Protein AF-0000000084429001 (afdb_homodimer)

Sequence (392 aa):
MTTKAHEVAHRELDKYVLERIIRMNNIREIRLYGEAEIESGSVKKNPDNSYGPVSLPAGRTDKWPTVAIETGYTGSKAKLACDARWWLIESGGDVKTVLTVFVHQRKREIIIERWRTIDRPMREQEGKNAAEVVQKVVMSQVKDQLVHITGGPLLVPFEDLFLRPVNANAGESDISLEDDDLKEVAGGVWDVHTKVMTTKAHEVAHRELDKYVLERIIRMNNIREIRLYGEAEIESGSVKKNPDNSYGPVSLPAGRTDKWPTVAIETGYTGSKAKLACDARWWLIESGGDVKTVLTVFVHQRKREIIIERWRTIDRPMREQEGKNAAEVVQKVVMSQVKDQLVHITGGPLLVPFEDLFLRPVNANAGESDISLEDDDLKEVAGGVWDVHTKV

Organism: Penicillium patulum (NCBI:txid5078)

Foldseek 3Di:
DCAQLQLLLVVLVVVLLCVQCVVLVCNQQKDKPAQDWADDVPDIGTFRTFMATPDDPPPDDPRAGLEGEHEAEPDDPVVQVVVQFCNCQSVLCSHAWYWYWYQYQAFLKIKIFIKGWDPPPPPPDPPRTGIDTPFIWMWHDDPPDDIDIPGDFDWDFPCSRRVDDFDVVSVGGIRTHGPVSVSVSSVSSCVRSVND/DCAQLQLLLVVLVVVLLCVQCVVLVCNQQKDKPAQDWADDVPDIGTFRTFMATPDDPPPDDPRAGLEGEHEAEPDDPVVQVVVQFCNCQSVLCSHAWYWYWYQYQQFLKIKIFIKGWDPDCPPPDPRRTGIDTPFIWMWHDDPPDDIDIPRDFDWDFPCSRRVDDFDVVSVGGIRTHGPVSVSVSSVSSCVRSVND

Secondary structure (DSSP, 8-state):
---HHHHHHHHHHHHHHHHHHHHTT-GGGEEE-TT--EEETTEEE--SEEEEESSPPTT--SSS-SEEEEEESSS-HHHHHHHHHHHHHHTTT-S-EEEEEEE-SSSSEEEEEEEEEEE---SSSTT-EEEEEEEEEEEE--TTSPPEEESPSEEE-HHHHHSS---GGGT---EEE-HHHHHHHHHHHHHH-TT-/---HHHHHHHHHHHHHHHHHHHHTT-GGGEEE-TT--EEETTEEE--SEEEEESSPPTT--SSS-SEEEEEESSS-HHHHHHHHHHHHHHTTTSS-EEEEEEE-SSSSEEEEEEEEEEE---SSSTT-EEEEEEEEEEEE--TTSPPEEESPSEEE-HHHHHSS---GGGT---EEE-HHHHHHHHHHHHHH-TT-

pLDDT: mean 94.17, std 9.69, range [47.78, 98.88]

Structure (mmCIF, N/CA/C/O backbone):
data_AF-0000000084429001-model_v1
#
loop_
_entity.id
_entity.type
_entity.pdbx_description
1 polymer 'Uncharacterized protein'
#
loop_
_atom_site.group_PDB
_atom_site.id
_atom_site.type_symbol
_atom_site.label_atom_id
_atom_site.label_alt_id
_atom_site.label_comp_id
_atom_site.label_asym_id
_atom_site.label_entity_id
_atom_site.label_seq_id
_atom_site.pdbx_PDB_ins_code
_atom_site.Cartn_x
_atom_site.Cartn_y
_atom_site.Cartn_z
_atom_site.occupancy
_atom_site.B_iso_or_equiv
_atom_site.auth_seq_id
_atom_site.auth_comp_id
_atom_site.auth_asym_id
_atom_site.auth_atom_id
_atom_site.pdbx_PDB_model_num
ATOM 1 N N . MET A 1 1 ? -4.684 -8.461 15.828 1 68.44 1 MET A N 1
ATOM 2 C CA . MET A 1 1 ? -5.176 -9.008 14.57 1 68.44 1 MET A CA 1
ATOM 3 C C . MET A 1 1 ? -5.457 -7.887 13.57 1 68.44 1 MET A C 1
ATOM 5 O O . MET A 1 1 ? -6.102 -6.895 13.906 1 68.44 1 MET A O 1
ATOM 9 N N . THR A 1 2 ? -4.82 -7.957 12.398 1 90 2 THR A N 1
ATOM 10 C CA . THR A 1 2 ? -5.059 -6.988 11.328 1 90 2 THR A CA 1
ATOM 11 C C . THR A 1 2 ? -6.156 -7.48 10.391 1 90 2 THR A C 1
ATOM 13 O O . THR A 1 2 ? -5.922 -8.344 9.547 1 90 2 THR A O 1
ATOM 16 N N . THR A 1 3 ? -7.434 -6.977 10.555 1 94.69 3 THR A N 1
ATOM 17 C CA . THR A 1 3 ? -8.602 -7.441 9.82 1 94.69 3 THR A CA 1
ATOM 18 C C . THR A 1 3 ? -8.609 -6.871 8.406 1 94.69 3 THR A C 1
ATOM 20 O O . THR A 1 3 ? -7.902 -5.902 8.117 1 94.69 3 THR A O 1
ATOM 23 N N . LYS A 1 4 ? -9.422 -7.555 7.531 1 96.31 4 LYS A N 1
ATOM 24 C CA . LYS A 1 4 ? -9.602 -7.023 6.184 1 96.31 4 LYS A CA 1
ATOM 25 C C . LYS A 1 4 ? -10.18 -5.613 6.227 1 96.31 4 LYS A C 1
ATOM 27 O O . LYS A 1 4 ? -9.75 -4.738 5.469 1 96.31 4 LYS A O 1
ATOM 32 N N . ALA A 1 5 ? -11.195 -5.387 7.117 1 96.25 5 ALA A N 1
ATOM 33 C CA . ALA A 1 5 ? -11.82 -4.07 7.207 1 96.25 5 ALA A CA 1
ATOM 34 C C . ALA A 1 5 ? -10.805 -2.994 7.555 1 96.25 5 ALA A C 1
ATOM 36 O O . ALA A 1 5 ? -10.797 -1.916 6.961 1 96.25 5 ALA A O 1
ATOM 37 N N . HIS A 1 6 ? -9.898 -3.344 8.484 1 96.81 6 HIS A N 1
ATOM 38 C CA . HIS A 1 6 ? -8.836 -2.428 8.891 1 96.81 6 HIS A CA 1
ATOM 39 C C . HIS A 1 6 ? -7.902 -2.117 7.73 1 96.81 6 HIS A C 1
ATOM 41 O O . HIS A 1 6 ? -7.613 -0.951 7.453 1 96.81 6 HIS A O 1
ATOM 47 N N . GLU A 1 7 ? -7.461 -3.135 7.039 1 97.81 7 GLU A N 1
ATOM 48 C CA . GLU A 1 7 ? -6.469 -2.969 5.98 1 97.81 7 GLU A CA 1
ATOM 49 C C . GLU A 1 7 ? -7.078 -2.285 4.762 1 97.81 7 GLU A C 1
ATOM 51 O O . GLU A 1 7 ? -6.484 -1.36 4.199 1 97.81 7 GLU A O 1
ATOM 56 N N . VAL A 1 8 ? -8.258 -2.709 4.379 1 98 8 VAL A N 1
ATOM 57 C CA . VAL A 1 8 ? -8.891 -2.168 3.182 1 98 8 VAL A CA 1
ATOM 58 C C . VAL A 1 8 ? -9.18 -0.681 3.377 1 98 8 VAL A C 1
ATOM 60 O O . VAL A 1 8 ? -9.07 0.108 2.436 1 98 8 VAL A O 1
ATOM 63 N N . ALA A 1 9 ? -9.453 -0.264 4.582 1 98 9 ALA A N 1
ATOM 64 C CA . ALA A 1 9 ? -9.805 1.126 4.855 1 98 9 ALA A CA 1
ATOM 65 C C . ALA A 1 9 ? -8.688 2.072 4.441 1 98 9 ALA A C 1
ATOM 67 O O . ALA A 1 9 ? -8.914 3.023 3.688 1 98 9 ALA A O 1
ATOM 68 N N . HIS A 1 10 ? -7.461 1.772 4.871 1 98 10 HIS A N 1
ATOM 69 C CA . HIS A 1 10 ? -6.395 2.703 4.523 1 98 10 HIS A CA 1
ATOM 70 C C . HIS A 1 10 ? -5.797 2.371 3.16 1 98 10 HIS A C 1
ATOM 72 O O . HIS A 1 10 ? -5.316 3.262 2.455 1 98 10 HIS A O 1
ATOM 78 N N . ARG A 1 11 ? -5.918 1.179 2.723 1 98.06 11 ARG A N 1
ATOM 79 C CA . ARG A 1 11 ? -5.336 0.808 1.436 1 98.06 11 ARG A CA 1
ATOM 80 C C . ARG A 1 11 ? -6.188 1.329 0.282 1 98.06 11 ARG A C 1
ATOM 82 O O . ARG A 1 11 ? -5.66 1.675 -0.777 1 98.06 11 ARG A O 1
ATOM 89 N N . GLU A 1 12 ? -7.504 1.371 0.48 1 97.06 12 GLU A N 1
ATOM 90 C CA . GLU A 1 12 ? -8.352 1.976 -0.542 1 97.06 12 GLU A CA 1
ATOM 91 C C . GLU A 1 12 ? -8.086 3.473 -0.667 1 97.06 12 GLU A C 1
ATOM 93 O O . GLU A 1 12 ? -8.086 4.016 -1.773 1 97.06 12 GLU A O 1
ATOM 98 N N . LEU A 1 13 ? -7.938 4.086 0.478 1 97.25 13 LEU A N 1
ATOM 99 C CA . LEU A 1 13 ? -7.543 5.488 0.435 1 97.25 13 LEU A CA 1
ATOM 100 C C . LEU A 1 13 ? -6.223 5.656 -0.31 1 97.25 13 LEU A C 1
ATOM 102 O O . LEU A 1 13 ? -6.102 6.523 -1.18 1 97.25 13 LEU A O 1
ATOM 106 N N . ASP A 1 14 ? -5.316 4.844 0.018 1 96.75 14 ASP A N 1
ATOM 107 C CA . ASP A 1 14 ? -3.988 4.812 -0.592 1 96.75 14 ASP A CA 1
ATOM 108 C C . ASP A 1 14 ? -4.086 4.656 -2.107 1 96.75 14 ASP A C 1
ATOM 110 O O . ASP A 1 14 ? -3.359 5.32 -2.854 1 96.75 14 ASP A O 1
ATOM 114 N N . LYS A 1 15 ? -4.906 3.811 -2.49 1 96.56 15 LYS A N 1
ATOM 115 C CA . LYS A 1 15 ? -5.145 3.506 -3.896 1 96.56 15 LYS A CA 1
ATOM 116 C C . LYS A 1 15 ? -5.488 4.766 -4.684 1 96.56 15 LYS A C 1
ATOM 118 O O . LYS A 1 15 ? -4.906 5.023 -5.742 1 96.56 15 LYS A O 1
ATOM 123 N N . TYR A 1 16 ? -6.312 5.574 -4.215 1 97.56 16 TYR A N 1
ATOM 124 C CA . TYR A 1 16 ? -6.789 6.738 -4.949 1 97.56 16 TYR A CA 1
ATOM 125 C C . TYR A 1 16 ? -5.84 7.922 -4.777 1 97.56 16 TYR A C 1
ATOM 127 O O . TYR A 1 16 ? -5.727 8.766 -5.668 1 97.56 16 TYR A O 1
ATOM 135 N N . VAL A 1 17 ? -5.117 7.961 -3.66 1 97.94 17 VAL A N 1
ATOM 136 C CA . VAL A 1 17 ? -4.023 8.922 -3.539 1 97.94 17 VAL A CA 1
ATOM 137 C C . VAL A 1 17 ? -2.971 8.641 -4.609 1 97.94 17 VAL A C 1
ATOM 139 O O . VAL A 1 17 ? -2.553 9.555 -5.328 1 97.94 17 VAL A O 1
ATOM 142 N N . LEU A 1 18 ? -2.594 7.387 -4.762 1 97.56 18 LEU A N 1
ATOM 143 C CA . LEU A 1 18 ? -1.589 6.992 -5.742 1 97.56 18 LEU A CA 1
ATOM 144 C C . LEU A 1 18 ? -2.082 7.254 -7.164 1 97.56 18 LEU A C 1
ATOM 146 O O . LEU A 1 18 ? -1.3 7.641 -8.039 1 97.56 18 LEU A O 1
ATOM 150 N N . GLU A 1 19 ? -3.383 7.031 -7.387 1 97.88 19 GLU A N 1
ATOM 151 C CA . GLU A 1 19 ? -3.928 7.324 -8.711 1 97.88 19 GLU A CA 1
ATOM 152 C C . GLU A 1 19 ? -3.703 8.781 -9.086 1 97.88 19 GLU A C 1
ATOM 154 O O . GLU A 1 19 ? -3.314 9.086 -10.219 1 97.88 19 GLU A O 1
ATOM 159 N N . ARG A 1 20 ? -3.938 9.719 -8.148 1 97.88 20 ARG A N 1
ATOM 160 C CA . ARG A 1 20 ? -3.729 11.133 -8.43 1 97.88 20 ARG A CA 1
ATOM 161 C C . ARG A 1 20 ? -2.256 11.43 -8.688 1 97.88 20 ARG A C 1
ATOM 163 O O . ARG A 1 20 ? -1.919 12.195 -9.594 1 97.88 20 ARG A O 1
ATOM 170 N N . ILE A 1 21 ? -1.424 10.82 -7.902 1 97.81 21 ILE A N 1
ATOM 171 C CA . ILE A 1 21 ? 0.013 11.039 -8.039 1 97.81 21 ILE A CA 1
ATOM 172 C C . ILE A 1 21 ? 0.481 10.547 -9.406 1 97.81 21 ILE A C 1
ATOM 174 O O . ILE A 1 21 ? 1.275 11.219 -10.07 1 97.81 21 ILE A O 1
ATOM 178 N N . ILE A 1 22 ? -0.017 9.414 -9.797 1 96.88 22 ILE A N 1
ATOM 179 C CA . ILE A 1 22 ? 0.348 8.82 -11.078 1 96.88 22 ILE A CA 1
ATOM 180 C C . ILE A 1 22 ? -0.159 9.711 -12.219 1 96.88 22 ILE A C 1
ATOM 182 O O . ILE A 1 22 ? 0.555 9.945 -13.195 1 96.88 22 ILE A O 1
ATOM 186 N N . ARG A 1 23 ? -1.316 10.242 -12.07 1 95.5 23 ARG A N 1
ATOM 187 C CA . ARG A 1 23 ? -1.896 11.094 -13.109 1 95.5 23 ARG A CA 1
ATOM 188 C C . ARG A 1 23 ? -1.116 12.398 -13.242 1 95.5 23 ARG A C 1
ATOM 190 O O . ARG A 1 23 ? -1.053 12.977 -14.336 1 95.5 23 ARG A O 1
ATOM 197 N N . MET A 1 24 ? -0.491 12.828 -12.211 1 96.88 24 MET A N 1
ATOM 198 C CA . MET A 1 24 ? 0.323 14.039 -12.242 1 96.88 24 MET A CA 1
ATOM 199 C C . MET A 1 24 ? 1.754 13.719 -12.664 1 96.88 24 MET A C 1
ATOM 201 O O . MET A 1 24 ? 2.605 14.609 -12.703 1 96.88 24 MET A O 1
ATOM 205 N N . ASN A 1 25 ? 2.064 12.469 -12.836 1 95.81 25 ASN A N 1
ATOM 206 C CA . ASN A 1 25 ? 3.363 11.992 -13.297 1 95.81 25 ASN A CA 1
ATOM 207 C C . ASN A 1 25 ? 4.434 12.156 -12.219 1 95.81 25 ASN A C 1
ATOM 209 O O . ASN A 1 25 ? 5.582 12.477 -12.523 1 95.81 25 ASN A O 1
ATOM 213 N N . ASN A 1 26 ? 4.012 11.984 -10.945 1 97.38 26 ASN A N 1
ATOM 214 C CA . ASN A 1 26 ? 4.957 12.188 -9.852 1 97.38 26 ASN A CA 1
ATOM 215 C C . ASN A 1 26 ? 5.293 10.867 -9.156 1 97.38 26 ASN A C 1
ATOM 217 O O . ASN A 1 26 ? 5.836 10.867 -8.047 1 97.38 26 ASN A O 1
ATOM 221 N N . ILE A 1 27 ? 4.992 9.773 -9.789 1 97 27 ILE A N 1
ATOM 222 C CA . ILE A 1 27 ? 5.086 8.477 -9.125 1 97 27 ILE A CA 1
ATOM 223 C C . ILE A 1 27 ? 6.535 8.195 -8.734 1 97 27 ILE A C 1
ATOM 225 O O . ILE A 1 27 ? 6.797 7.559 -7.711 1 97 27 ILE A O 1
ATOM 229 N N . ARG A 1 28 ? 7.523 8.703 -9.438 1 96.5 28 ARG A N 1
ATOM 230 C CA . ARG A 1 28 ? 8.93 8.461 -9.156 1 96.5 28 ARG A CA 1
ATOM 231 C C . ARG A 1 28 ? 9.453 9.422 -8.086 1 96.5 28 ARG A C 1
ATOM 233 O O . ARG A 1 28 ? 10.578 9.266 -7.609 1 96.5 28 ARG A O 1
ATOM 240 N N . GLU A 1 29 ? 8.641 10.359 -7.652 1 97.44 29 GLU A N 1
ATOM 241 C CA . GLU A 1 29 ? 9.07 11.383 -6.707 1 97.44 29 GLU A CA 1
ATOM 242 C C . GLU A 1 29 ? 8.555 11.086 -5.301 1 97.44 29 GLU A C 1
ATOM 244 O O . GLU A 1 29 ? 8.891 11.789 -4.348 1 97.44 29 GLU A O 1
ATOM 249 N N . ILE A 1 30 ? 7.727 10.008 -5.215 1 98 30 ILE A N 1
ATOM 250 C CA . ILE A 1 30 ? 7.137 9.695 -3.918 1 98 30 ILE A CA 1
ATOM 251 C C . ILE A 1 30 ? 7.652 8.336 -3.436 1 98 30 ILE A C 1
ATOM 253 O O . ILE A 1 30 ? 7.809 7.406 -4.23 1 98 30 ILE A O 1
ATOM 257 N N . ARG A 1 31 ? 7.992 8.234 -2.197 1 97.94 31 ARG A N 1
ATOM 258 C CA . ARG A 1 31 ? 8.375 6.992 -1.537 1 97.94 31 ARG A CA 1
ATOM 259 C C . ARG A 1 31 ? 7.254 6.488 -0.634 1 97.94 31 ARG A C 1
ATOM 261 O O . ARG A 1 31 ? 6.68 7.254 0.143 1 97.94 31 ARG A O 1
ATOM 268 N N . LEU A 1 32 ? 6.918 5.227 -0.811 1 98.06 32 LEU A N 1
ATOM 269 C CA . LEU A 1 32 ? 5.949 4.582 0.068 1 98.06 32 LEU A CA 1
ATOM 270 C C . LEU A 1 32 ? 6.648 3.844 1.203 1 98.06 32 LEU A C 1
ATOM 272 O O . LEU A 1 32 ? 7.297 2.818 0.977 1 98.06 32 LEU A O 1
ATOM 276 N N . TYR A 1 33 ? 6.449 4.348 2.432 1 98.06 33 TYR A N 1
ATOM 277 C CA . TYR A 1 33 ? 7.137 3.77 3.58 1 98.06 33 TYR A CA 1
ATOM 278 C C . TYR A 1 33 ? 6.27 2.713 4.258 1 98.06 33 TYR A C 1
ATOM 280 O O . TYR A 1 33 ? 6.746 1.961 5.109 1 98.06 33 TYR A O 1
ATOM 288 N N . GLY A 1 34 ? 4.984 2.691 3.871 1 97.5 34 GLY A N 1
ATOM 289 C CA . GLY A 1 34 ? 4.086 1.712 4.457 1 97.5 34 GLY A CA 1
ATOM 290 C C . GLY A 1 34 ? 4.047 1.771 5.973 1 97.5 34 GLY A C 1
ATOM 291 O O . GLY A 1 34 ? 3.838 2.84 6.555 1 97.5 34 GLY A O 1
ATOM 292 N N . GLU A 1 35 ? 4.293 0.68 6.559 1 97.75 35 GLU A N 1
ATOM 293 C CA . GLU A 1 35 ? 4.152 0.541 8 1 97.75 3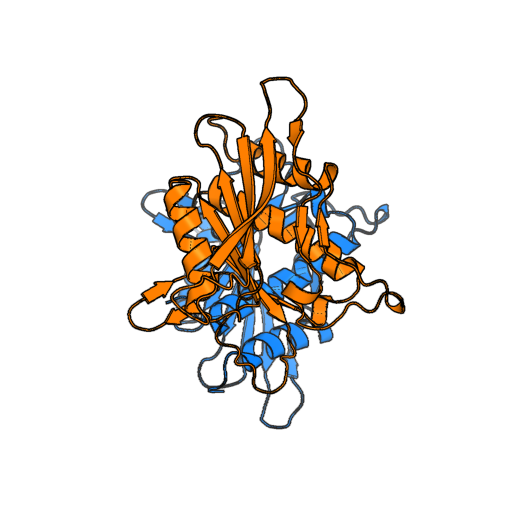5 GLU A CA 1
ATOM 294 C C . GLU A 1 35 ? 5.508 0.557 8.695 1 97.75 35 GLU A C 1
ATOM 296 O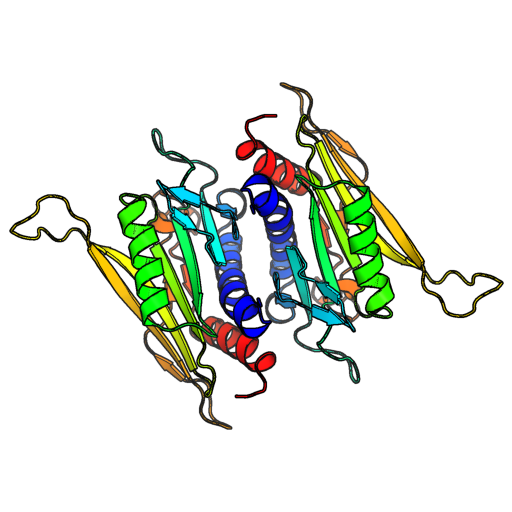 O . GLU A 1 35 ? 5.648 0.055 9.812 1 97.75 35 GLU A O 1
ATOM 301 N N . ALA A 1 36 ? 6.52 1.149 8.062 1 97.5 36 ALA A N 1
ATOM 302 C CA . ALA A 1 36 ? 7.859 1.163 8.648 1 97.5 36 ALA A CA 1
ATOM 303 C C . ALA A 1 36 ? 7.84 1.764 10.055 1 97.5 36 ALA A C 1
ATOM 305 O O . ALA A 1 36 ? 7.199 2.793 10.281 1 97.5 36 ALA A O 1
ATOM 306 N N . GLU A 1 37 ? 8.523 1.163 10.953 1 97.5 37 GLU A N 1
ATOM 307 C CA . GLU A 1 37 ? 8.547 1.576 12.352 1 97.5 37 GLU A CA 1
ATOM 308 C C . GLU A 1 37 ? 9.414 2.816 12.547 1 97.5 37 GLU A C 1
ATOM 310 O O . GLU A 1 37 ? 10.492 2.924 11.961 1 97.5 37 GLU A O 1
ATOM 315 N N . ILE A 1 38 ? 8.922 3.703 13.32 1 97.12 38 ILE A N 1
ATOM 316 C CA . ILE A 1 38 ? 9.68 4.875 13.734 1 97.12 38 ILE A CA 1
ATOM 317 C C . ILE A 1 38 ? 9.969 4.801 15.234 1 97.12 38 ILE A C 1
ATOM 319 O O . ILE A 1 38 ? 9.094 4.441 16.016 1 97.12 38 ILE A O 1
ATOM 323 N N . GLU A 1 39 ? 11.141 5.129 15.562 1 96.38 39 GLU A N 1
ATOM 324 C CA . GLU A 1 39 ? 11.531 5.156 16.969 1 96.38 39 GLU A CA 1
ATOM 325 C C . GLU A 1 39 ? 11.891 6.57 17.422 1 96.38 39 GLU A C 1
ATOM 327 O O . GLU A 1 39 ? 12.641 7.27 16.734 1 96.38 39 GLU A O 1
ATOM 332 N N . SER A 1 40 ? 11.281 7.023 18.438 1 95.56 40 SER A N 1
ATOM 333 C CA . SER A 1 40 ? 11.594 8.297 19.078 1 95.56 40 SER A CA 1
ATOM 334 C C . SER A 1 40 ? 11.562 8.172 20.609 1 95.56 40 SER A C 1
ATOM 336 O O . SER A 1 40 ? 10.492 7.98 21.188 1 95.56 40 SER A O 1
ATOM 338 N N . GLY A 1 41 ? 12.789 8.336 21.203 1 94.38 41 GLY A N 1
ATOM 339 C CA . GLY A 1 41 ? 12.883 8.047 22.625 1 94.38 41 GLY A CA 1
ATOM 340 C C . GLY A 1 41 ? 12.523 6.613 22.953 1 94.38 41 GLY A C 1
ATOM 341 O O . GLY A 1 41 ? 13.07 5.672 22.391 1 94.38 41 GLY A O 1
ATOM 342 N N . SER A 1 42 ? 11.555 6.473 23.844 1 94.31 42 SER A N 1
ATOM 343 C CA . SER A 1 42 ? 11.141 5.148 24.281 1 94.31 42 SER A CA 1
ATOM 344 C C . SER A 1 42 ? 9.945 4.645 23.484 1 94.31 42 SER A C 1
ATOM 346 O O . SER A 1 42 ? 9.492 3.514 23.672 1 94.31 42 SER A O 1
ATOM 348 N N . VAL A 1 43 ? 9.539 5.473 22.547 1 95.25 43 VAL A N 1
ATOM 349 C CA . VAL A 1 43 ? 8.328 5.121 21.828 1 95.25 43 VAL A CA 1
ATOM 350 C C . VAL A 1 43 ? 8.695 4.527 20.469 1 95.25 43 VAL A C 1
ATOM 352 O O . VAL A 1 43 ? 9.539 5.07 19.75 1 95.25 43 VAL A O 1
ATOM 355 N N . LYS A 1 44 ? 8.234 3.383 20.219 1 96.75 44 LYS A N 1
ATOM 356 C CA . LYS A 1 44 ? 8.219 2.781 18.875 1 96.75 44 LYS A CA 1
ATOM 357 C C . LYS A 1 44 ? 6.805 2.758 18.312 1 96.75 44 LYS A C 1
ATOM 359 O O . LYS A 1 44 ? 5.859 2.338 18.984 1 96.75 44 LYS A O 1
ATOM 364 N N . LYS A 1 45 ? 6.719 3.299 17.125 1 96.56 45 LYS A N 1
ATOM 365 C CA . LYS A 1 45 ? 5.379 3.393 16.547 1 96.56 45 LYS A CA 1
ATOM 366 C C . LYS A 1 45 ? 5.395 3.061 15.055 1 96.56 45 LYS A C 1
ATOM 368 O O . LYS A 1 45 ? 6.305 3.467 14.336 1 96.56 45 LYS A O 1
ATOM 373 N N . ASN A 1 46 ? 4.438 2.236 14.602 1 97.56 46 ASN A N 1
ATOM 374 C CA . ASN A 1 46 ? 4.168 1.979 13.195 1 97.56 46 ASN A CA 1
ATOM 375 C C . ASN A 1 46 ? 2.9 2.691 12.727 1 97.56 46 ASN A C 1
ATOM 377 O O . ASN A 1 46 ? 1.844 2.555 13.344 1 97.56 46 ASN A O 1
ATOM 381 N N . PRO A 1 47 ? 3.025 3.512 11.703 1 97.94 47 PRO A N 1
ATOM 382 C CA . PRO A 1 47 ? 1.771 3.906 11.055 1 97.94 47 PRO A CA 1
ATOM 383 C C . PRO A 1 47 ? 1.111 2.758 10.297 1 97.94 47 PRO A C 1
ATOM 385 O O . PRO A 1 47 ? 1.726 1.705 10.109 1 97.94 47 PRO A O 1
ATOM 388 N N . ASP A 1 48 ? -0.138 2.895 9.898 1 97.25 48 ASP A N 1
ATOM 389 C CA . ASP A 1 48 ? -0.762 1.914 9.016 1 97.25 48 ASP A CA 1
ATOM 390 C C . ASP A 1 48 ? -0.315 2.111 7.57 1 97.25 48 ASP A C 1
ATOM 392 O O . ASP A 1 48 ? -0.339 1.171 6.773 1 97.25 48 ASP A O 1
ATOM 396 N N . ASN A 1 49 ? -0.005 3.309 7.207 1 98.06 49 ASN A N 1
ATOM 397 C CA . ASN A 1 49 ? 0.57 3.705 5.926 1 98.06 49 ASN A CA 1
ATOM 398 C C . ASN A 1 49 ? 1.313 5.035 6.035 1 98.06 49 ASN A C 1
ATOM 400 O O . ASN A 1 49 ? 1.022 5.844 6.914 1 98.06 49 ASN A O 1
ATOM 404 N N . SER A 1 50 ? 2.312 5.242 5.148 1 98.56 50 SER A N 1
ATOM 405 C CA . SER A 1 50 ? 3.035 6.508 5.215 1 98.56 50 SER A CA 1
ATOM 406 C C . SER A 1 50 ? 3.791 6.777 3.916 1 98.56 50 SER A C 1
ATOM 408 O O . SER A 1 50 ? 4.059 5.855 3.145 1 98.56 50 SER A O 1
ATOM 410 N N . TYR A 1 51 ? 4.066 8.055 3.697 1 98.31 51 TYR A N 1
ATOM 411 C CA . TYR A 1 51 ? 4.668 8.555 2.465 1 98.31 51 TYR A CA 1
ATOM 412 C C . TYR A 1 51 ? 5.773 9.555 2.764 1 98.31 51 TYR A C 1
ATOM 414 O O . TYR A 1 51 ? 5.797 10.164 3.838 1 98.31 51 TYR A O 1
ATOM 422 N N . GLY A 1 52 ? 6.621 9.75 1.845 1 98 52 GLY A N 1
ATOM 423 C CA . GLY A 1 52 ? 7.555 10.867 1.811 1 98 52 GLY A CA 1
ATOM 424 C C . GLY A 1 52 ? 8.18 11.078 0.443 1 98 52 GLY A C 1
ATOM 425 O O . GLY A 1 52 ? 8.117 10.203 -0.416 1 98 52 GLY A O 1
ATOM 426 N N . PRO A 1 53 ? 8.688 12.273 0.219 1 98.12 53 PRO A N 1
ATOM 427 C CA . PRO A 1 53 ? 9.336 12.508 -1.069 1 98.12 53 PRO A CA 1
ATOM 428 C C . PRO A 1 53 ? 10.656 11.742 -1.211 1 98.12 53 PRO A C 1
ATOM 430 O O . PRO A 1 53 ? 11.336 11.492 -0.215 1 98.12 53 PRO A O 1
ATOM 433 N N . VAL A 1 54 ? 10.984 11.375 -2.438 1 97.38 54 VAL A N 1
ATOM 434 C CA . VAL A 1 54 ? 12.258 10.727 -2.73 1 97.38 54 VAL A CA 1
ATOM 435 C C . VAL A 1 54 ? 13.406 11.695 -2.467 1 97.38 54 VAL A C 1
ATOM 437 O O . VAL A 1 54 ? 14.414 11.32 -1.858 1 97.38 54 VAL A O 1
ATOM 440 N N . SER A 1 55 ? 13.195 12.906 -2.895 1 95.88 55 SER A N 1
ATOM 441 C CA . SER A 1 55 ? 14.18 13.961 -2.666 1 95.88 55 SER A CA 1
ATOM 442 C C . SER A 1 55 ? 13.789 14.836 -1.478 1 95.88 55 SER A C 1
ATOM 444 O O . SER A 1 55 ? 12.719 15.43 -1.467 1 95.88 55 SER A O 1
ATOM 446 N N . LEU A 1 56 ? 14.625 14.898 -0.535 1 96.06 56 LEU A N 1
ATOM 447 C CA . LEU A 1 56 ? 14.359 15.688 0.665 1 96.06 56 LEU A CA 1
ATOM 448 C C . LEU A 1 56 ? 15.07 17.031 0.597 1 96.06 56 LEU A C 1
ATOM 450 O O . LEU A 1 56 ? 16.156 17.141 0.037 1 96.06 56 LEU A O 1
ATOM 454 N N . PRO A 1 57 ? 14.406 18.047 1.18 1 95.31 57 PRO A N 1
ATOM 455 C CA . PRO A 1 57 ? 15.109 19.328 1.286 1 95.31 57 PRO A CA 1
ATOM 456 C C . PRO A 1 57 ? 16.406 19.234 2.092 1 95.31 57 PRO A C 1
ATOM 458 O O . PRO A 1 57 ? 16.547 18.328 2.924 1 95.31 57 PRO A O 1
ATOM 461 N N . ALA A 1 58 ? 17.25 20.188 1.812 1 93.75 58 ALA A N 1
ATOM 462 C CA . ALA A 1 58 ? 18.531 20.203 2.52 1 93.75 58 ALA A CA 1
ATOM 463 C C . ALA A 1 58 ? 18.328 20.25 4.031 1 93.75 58 ALA A C 1
ATOM 465 O O . ALA A 1 58 ? 17.5 21.031 4.527 1 93.75 58 ALA A O 1
ATOM 466 N N . GLY A 1 59 ? 19 19.438 4.758 1 92.62 59 GLY A N 1
ATOM 467 C CA . GLY A 1 59 ? 18.953 19.453 6.211 1 92.62 59 GLY A CA 1
ATOM 468 C C . GLY A 1 59 ? 17.844 18.578 6.781 1 92.62 59 GLY A C 1
ATOM 469 O O . GLY A 1 59 ? 17.844 18.266 7.969 1 92.62 59 GLY A O 1
ATOM 470 N N . ARG A 1 60 ? 16.969 18.188 5.938 1 93.25 60 ARG A N 1
ATOM 471 C CA . ARG A 1 60 ? 15.852 17.359 6.391 1 93.25 60 ARG A CA 1
ATOM 472 C C . ARG A 1 60 ? 16.266 15.898 6.469 1 93.25 60 ARG A C 1
ATOM 474 O O . ARG A 1 60 ? 16.812 15.352 5.516 1 93.25 60 ARG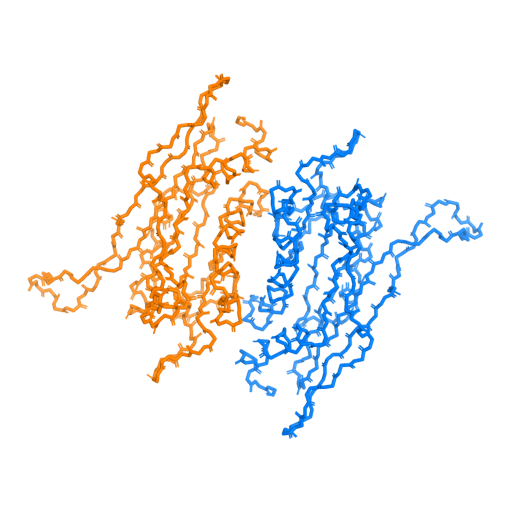 A O 1
ATOM 481 N N . THR A 1 61 ? 15.953 15.273 7.625 1 91.69 61 THR A N 1
ATOM 482 C CA . THR A 1 61 ? 16.25 13.852 7.785 1 91.69 61 THR A CA 1
ATOM 483 C C . THR A 1 61 ? 15.133 13 7.191 1 91.69 61 THR A C 1
ATOM 485 O O . THR A 1 61 ? 14.016 13.477 6.992 1 91.69 61 THR A O 1
ATOM 488 N N . ASP A 1 62 ? 15.438 11.742 6.949 1 91.5 62 ASP A N 1
ATOM 489 C CA . ASP A 1 62 ? 14.43 10.836 6.418 1 91.5 62 ASP A CA 1
ATOM 490 C C . ASP A 1 62 ? 13.797 10.008 7.535 1 91.5 62 ASP A C 1
ATOM 492 O O . ASP A 1 62 ? 13.164 8.984 7.273 1 91.5 62 ASP A O 1
ATOM 496 N N . LYS A 1 63 ? 14.023 10.453 8.719 1 95.44 63 LYS A N 1
ATOM 497 C CA . LYS A 1 63 ? 13.484 9.719 9.859 1 95.44 63 LYS A CA 1
ATOM 498 C C . LYS A 1 63 ? 11.969 9.641 9.797 1 95.44 63 LYS A C 1
ATOM 500 O O . LYS A 1 63 ? 11.391 8.562 9.977 1 95.44 63 LYS A O 1
ATOM 505 N N . TRP A 1 64 ? 11.359 10.75 9.523 1 98 64 TRP A N 1
ATOM 506 C CA . TRP A 1 64 ? 9.906 10.867 9.57 1 98 64 TRP A CA 1
ATOM 507 C C . TRP A 1 64 ? 9.32 10.883 8.164 1 98 64 TRP A C 1
ATOM 509 O O . TRP A 1 64 ? 9.883 11.5 7.254 1 98 64 TRP A O 1
ATOM 519 N N . PRO A 1 65 ? 8.227 10.25 7.945 1 98.44 65 PRO A N 1
ATOM 520 C CA . PRO A 1 65 ? 7.465 10.523 6.723 1 98.44 65 PRO A CA 1
ATOM 521 C C . PRO A 1 65 ? 6.879 11.938 6.695 1 98.44 65 PRO A C 1
ATOM 523 O O . PRO A 1 65 ? 6.992 12.672 7.676 1 98.44 65 PRO A O 1
ATOM 526 N N . THR A 1 66 ? 6.359 12.305 5.574 1 98.69 66 THR A N 1
ATOM 527 C CA . THR A 1 66 ? 5.695 13.602 5.504 1 98.69 66 THR A CA 1
ATOM 528 C C . THR A 1 66 ? 4.195 13.453 5.734 1 98.69 66 THR A C 1
ATOM 530 O O . THR A 1 66 ? 3.539 14.383 6.215 1 98.69 66 THR A O 1
ATOM 533 N N . VAL A 1 67 ? 3.631 12.289 5.367 1 98.75 67 VAL A N 1
ATOM 534 C CA . VAL A 1 67 ? 2.227 11.961 5.602 1 98.75 67 VAL A CA 1
ATOM 535 C C . VAL A 1 67 ? 2.113 10.57 6.227 1 98.75 67 VAL A C 1
ATOM 537 O O . VAL A 1 67 ? 2.783 9.633 5.789 1 98.75 67 VAL A O 1
ATOM 540 N N . ALA A 1 68 ? 1.313 10.438 7.246 1 98.75 68 ALA A N 1
ATOM 541 C CA . ALA A 1 68 ? 1.015 9.156 7.887 1 98.75 68 ALA A CA 1
ATOM 542 C C . ALA A 1 68 ? -0.49 8.906 7.938 1 98.75 68 ALA A C 1
ATOM 544 O O . ALA A 1 68 ? -1.281 9.852 7.988 1 98.75 68 ALA A O 1
ATOM 545 N N . ILE A 1 69 ? -0.862 7.672 7.871 1 98.69 69 ILE A N 1
ATOM 546 C CA . ILE A 1 69 ? -2.254 7.258 8.008 1 98.69 69 ILE A CA 1
ATOM 547 C C . ILE A 1 69 ? -2.396 6.305 9.188 1 98.69 69 ILE A C 1
ATOM 549 O O . ILE A 1 69 ? -1.604 5.371 9.344 1 98.69 69 ILE A O 1
ATOM 553 N N . GLU A 1 70 ? -3.326 6.543 10.062 1 98.19 70 GLU A N 1
ATOM 554 C CA . GLU A 1 70 ? -3.727 5.672 11.164 1 98.19 70 GLU A CA 1
ATOM 555 C C . GLU A 1 70 ? -5.184 5.242 11.023 1 98.19 70 GLU A C 1
ATOM 557 O O . GLU A 1 70 ? -6.062 6.074 10.789 1 98.19 70 GLU A O 1
ATOM 562 N N . THR A 1 71 ? -5.387 3.982 11.148 1 97.94 71 THR A N 1
ATOM 563 C CA . THR A 1 71 ? -6.73 3.447 10.977 1 97.94 71 THR A CA 1
ATOM 564 C C . THR A 1 71 ? -7.211 2.771 12.258 1 97.94 71 THR A C 1
ATOM 566 O O . THR A 1 71 ? -6.441 2.07 12.922 1 97.94 71 THR A O 1
ATOM 569 N N . GLY A 1 72 ? -8.461 3.059 12.641 1 96.25 72 GLY A N 1
ATOM 570 C CA . GLY A 1 72 ? -9.109 2.406 13.766 1 96.25 72 GLY A CA 1
ATOM 571 C C . GLY A 1 72 ? -10.344 1.622 13.367 1 96.25 72 GLY A C 1
ATOM 572 O O . GLY A 1 72 ? -11.266 2.17 12.758 1 96.25 72 GLY A O 1
ATOM 573 N N . T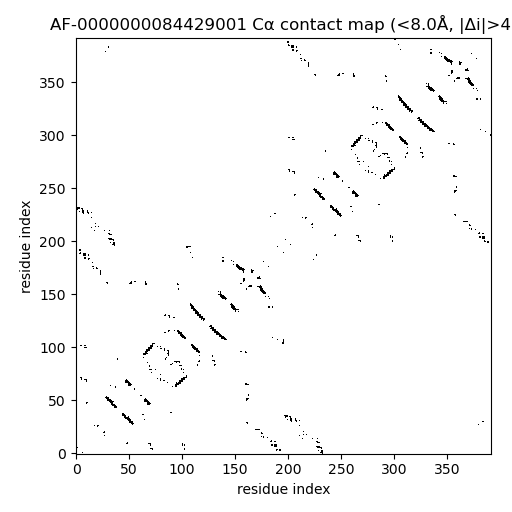YR A 1 73 ? -10.438 0.379 13.625 1 91.38 73 TYR A N 1
ATOM 574 C CA . TYR A 1 73 ? -11.594 -0.506 13.484 1 91.38 73 TYR A CA 1
ATOM 575 C C . TYR A 1 73 ? -12.016 -1.063 14.836 1 91.38 73 TYR A C 1
ATOM 577 O O . TYR A 1 73 ? -13.195 -1.016 15.195 1 91.38 73 TYR A O 1
ATOM 585 N N . THR A 1 74 ? -11.039 -1.525 15.625 1 80.94 74 THR A N 1
ATOM 586 C CA . THR A 1 74 ? -11.305 -2.006 16.984 1 80.94 74 THR A CA 1
ATOM 587 C C . THR A 1 74 ? -10.883 -0.971 18.016 1 80.94 74 THR A C 1
ATOM 589 O O . THR A 1 74 ? -11.234 -1.079 19.188 1 80.94 74 THR A O 1
ATOM 592 N N . GLY A 1 75 ? -10.305 0.128 17.531 1 77.06 75 GLY A N 1
ATOM 593 C CA . GLY A 1 75 ? -9.844 1.173 18.422 1 77.06 75 GLY A CA 1
ATOM 594 C C . GLY A 1 75 ? -10.812 2.33 18.547 1 77.06 75 GLY A C 1
ATOM 595 O O . GLY A 1 75 ? -11.805 2.398 17.828 1 77.06 75 GLY A O 1
ATOM 596 N N . SER A 1 76 ? -10.508 3.201 19.516 1 86.69 76 SER A N 1
ATOM 597 C CA . SER A 1 76 ? -11.344 4.375 19.734 1 86.69 76 SER A CA 1
ATOM 598 C C . SER A 1 76 ? -10.852 5.57 18.922 1 86.69 76 SER A C 1
ATOM 600 O O . SER A 1 76 ? -9.695 5.605 18.5 1 86.69 76 SER A O 1
ATOM 602 N N . LYS A 1 77 ? -11.766 6.379 18.734 1 92.62 77 LYS A N 1
ATOM 603 C CA . LYS A 1 77 ? -11.422 7.645 18.094 1 92.62 77 LYS A CA 1
ATOM 604 C C . LYS A 1 77 ? -10.391 8.414 18.922 1 92.62 77 LYS A C 1
ATOM 606 O O . LYS A 1 77 ? -9.531 9.094 18.359 1 92.62 77 LYS A O 1
ATOM 611 N N . ALA A 1 78 ? -10.492 8.281 20.188 1 94.25 78 ALA A N 1
ATOM 612 C CA . ALA A 1 78 ? -9.562 8.969 21.094 1 94.25 78 ALA A CA 1
ATOM 613 C C . ALA A 1 78 ? -8.133 8.477 20.891 1 94.25 78 ALA A C 1
ATOM 615 O O . ALA A 1 78 ? -7.188 9.266 20.891 1 94.25 78 ALA A O 1
ATOM 616 N N . LYS A 1 79 ? -8 7.195 20.734 1 95.44 79 LYS A N 1
ATOM 617 C CA . LYS A 1 79 ? -6.676 6.633 20.469 1 95.44 79 LYS A CA 1
ATOM 618 C C . LYS A 1 79 ? -6.117 7.129 19.141 1 95.44 79 LYS A C 1
ATOM 620 O O . LYS A 1 79 ? -4.93 7.441 19.031 1 95.44 79 LYS A O 1
ATOM 625 N N . LEU A 1 80 ? -6.965 7.18 18.125 1 97 80 LEU A N 1
ATOM 626 C CA . LEU A 1 80 ? -6.551 7.699 16.828 1 97 80 LEU A CA 1
ATOM 627 C C . LEU A 1 80 ? -6.074 9.141 16.938 1 97 80 LEU A C 1
ATOM 629 O O . LEU A 1 80 ? -5.07 9.516 16.328 1 97 80 LEU A O 1
ATOM 633 N N . ALA A 1 81 ? -6.836 9.922 17.719 1 97.25 81 ALA A N 1
ATOM 634 C CA . ALA A 1 81 ? -6.453 11.32 17.922 1 97.25 81 ALA A CA 1
ATOM 635 C C . ALA A 1 8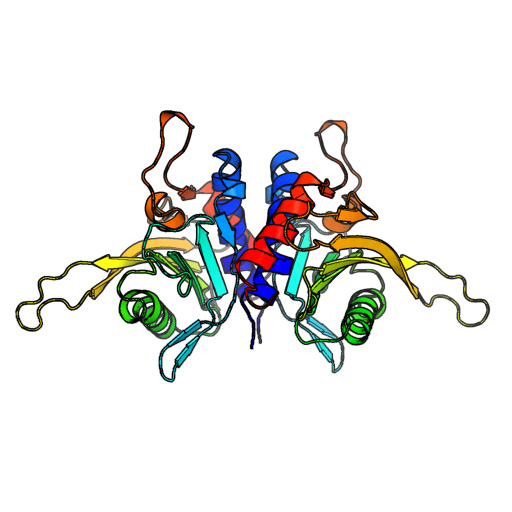1 ? -5.094 11.422 18.609 1 97.25 81 ALA A C 1
ATOM 637 O O . ALA A 1 81 ? -4.258 12.242 18.219 1 97.25 81 ALA A O 1
ATOM 638 N N . CYS A 1 82 ? -4.879 10.57 19.562 1 97.12 82 CYS A N 1
ATOM 639 C CA . CYS A 1 82 ? -3.602 10.547 20.266 1 97.12 82 CYS A CA 1
ATOM 640 C C . CYS A 1 82 ? -2.465 10.172 19.312 1 97.12 82 CYS A C 1
ATOM 642 O O . CYS A 1 82 ? -1.393 10.781 19.359 1 97.12 82 CYS A O 1
ATOM 644 N N . ASP A 1 83 ? -2.727 9.211 18.484 1 97.38 83 ASP A N 1
ATOM 645 C CA . ASP A 1 83 ? -1.714 8.789 17.516 1 97.38 83 ASP A CA 1
ATOM 646 C C . ASP A 1 83 ? -1.396 9.914 16.531 1 97.38 83 ASP A C 1
ATOM 648 O O . ASP A 1 83 ? -0.228 10.18 16.234 1 97.38 83 ASP A O 1
ATOM 652 N N . ALA A 1 84 ? -2.449 10.57 16.062 1 98.12 84 ALA A N 1
ATOM 653 C CA . ALA A 1 84 ? -2.252 11.664 15.125 1 98.12 84 ALA A CA 1
ATOM 654 C C . ALA A 1 84 ? -1.418 12.781 15.75 1 98.12 84 ALA A C 1
ATOM 656 O O . ALA A 1 84 ? -0.468 13.273 15.141 1 98.12 84 ALA A O 1
ATOM 657 N N . ARG A 1 85 ? -1.741 13.148 16.969 1 97.44 85 ARG A N 1
ATOM 658 C CA . ARG A 1 85 ? -1.004 14.195 17.688 1 97.44 85 ARG A CA 1
ATOM 659 C C . ARG A 1 85 ? 0.457 13.797 17.875 1 97.44 85 ARG A C 1
ATOM 661 O O . ARG A 1 85 ? 1.354 14.633 17.719 1 97.44 85 ARG A O 1
ATOM 668 N N . TRP A 1 86 ? 0.659 12.531 18.203 1 97.69 86 TRP A N 1
ATOM 669 C CA . TRP A 1 86 ? 2.029 12.078 18.422 1 97.69 86 TRP A CA 1
ATOM 670 C C . TRP A 1 86 ? 2.869 12.266 17.156 1 97.69 86 TRP A C 1
ATOM 672 O O . TRP A 1 86 ? 3.973 12.812 17.219 1 97.69 86 TRP A O 1
ATOM 682 N N . TRP A 1 87 ? 2.375 11.867 15.992 1 98.19 87 TRP A N 1
ATOM 683 C CA . TRP A 1 87 ? 3.111 11.984 14.734 1 98.19 87 TRP A CA 1
ATOM 684 C C . TRP A 1 87 ? 3.463 13.438 14.445 1 98.19 87 TRP A C 1
ATOM 686 O O . TRP A 1 87 ? 4.586 13.742 14.039 1 98.19 87 TRP A O 1
ATOM 696 N N . LEU A 1 88 ? 2.537 14.305 14.68 1 97.75 88 LEU A N 1
ATOM 697 C CA . LEU A 1 88 ? 2.709 15.703 14.312 1 97.75 88 LEU A CA 1
ATOM 698 C C . LEU A 1 88 ? 3.631 16.422 15.289 1 97.75 88 LEU A C 1
ATOM 700 O O . LEU A 1 88 ? 4.555 17.125 14.883 1 97.75 88 LEU A O 1
ATOM 704 N N . ILE A 1 89 ? 3.461 16.172 16.547 1 96.31 89 ILE A N 1
ATOM 705 C CA . ILE A 1 89 ? 4.168 16.938 17.578 1 96.31 89 ILE A CA 1
ATOM 706 C C . ILE A 1 89 ? 5.562 16.344 17.781 1 96.31 89 ILE A C 1
ATOM 708 O O . ILE A 1 89 ? 6.555 17.078 17.781 1 96.31 89 ILE A O 1
ATOM 712 N N . GLU A 1 90 ? 5.66 15.023 17.938 1 96.44 90 GLU A N 1
ATOM 713 C CA . GLU A 1 90 ? 6.941 14.375 18.203 1 96.44 90 GLU A CA 1
ATOM 714 C C . GLU A 1 90 ? 7.926 14.609 17.062 1 96.44 90 GLU A C 1
ATOM 716 O O . GLU A 1 90 ? 9.133 14.719 17.281 1 96.44 90 GLU A O 1
ATOM 721 N N . SER A 1 91 ? 7.426 14.727 15.852 1 96.75 91 SER A N 1
ATOM 722 C CA . SER A 1 91 ? 8.289 14.891 14.688 1 96.75 91 SER A CA 1
ATOM 723 C C . SER A 1 91 ? 8.773 16.328 14.555 1 96.75 91 SER A C 1
ATOM 725 O O . SER A 1 91 ? 9.594 16.641 13.688 1 96.75 91 SER A O 1
ATOM 727 N N . GLY A 1 92 ? 8.219 17.25 15.375 1 92.88 92 GLY A N 1
ATOM 728 C CA . GLY A 1 92 ? 8.586 18.641 15.281 1 92.88 92 GLY A CA 1
ATOM 729 C C . GLY A 1 92 ? 8.164 19.297 13.977 1 92.88 92 GLY A C 1
ATOM 730 O O . GLY A 1 92 ? 8.875 20.156 13.453 1 92.88 92 GLY A O 1
ATOM 731 N N . GLY A 1 93 ? 7.125 18.766 13.375 1 91.25 93 GLY A N 1
ATOM 732 C CA . GLY A 1 93 ? 6.613 19.359 12.148 1 91.25 93 GLY A CA 1
ATOM 733 C C . GLY A 1 93 ? 7.094 18.641 10.898 1 91.25 93 GLY A C 1
ATOM 734 O O . GLY A 1 93 ? 6.719 19.016 9.789 1 91.25 93 GLY A O 1
ATOM 735 N N . ASP A 1 94 ? 7.941 17.625 11.062 1 96.5 94 ASP A N 1
ATOM 736 C CA . ASP A 1 94 ? 8.414 16.859 9.906 1 96.5 94 ASP A CA 1
ATOM 737 C C . ASP A 1 94 ? 7.281 16.062 9.273 1 96.5 94 ASP A C 1
ATOM 739 O O . ASP A 1 94 ? 7.262 15.859 8.055 1 96.5 94 ASP A O 1
ATOM 743 N N . VAL A 1 95 ? 6.426 15.5 10.094 1 98.25 95 VAL A N 1
ATOM 744 C CA . VAL A 1 95 ? 5.156 15.008 9.57 1 98.25 95 VAL A CA 1
ATOM 745 C C . VAL A 1 95 ? 4.203 16.172 9.328 1 98.25 95 VAL A C 1
ATOM 747 O O . VAL A 1 95 ? 3.879 16.922 10.258 1 98.25 95 VAL A O 1
ATOM 750 N N . LYS A 1 96 ? 3.777 16.312 8.102 1 98.19 96 LYS A N 1
ATOM 751 C CA . LYS A 1 96 ? 3.012 17.5 7.73 1 98.19 96 LYS A CA 1
ATOM 752 C C . LYS A 1 96 ? 1.514 17.25 7.875 1 98.19 96 LYS A C 1
ATOM 754 O O . LYS A 1 96 ? 0.76 18.172 8.211 1 98.19 96 LYS A O 1
ATOM 759 N N . THR A 1 97 ? 1.103 16.062 7.59 1 98.62 97 THR A N 1
ATOM 760 C CA . THR A 1 97 ? -0.305 15.688 7.609 1 98.62 97 THR A CA 1
ATOM 761 C C . THR A 1 97 ? -0.473 14.266 8.141 1 98.62 97 THR A C 1
ATOM 763 O O . THR A 1 97 ? 0.3 13.367 7.793 1 98.62 97 THR A O 1
ATOM 766 N N . VAL A 1 98 ? -1.407 14.07 9.008 1 98.81 98 VAL A N 1
ATOM 767 C CA . VAL A 1 98 ? -1.845 12.734 9.406 1 98.81 98 VAL A CA 1
ATOM 768 C C . VAL A 1 98 ? -3.311 12.539 9.023 1 98.81 98 VAL A C 1
ATOM 770 O O . VAL A 1 98 ? -4.148 13.406 9.281 1 98.81 98 VAL A O 1
ATOM 773 N N . LEU A 1 99 ? -3.596 11.484 8.336 1 98.88 99 LEU A N 1
ATOM 774 C CA . LEU A 1 99 ? -4.973 11.062 8.102 1 98.88 99 LEU A CA 1
ATOM 775 C C . LEU A 1 99 ? -5.375 9.961 9.078 1 98.88 99 LEU A C 1
ATOM 777 O O . LEU A 1 99 ? -4.688 8.945 9.188 1 98.88 99 LEU A O 1
ATOM 781 N N . THR A 1 100 ? -6.43 10.18 9.828 1 98.69 100 THR A N 1
ATOM 782 C CA . THR A 1 100 ? -7.023 9.102 10.617 1 98.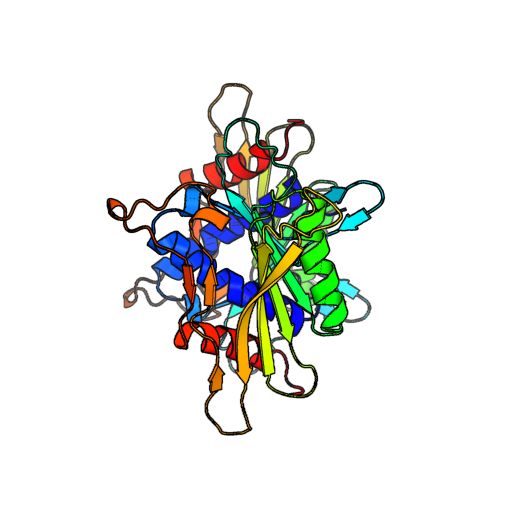69 100 THR A CA 1
ATOM 783 C C . THR A 1 100 ? -8.281 8.562 9.93 1 98.69 100 THR A C 1
ATOM 785 O O . THR A 1 100 ? -9.07 9.336 9.383 1 98.69 100 THR A O 1
ATOM 788 N N . VAL A 1 101 ? -8.414 7.316 9.852 1 98.5 101 VAL A N 1
ATOM 789 C CA . VAL A 1 101 ? -9.578 6.637 9.289 1 98.5 101 VAL A CA 1
ATOM 790 C C . VAL A 1 101 ? -10.258 5.801 10.375 1 98.5 101 VAL A C 1
ATOM 792 O O . VAL A 1 101 ? -9.695 4.809 10.844 1 98.5 101 VAL A O 1
ATOM 795 N N . PHE A 1 102 ? -11.422 6.16 10.797 1 98.38 102 PHE A N 1
ATOM 796 C CA . PHE A 1 102 ? -12.18 5.414 11.789 1 98.38 102 PHE A CA 1
ATOM 797 C C . PHE A 1 102 ? -13.336 4.656 11.141 1 98.38 102 PHE A C 1
ATOM 799 O O . PHE A 1 102 ? -14.227 5.266 10.555 1 98.38 102 PHE A O 1
ATOM 806 N N . VAL A 1 103 ? -13.281 3.365 11.203 1 97.69 103 VAL A N 1
ATOM 807 C CA . VAL A 1 103 ? -14.328 2.494 10.672 1 97.69 103 VAL A CA 1
ATOM 808 C C . VAL A 1 103 ? -15.25 2.053 11.805 1 97.69 103 VAL A C 1
ATOM 810 O O . VAL A 1 103 ? -14.82 1.377 12.742 1 97.69 103 VAL A O 1
ATOM 813 N N . HIS A 1 104 ? -16.5 2.42 11.711 1 96.38 104 HIS A N 1
ATOM 814 C CA . HIS A 1 104 ? -17.453 2.02 12.734 1 96.38 104 HIS A CA 1
ATOM 815 C C . HIS A 1 104 ? -17.734 0.519 12.68 1 96.38 104 HIS A C 1
ATOM 817 O O . HIS A 1 104 ? -17.906 -0.045 11.602 1 96.38 104 HIS A O 1
ATOM 823 N N . GLN A 1 105 ? -17.812 -0.072 13.805 1 94.75 105 GLN A N 1
ATOM 824 C CA . GLN A 1 105 ? -17.906 -1.525 13.891 1 94.75 105 GLN A CA 1
ATOM 825 C C . GLN A 1 105 ? -19.359 -1.996 13.711 1 94.75 105 GLN A C 1
ATOM 827 O O . GLN A 1 105 ? -19.594 -3.117 13.258 1 94.75 105 GLN A O 1
ATOM 832 N N . ARG A 1 106 ? -20.328 -1.107 13.945 1 93.88 106 ARG A N 1
ATOM 833 C CA . ARG A 1 106 ? -21.703 -1.589 14.047 1 93.88 106 ARG A CA 1
ATOM 834 C C . ARG A 1 106 ? -22.578 -0.976 12.953 1 93.88 106 ARG A C 1
ATOM 836 O O . ARG A 1 106 ? -23.719 -1.417 12.742 1 93.88 106 ARG A O 1
ATOM 843 N N . LYS A 1 107 ? -22.094 0.031 12.305 1 95.12 107 LYS A N 1
ATOM 844 C CA . LYS A 1 107 ? -22.859 0.666 11.234 1 95.12 107 LYS A CA 1
ATOM 845 C C . LYS A 1 107 ? -21.953 1.05 10.07 1 95.12 107 LYS A C 1
ATOM 847 O O . LYS A 1 107 ? -20.734 1.098 10.219 1 95.12 107 LYS A O 1
ATOM 852 N N . ARG A 1 108 ? -22.594 1.234 8.898 1 97.06 108 ARG A N 1
ATOM 853 C CA . ARG A 1 108 ? -21.875 1.693 7.719 1 97.06 108 ARG A CA 1
ATOM 854 C C . ARG A 1 108 ? -21.547 3.178 7.824 1 97.06 108 ARG A C 1
ATOM 856 O O . ARG A 1 108 ? -22.219 4.016 7.238 1 97.06 108 ARG A O 1
ATOM 863 N N . GLU A 1 109 ? -20.484 3.395 8.562 1 97.62 109 GLU A N 1
ATOM 864 C CA . GLU A 1 109 ? -19.969 4.75 8.734 1 97.62 109 GLU A CA 1
ATOM 865 C C . GLU A 1 109 ? -18.453 4.754 8.836 1 97.62 109 GLU A C 1
ATOM 867 O O . GLU A 1 109 ? -17.859 3.938 9.555 1 97.62 109 GLU A O 1
ATOM 872 N N . ILE A 1 110 ? -17.797 5.586 8.086 1 98.25 110 ILE A N 1
ATOM 873 C CA . ILE A 1 110 ? -16.359 5.805 8.109 1 98.25 110 ILE A CA 1
ATOM 874 C C . ILE A 1 110 ? -16.062 7.297 8.266 1 98.25 110 ILE A C 1
ATOM 876 O O . ILE A 1 110 ? -16.656 8.125 7.57 1 98.25 110 ILE A O 1
ATOM 880 N N . ILE A 1 111 ? -15.203 7.652 9.188 1 98.69 111 ILE A N 1
ATOM 881 C CA . ILE A 1 111 ? -14.797 9.039 9.414 1 98.69 111 ILE A CA 1
ATOM 882 C C . ILE A 1 111 ? -13.312 9.195 9.102 1 98.69 111 ILE A C 1
ATOM 884 O O . ILE A 1 111 ? -12.477 8.469 9.648 1 98.69 111 ILE A O 1
ATOM 888 N N . ILE A 1 112 ? -13.016 10.086 8.234 1 98.81 112 ILE A N 1
ATOM 889 C CA . ILE A 1 112 ? -11.633 10.453 7.938 1 98.81 112 ILE A CA 1
ATOM 890 C C . ILE A 1 112 ? -11.359 11.867 8.438 1 98.81 112 ILE A C 1
ATOM 892 O O . ILE A 1 112 ? -12.102 12.805 8.125 1 98.81 112 ILE A O 1
ATOM 896 N N . GLU A 1 113 ? -10.344 12 9.203 1 98.81 113 GLU A N 1
ATOM 897 C CA . GLU A 1 113 ? -9.906 13.32 9.641 1 98.81 113 GLU A CA 1
ATOM 898 C C . GLU A 1 113 ? -8.492 13.617 9.148 1 98.81 113 GLU A C 1
ATOM 900 O O . GLU A 1 113 ? -7.621 12.75 9.164 1 98.81 113 GLU A O 1
ATOM 905 N N . ARG A 1 114 ? -8.328 14.773 8.68 1 98.88 114 ARG A N 1
ATOM 906 C CA . ARG A 1 114 ? -7.008 15.289 8.344 1 98.88 114 ARG A CA 1
ATOM 907 C C . ARG A 1 114 ? -6.473 16.188 9.445 1 98.88 114 ARG A C 1
ATOM 909 O O . ARG A 1 114 ? -7.102 17.188 9.805 1 98.88 114 ARG A O 1
ATOM 916 N N . TRP A 1 115 ? -5.348 15.812 9.961 1 98.62 115 TRP A N 1
ATOM 917 C CA . TRP A 1 115 ? -4.703 16.516 11.07 1 98.62 115 TRP A CA 1
ATOM 918 C C . TRP A 1 115 ? -3.479 17.281 10.586 1 98.62 115 TRP A C 1
ATOM 920 O O . TRP A 1 115 ? -2.715 16.781 9.75 1 98.62 115 TRP A O 1
ATOM 930 N N . ARG A 1 116 ? -3.307 18.469 11.141 1 97.75 116 ARG A N 1
ATOM 931 C CA . ARG A 1 116 ? -2.123 19.281 10.875 1 97.75 116 ARG A CA 1
ATOM 932 C C . ARG A 1 116 ? -1.672 20.016 12.133 1 97.75 116 ARG A C 1
ATOM 934 O O . ARG A 1 116 ? -2.41 20.094 13.117 1 97.75 116 ARG A O 1
ATOM 941 N N . THR A 1 117 ? -0.395 20.422 12.031 1 94.69 117 THR A N 1
ATOM 942 C CA . THR A 1 117 ? 0.095 21.312 13.078 1 94.69 117 THR A CA 1
ATOM 943 C C . THR A 1 117 ? -0.358 22.75 12.836 1 94.69 117 THR A C 1
ATOM 945 O O . THR A 1 117 ? -0.438 23.188 11.68 1 94.69 117 THR A O 1
ATOM 948 N N . ILE A 1 118 ? -0.707 23.359 13.883 1 87.94 118 ILE A N 1
ATOM 949 C CA . ILE A 1 118 ? -1.041 24.766 13.805 1 87.94 118 ILE A CA 1
ATOM 950 C C . ILE A 1 118 ? -0.132 25.562 14.734 1 87.94 118 ILE A C 1
ATOM 952 O O . ILE A 1 118 ? 0.285 25.062 15.781 1 87.94 118 ILE A O 1
ATOM 956 N N . ASP A 1 119 ? 0.383 26.641 14.141 1 76.12 119 ASP A N 1
ATOM 957 C CA . ASP A 1 119 ? 1.168 27.531 14.992 1 76.12 119 ASP A CA 1
ATOM 958 C C . ASP A 1 119 ? 0.282 28.234 16.016 1 76.12 119 ASP A C 1
ATOM 960 O O . ASP A 1 119 ? -0.684 28.922 15.648 1 76.12 119 ASP A O 1
ATOM 964 N N . ARG A 1 120 ? 0.012 27.703 17.25 1 66.12 120 ARG A N 1
ATOM 965 C CA . ARG A 1 120 ? -0.742 28.469 18.25 1 66.12 120 ARG A CA 1
ATOM 966 C C . ARG A 1 120 ? 0.19 29.297 19.125 1 66.12 120 ARG A C 1
ATOM 968 O O . ARG A 1 120 ? 1.075 28.75 19.781 1 66.12 120 ARG A O 1
ATOM 975 N N . PRO A 1 121 ? 0.288 30.562 18.828 1 54.66 121 PRO A N 1
ATOM 976 C CA . PRO A 1 121 ? 0.98 31.359 19.844 1 54.66 121 PRO A CA 1
ATOM 977 C C . PRO A 1 121 ? 0.455 31.109 21.266 1 54.66 121 PRO A C 1
ATOM 979 O O . PRO A 1 121 ? -0.727 31.328 21.531 1 54.66 121 PRO A O 1
ATOM 982 N N . MET A 1 122 ? 0.428 29.922 21.672 1 51.84 122 MET A N 1
ATOM 983 C CA . MET A 1 122 ? -0.169 29.859 23.016 1 51.84 122 MET A CA 1
ATOM 984 C C . MET A 1 122 ? 0.571 30.781 23.984 1 51.84 122 MET A C 1
ATOM 986 O O . MET A 1 122 ? 1.797 30.891 23.922 1 51.84 122 MET A O 1
ATOM 990 N N . ARG A 1 123 ? -0.141 31.656 24.594 1 52.25 123 ARG A N 1
ATOM 991 C CA . ARG A 1 123 ? 0.338 32.656 25.547 1 52.25 123 ARG A CA 1
ATOM 992 C C . ARG A 1 123 ? 1.554 32.156 26.312 1 52.25 123 ARG A C 1
ATOM 994 O O . ARG A 1 123 ? 2.545 32.844 26.453 1 52.25 123 ARG A O 1
ATOM 1001 N N . GLU A 1 124 ? 1.365 31.031 27.062 1 51 124 GLU A N 1
ATOM 1002 C CA . GLU A 1 124 ? 2.311 30.766 28.141 1 51 124 GLU A CA 1
ATOM 1003 C C . GLU A 1 124 ? 3.523 29.984 27.641 1 51 124 GLU A C 1
ATOM 1005 O O . GLU A 1 124 ? 4.559 29.938 28.297 1 51 124 GLU A O 1
ATOM 1010 N N . GLN A 1 125 ? 3.365 28.938 26.734 1 52.22 125 GLN A N 1
ATOM 1011 C CA . GLN A 1 125 ? 4.602 28.281 26.328 1 52.22 125 GLN A CA 1
ATOM 1012 C C . GLN A 1 125 ? 4.926 28.594 24.859 1 52.22 125 GLN A C 1
ATOM 1014 O O . GLN A 1 125 ? 4.152 28.25 23.969 1 52.22 125 GLN A O 1
ATOM 1019 N N . GLU A 1 126 ? 5.66 29.438 24.516 1 47.84 126 GLU A N 1
ATOM 1020 C CA . GLU A 1 126 ? 6.352 29.797 23.281 1 47.84 126 GLU A CA 1
ATOM 1021 C C . GLU A 1 126 ? 6.859 28.562 22.547 1 47.84 126 GLU A C 1
ATOM 1023 O O . GLU A 1 126 ? 7.504 27.703 23.156 1 47.84 126 GLU A O 1
ATOM 1028 N N . GLY A 1 127 ? 6.332 28.312 21.359 1 54.84 127 GLY A N 1
ATOM 1029 C CA . GLY A 1 127 ? 6.949 27.391 20.422 1 54.84 127 GLY A CA 1
ATOM 1030 C C . GLY A 1 127 ? 6.215 26.062 20.312 1 54.84 127 GLY A C 1
ATOM 1031 O O . GLY A 1 127 ? 6.742 25.109 19.75 1 54.84 127 GLY A O 1
ATOM 1032 N N . LYS A 1 128 ? 5.164 25.875 21.25 1 61.84 128 LYS A N 1
ATOM 1033 C CA . LYS A 1 128 ? 4.637 24.516 21.203 1 61.84 128 LYS A CA 1
ATOM 1034 C C . LYS A 1 128 ? 3.594 24.359 20.109 1 61.84 128 LYS A C 1
ATOM 1036 O O . LYS A 1 128 ? 2.688 25.188 19.984 1 61.84 128 LYS A O 1
ATOM 1041 N N . ASN A 1 129 ? 3.803 23.688 19.062 1 77.06 129 ASN A N 1
ATOM 1042 C CA . ASN A 1 129 ? 2.9 23.328 17.984 1 77.06 129 ASN A CA 1
ATOM 1043 C C . ASN A 1 129 ? 1.758 22.438 18.484 1 77.06 129 ASN A C 1
ATOM 1045 O O . ASN A 1 129 ? 1.93 21.672 19.438 1 77.06 129 ASN A O 1
ATOM 1049 N N . ALA A 1 130 ? 0.518 23 18.172 1 90.12 130 ALA A N 1
ATOM 1050 C CA . ALA A 1 130 ? -0.646 22.156 18.469 1 90.12 130 ALA A CA 1
ATOM 1051 C C . ALA A 1 130 ? -1.091 21.406 17.219 1 90.12 130 ALA A C 1
ATOM 1053 O O . ALA A 1 130 ? -0.818 21.828 16.094 1 90.12 130 ALA A O 1
ATOM 1054 N N . ALA A 1 131 ? -1.561 20.203 17.406 1 95.31 131 ALA A N 1
ATOM 1055 C CA . ALA A 1 131 ? -2.164 19.391 16.344 1 95.31 131 ALA A CA 1
ATOM 1056 C C . ALA A 1 131 ? -3.684 19.516 16.359 1 95.31 131 ALA A C 1
ATOM 1058 O O . ALA A 1 131 ? -4.312 19.469 17.422 1 95.31 131 ALA A O 1
ATOM 1059 N N . GLU A 1 132 ? -4.234 19.766 15.211 1 96.31 132 GLU A N 1
ATOM 1060 C CA . GLU A 1 132 ? -5.68 19.938 15.148 1 96.31 132 GLU A CA 1
ATOM 1061 C C . GLU A 1 132 ? -6.258 19.25 13.914 1 96.31 132 GLU A C 1
ATOM 1063 O O . GLU A 1 132 ? -5.547 19.031 12.922 1 96.31 132 GLU A O 1
ATOM 1068 N N . VAL A 1 133 ? -7.531 18.922 14 1 98.19 133 VAL A N 1
ATOM 1069 C CA . VAL A 1 133 ? -8.281 18.453 12.836 1 98.19 133 VAL A CA 1
ATOM 1070 C C . VAL A 1 133 ? -8.633 19.641 11.938 1 98.19 133 VAL A C 1
ATOM 1072 O O . VAL A 1 133 ? -9.328 20.562 12.367 1 98.19 133 VAL A O 1
ATOM 1075 N N . VAL A 1 134 ? -8.188 19.578 10.703 1 98.19 134 VAL A N 1
ATOM 1076 C CA . VAL A 1 134 ? -8.461 20.703 9.812 1 98.19 134 VAL A CA 1
ATOM 1077 C C . VAL A 1 134 ? -9.547 20.312 8.812 1 98.19 134 VAL A C 1
ATOM 1079 O O . VAL A 1 134 ? -10.102 21.172 8.117 1 98.19 134 VAL A O 1
ATOM 1082 N N . GLN A 1 135 ? -9.859 19.078 8.727 1 98.75 135 GLN A N 1
ATOM 1083 C CA . GLN A 1 135 ? -10.938 18.578 7.887 1 98.75 135 GLN A CA 1
ATOM 1084 C C . GLN A 1 135 ? -11.5 17.266 8.445 1 98.75 135 GLN A C 1
ATOM 1086 O O . GLN A 1 135 ? -10.75 16.406 8.898 1 98.75 135 GLN A O 1
ATOM 1091 N N . LYS A 1 136 ? -12.727 17.141 8.43 1 98.81 136 LYS A N 1
ATOM 1092 C CA . LYS A 1 136 ? -13.438 15.922 8.781 1 98.81 136 LYS A CA 1
ATOM 1093 C C . LYS A 1 136 ? -14.375 15.492 7.66 1 98.81 136 LYS A C 1
ATOM 1095 O O . LYS A 1 136 ? -15.219 16.266 7.215 1 98.81 136 LYS A O 1
ATOM 1100 N N . VAL A 1 137 ? -14.195 14.312 7.113 1 98.88 137 VAL A N 1
ATOM 1101 C CA . VAL A 1 137 ? -15.047 13.719 6.09 1 98.88 137 VAL A CA 1
ATOM 1102 C C . VAL A 1 137 ? -15.781 12.516 6.664 1 98.88 137 VAL A C 1
ATOM 1104 O O . VAL A 1 137 ? -15.164 11.633 7.27 1 98.88 137 VAL A O 1
ATOM 1107 N N . VAL A 1 138 ? -17.062 12.453 6.469 1 98.75 138 VAL A N 1
ATOM 1108 C CA . VAL A 1 138 ? -17.875 11.344 6.973 1 98.75 138 VAL A CA 1
ATOM 1109 C C . VAL A 1 138 ? -18.594 10.656 5.812 1 98.75 138 VAL A C 1
ATOM 1111 O O . VAL A 1 138 ? -19.281 11.312 5.027 1 98.75 138 VAL A O 1
ATOM 1114 N N . MET A 1 139 ? -18.391 9.43 5.598 1 98.69 139 MET A N 1
ATOM 1115 C CA . MET A 1 139 ? -19.156 8.586 4.688 1 98.69 139 MET A CA 1
ATOM 1116 C C . MET A 1 139 ? -20.094 7.672 5.457 1 98.69 139 MET A C 1
ATOM 1118 O O . MET A 1 139 ? -19.672 6.918 6.332 1 98.69 139 MET A O 1
ATOM 1122 N N . SER A 1 140 ? -21.328 7.711 5.141 1 98.31 140 SER A N 1
ATOM 1123 C CA . SER A 1 140 ? -22.328 6.906 5.848 1 98.31 140 SER A CA 1
ATOM 1124 C C . SER A 1 140 ? -23.375 6.363 4.887 1 98.31 140 SER A C 1
ATOM 1126 O O . SER A 1 140 ? -23.609 6.949 3.828 1 98.31 140 SER A O 1
ATOM 1128 N N . GLN A 1 141 ? -23.891 5.25 5.27 1 97.44 141 GLN A N 1
ATOM 1129 C CA . GLN A 1 141 ? -24.938 4.637 4.465 1 97.44 141 GLN A CA 1
ATOM 1130 C C . GLN A 1 141 ? -25.984 3.963 5.352 1 97.44 141 GLN A C 1
ATOM 1132 O O . GLN A 1 141 ? -25.641 3.18 6.238 1 97.44 141 GLN A O 1
ATOM 1137 N N . VAL A 1 142 ? -27.219 4.41 5.066 1 93 142 VAL A N 1
ATOM 1138 C CA . VAL A 1 142 ? -28.359 3.705 5.656 1 93 142 VAL A CA 1
ATOM 1139 C C . VAL A 1 142 ? -28.844 2.619 4.703 1 93 142 VAL A C 1
ATOM 1141 O O . VAL A 1 142 ? -28.828 2.805 3.482 1 93 142 VAL A O 1
ATOM 1144 N N . LYS A 1 143 ? -29.219 1.485 5.203 1 83.81 143 LYS A N 1
ATOM 1145 C CA . LYS A 1 143 ? -29.625 0.334 4.395 1 83.81 143 LYS A CA 1
ATOM 1146 C C . LYS A 1 143 ? -30.5 0.76 3.225 1 83.81 143 LYS A C 1
ATOM 1148 O O . LYS A 1 143 ? -31.438 1.538 3.4 1 83.81 143 LYS A O 1
ATOM 1153 N N . ASP A 1 144 ? -30.031 0.302 2.053 1 85.12 144 ASP A N 1
ATOM 1154 C CA . ASP A 1 144 ? -30.781 0.466 0.804 1 85.12 144 ASP A CA 1
ATOM 1155 C C . ASP A 1 144 ? -30.781 1.926 0.358 1 85.12 144 ASP A C 1
ATOM 1157 O O . ASP A 1 144 ? -31.625 2.33 -0.449 1 85.12 144 ASP A O 1
ATOM 1161 N N . GLN A 1 145 ? -29.969 2.775 1.024 1 93.25 145 GLN A N 1
ATOM 1162 C CA . GLN A 1 145 ? -29.859 4.168 0.603 1 93.25 145 GLN A CA 1
ATOM 1163 C C . GLN A 1 145 ? -28.484 4.453 -0.01 1 93.25 145 GLN A C 1
ATOM 1165 O O . GLN A 1 145 ? -27.594 3.605 0.035 1 93.25 145 GLN A O 1
ATOM 1170 N N . LEU A 1 146 ? -28.438 5.535 -0.642 1 95.19 146 LEU A N 1
ATOM 1171 C CA . LEU A 1 146 ? -27.172 5.965 -1.231 1 95.19 146 LEU A CA 1
ATOM 1172 C C . LEU A 1 146 ? -26.172 6.359 -0.149 1 95.19 146 LEU A C 1
ATOM 1174 O O . LEU A 1 146 ? -26.578 6.738 0.957 1 95.19 146 LEU A O 1
ATOM 1178 N N . VAL A 1 147 ? -24.922 6.215 -0.448 1 97.44 147 VAL A N 1
ATOM 1179 C CA . VAL A 1 147 ? -23.859 6.66 0.458 1 97.44 147 VAL A CA 1
ATOM 1180 C C . VAL A 1 147 ? -23.906 8.18 0.597 1 97.44 147 VAL A C 1
ATOM 1182 O O . VAL A 1 147 ? -23.984 8.898 -0.402 1 97.44 147 VAL A O 1
ATOM 1185 N N . HIS A 1 148 ? -23.969 8.633 1.792 1 97.94 148 HIS A N 1
ATOM 1186 C CA . HIS A 1 148 ? -23.953 10.062 2.094 1 97.94 148 HIS A CA 1
ATOM 1187 C C . HIS A 1 148 ? -22.562 10.516 2.529 1 97.94 148 HIS A C 1
ATOM 1189 O O . HIS A 1 148 ? -21.953 9.914 3.416 1 97.94 148 HIS A O 1
ATOM 1195 N N . ILE A 1 149 ? -22.062 11.562 1.928 1 98.5 149 ILE A N 1
ATOM 1196 C CA . ILE A 1 149 ? -20.734 12.078 2.232 1 98.5 149 ILE A CA 1
ATOM 1197 C C . ILE A 1 149 ? -20.844 13.531 2.684 1 98.5 149 ILE A C 1
ATOM 1199 O O . ILE A 1 149 ? -21.484 14.352 2.029 1 98.5 149 ILE A O 1
ATOM 1203 N N . THR A 1 150 ? -20.25 13.852 3.773 1 98.5 150 THR A N 1
ATOM 1204 C CA . THR A 1 150 ? -20.141 15.227 4.246 1 98.5 150 THR A CA 1
ATOM 1205 C C . THR A 1 150 ? -18.688 15.617 4.441 1 98.5 150 THR A C 1
ATOM 1207 O O . THR A 1 150 ? -17.844 14.773 4.77 1 98.5 150 THR A O 1
ATOM 1210 N N . GLY A 1 151 ? -18.375 16.875 4.152 1 98.62 151 GLY A N 1
ATOM 1211 C CA . GLY A 1 151 ? -17.047 17.406 4.434 1 98.62 151 GLY A CA 1
ATOM 1212 C C . GLY A 1 151 ? -16.062 17.188 3.287 1 98.62 151 GLY A C 1
ATOM 1213 O O . GLY A 1 151 ? -14.891 17.547 3.396 1 98.62 151 GLY A O 1
ATOM 1214 N N . GLY A 1 152 ? -16.5 16.609 2.146 1 97.62 152 GLY A N 1
ATOM 1215 C CA . GLY A 1 152 ? -15.641 16.375 0.995 1 97.62 152 GLY A CA 1
ATOM 1216 C C . GLY A 1 152 ? -15.5 17.609 0.106 1 97.62 152 GLY A C 1
ATOM 1217 O O . GLY A 1 152 ? -16.172 18.609 0.322 1 97.62 152 GLY A O 1
ATOM 1218 N N . PRO A 1 153 ? -14.625 17.438 -0.828 1 98.62 153 PRO A N 1
ATOM 1219 C CA . PRO A 1 153 ? -13.664 16.359 -1.103 1 98.62 153 PRO A CA 1
ATOM 1220 C C . PRO A 1 153 ? -12.539 16.297 -0.067 1 98.62 153 PRO A C 1
ATOM 1222 O O . PRO A 1 153 ? -12.25 17.297 0.594 1 98.62 153 PRO A O 1
ATOM 1225 N N . LEU A 1 154 ? -11.969 15.109 0.15 1 98.81 154 LEU A N 1
ATOM 1226 C CA . LEU A 1 154 ? -10.797 14.984 1.011 1 98.81 154 LEU A CA 1
ATOM 1227 C C . LEU A 1 154 ? -9.555 15.555 0.327 1 98.81 154 LEU A C 1
ATOM 1229 O O . LEU A 1 154 ? -9.203 15.141 -0.781 1 98.81 154 LEU A O 1
ATOM 1233 N N . LEU A 1 155 ? -8.922 16.406 1.008 1 98.62 155 LEU A N 1
ATOM 1234 C CA . LEU A 1 155 ? -7.77 17.078 0.42 1 98.62 155 LEU A CA 1
ATOM 1235 C C . LEU A 1 155 ? -6.48 16.688 1.131 1 98.62 155 LEU A C 1
ATOM 1237 O O . LEU A 1 155 ? -6.441 16.609 2.361 1 98.62 155 LEU A O 1
ATOM 1241 N N . VAL A 1 156 ? -5.496 16.359 0.375 1 98.38 156 VAL A N 1
ATOM 1242 C CA . VAL A 1 156 ? -4.117 16.203 0.841 1 98.38 156 VAL A CA 1
ATOM 1243 C C . VAL A 1 156 ? -3.211 17.172 0.074 1 98.38 156 VAL A C 1
ATOM 1245 O O . VAL A 1 156 ? -2.92 16.953 -1.104 1 98.38 156 VAL A O 1
ATOM 1248 N N . PRO A 1 157 ? -2.746 18.172 0.708 1 98.5 157 PRO A N 1
ATOM 1249 C CA . PRO A 1 157 ? -1.929 19.156 -0.004 1 98.5 157 PRO A CA 1
ATOM 1250 C C . PRO A 1 157 ? -0.679 18.547 -0.632 1 98.5 157 PRO A C 1
ATOM 1252 O O . PRO A 1 157 ? 0.007 17.75 0.008 1 98.5 157 PRO A O 1
ATOM 1255 N N . PHE A 1 158 ? -0.423 18.984 -1.863 1 98.75 158 PHE A N 1
ATOM 1256 C CA . PHE A 1 158 ? 0.739 18.516 -2.611 1 98.75 158 PHE A CA 1
ATOM 1257 C C . PHE A 1 158 ? 2.021 18.75 -1.825 1 98.75 158 PHE A C 1
ATOM 1259 O O . PHE A 1 158 ? 2.871 17.875 -1.723 1 98.75 158 PHE A O 1
ATOM 1266 N N . GLU A 1 159 ? 2.125 19.891 -1.196 1 98.12 159 GLU A N 1
ATOM 1267 C CA . GLU A 1 159 ? 3.33 20.297 -0.48 1 98.12 159 GLU A CA 1
ATOM 1268 C C . GLU A 1 159 ? 3.553 19.438 0.758 1 98.12 159 GLU A C 1
ATOM 1270 O O . GLU A 1 159 ? 4.691 19.25 1.196 1 98.12 159 GLU A O 1
ATOM 1275 N N . ASP A 1 160 ? 2.459 18.891 1.283 1 98.06 160 ASP A N 1
ATOM 1276 C CA . ASP A 1 160 ? 2.59 18.031 2.447 1 98.06 160 ASP A CA 1
ATOM 1277 C C . ASP A 1 160 ? 3.223 16.688 2.066 1 98.06 160 ASP A C 1
ATOM 1279 O O . ASP A 1 160 ? 3.912 16.078 2.879 1 98.06 160 ASP A O 1
ATOM 1283 N N . LEU A 1 161 ? 3.006 16.219 0.833 1 98.06 161 LEU A N 1
ATOM 1284 C CA . LEU A 1 161 ? 3.559 14.961 0.358 1 98.06 161 LEU A CA 1
ATOM 1285 C C . LEU A 1 161 ? 4.996 15.141 -0.122 1 98.06 161 LEU A C 1
ATOM 1287 O O . LEU A 1 161 ? 5.871 14.344 0.217 1 98.06 161 LEU A O 1
ATOM 1291 N N . PHE A 1 162 ? 5.27 16.266 -0.836 1 98.44 162 PHE A N 1
ATOM 1292 C CA . PHE A 1 162 ? 6.465 16.312 -1.668 1 98.44 162 PHE A CA 1
ATOM 1293 C C . PHE A 1 162 ? 7.461 17.328 -1.122 1 98.44 162 PHE A C 1
ATOM 1295 O O . PHE A 1 162 ? 8.625 17.359 -1.539 1 98.44 162 PHE A O 1
ATOM 1302 N N . LEU A 1 163 ? 7.004 18.219 -0.198 1 98.12 163 LEU A N 1
ATOM 1303 C CA . LEU A 1 163 ? 7.836 19.219 0.459 1 98.12 163 LEU A CA 1
ATOM 1304 C C . LEU A 1 163 ? 8.391 20.219 -0.553 1 98.12 163 LEU A C 1
ATOM 1306 O O . LEU A 1 163 ? 9.523 20.688 -0.409 1 98.12 163 LEU A O 1
ATOM 1310 N N . ARG A 1 164 ? 7.672 20.469 -1.562 1 97.75 164 ARG A N 1
ATOM 1311 C CA . ARG A 1 164 ? 7.949 21.5 -2.559 1 97.75 164 ARG A CA 1
ATOM 1312 C C . ARG A 1 164 ? 6.656 22.062 -3.15 1 97.75 164 ARG A C 1
ATOM 1314 O O . ARG A 1 164 ? 5.605 21.422 -3.068 1 97.75 164 ARG A O 1
ATOM 1321 N N . PRO A 1 165 ? 6.695 23.25 -3.666 1 97.25 165 PRO A N 1
ATOM 1322 C CA . PRO A 1 165 ? 5.473 23.844 -4.215 1 97.25 165 PRO A CA 1
ATOM 1323 C C . PRO A 1 165 ? 4.945 23.078 -5.434 1 97.25 165 PRO A C 1
ATOM 1325 O O . PRO A 1 165 ? 5.711 22.391 -6.113 1 97.25 165 PRO A O 1
ATOM 1328 N N . VAL A 1 166 ? 3.732 23.266 -5.684 1 97.44 166 VAL A N 1
ATOM 1329 C CA . VAL A 1 166 ? 3.076 22.719 -6.867 1 97.44 166 VAL A CA 1
ATOM 1330 C C . VAL A 1 166 ? 3.625 23.406 -8.125 1 97.44 166 VAL A C 1
ATOM 1332 O O . VAL A 1 166 ? 3.895 24.609 -8.117 1 97.44 166 VAL A O 1
ATOM 1335 N N . ASN A 1 167 ? 3.881 22.641 -9.125 1 97.81 167 ASN A N 1
ATOM 1336 C CA . ASN A 1 167 ? 4.105 23.156 -10.469 1 97.81 167 ASN A CA 1
ATOM 1337 C C . ASN A 1 167 ? 2.873 22.984 -11.352 1 97.81 167 ASN A C 1
ATOM 1339 O O . ASN A 1 167 ? 2.727 21.969 -12.031 1 97.81 167 ASN A O 1
ATOM 1343 N N . ALA A 1 168 ? 2.07 23.969 -11.336 1 96 168 ALA A N 1
ATOM 1344 C CA . ALA A 1 168 ? 0.804 23.891 -12.055 1 96 168 ALA A CA 1
ATOM 1345 C C . ALA A 1 168 ? 1.033 23.641 -13.547 1 96 168 ALA A C 1
ATOM 1347 O O . ALA A 1 168 ? 0.236 22.969 -14.203 1 96 168 ALA A O 1
ATOM 1348 N N . ASN A 1 169 ? 2.104 24.188 -14.047 1 97.06 169 ASN A N 1
ATOM 1349 C CA . ASN A 1 169 ? 2.422 24.047 -15.469 1 97.06 169 ASN A CA 1
ATOM 1350 C C . ASN A 1 169 ? 2.717 22.594 -15.82 1 97.06 169 ASN A C 1
ATOM 1352 O O . ASN A 1 169 ? 2.566 22.188 -16.969 1 97.06 169 ASN A O 1
ATOM 1356 N N . ALA A 1 170 ? 3.07 21.781 -14.828 1 96.81 170 ALA A N 1
ATOM 1357 C CA . ALA A 1 170 ? 3.363 20.375 -15.047 1 96.81 170 ALA A CA 1
ATOM 1358 C C . ALA A 1 170 ? 2.137 19.5 -14.758 1 96.81 170 ALA A C 1
ATOM 1360 O O . ALA A 1 170 ? 2.221 18.281 -14.766 1 96.81 170 ALA A O 1
ATOM 1361 N N . GLY A 1 171 ? 1.009 20.172 -14.477 1 97.38 171 GLY A N 1
ATOM 1362 C CA . GLY A 1 171 ? -0.218 19.438 -14.203 1 97.38 171 GLY A CA 1
ATOM 1363 C C . GLY A 1 171 ? -0.359 19.016 -12.758 1 97.38 171 GLY A C 1
ATOM 1364 O O . GLY A 1 171 ? -1.259 18.25 -12.406 1 97.38 171 GLY A O 1
ATOM 1365 N N . GLU A 1 172 ? 0.503 19.5 -11.906 1 98.25 172 GLU A N 1
ATOM 1366 C CA . GLU A 1 172 ? 0.46 19.156 -10.492 1 98.25 172 GLU A CA 1
ATOM 1367 C C . GLU A 1 172 ? -0.632 19.922 -9.766 1 98.25 172 GLU A C 1
ATOM 1369 O O . GLU A 1 172 ? -0.966 21.047 -10.148 1 98.25 172 GLU A O 1
ATOM 1374 N N . SER A 1 173 ? -1.228 19.375 -8.805 1 98.31 173 SER A N 1
ATOM 1375 C CA . SER A 1 173 ? -2.217 19.969 -7.914 1 98.31 173 SER A CA 1
ATOM 1376 C C . SER A 1 173 ? -2.27 19.234 -6.578 1 98.31 173 SER A C 1
ATOM 1378 O O . SER A 1 173 ? -1.605 18.203 -6.398 1 98.31 173 SER A O 1
ATOM 1380 N N . ASP A 1 174 ? -2.992 19.812 -5.648 1 98.44 174 ASP A N 1
ATOM 1381 C CA . ASP A 1 174 ? -3.314 19.047 -4.441 1 98.44 174 ASP A CA 1
ATOM 1382 C C . ASP A 1 174 ? -4.062 17.766 -4.785 1 98.44 174 ASP A C 1
ATOM 1384 O O . ASP A 1 174 ? -4.727 17.688 -5.82 1 98.44 174 ASP A O 1
ATOM 1388 N N . ILE A 1 175 ? -3.889 16.75 -3.932 1 98.44 175 ILE A N 1
ATOM 1389 C CA . ILE A 1 175 ? -4.668 15.523 -4.066 1 98.44 175 ILE A CA 1
ATOM 1390 C C . ILE A 1 175 ? -6.094 15.758 -3.568 1 98.44 175 ILE A C 1
ATOM 1392 O O . ILE A 1 175 ? -6.297 16.203 -2.436 1 98.44 175 ILE A O 1
ATOM 1396 N N . SER A 1 176 ? -6.965 15.586 -4.387 1 98.56 176 SER A N 1
ATOM 1397 C CA . SER A 1 176 ? -8.383 15.727 -4.055 1 98.56 176 SER A CA 1
ATOM 1398 C C . SER A 1 176 ? -9.141 14.43 -4.336 1 98.56 176 SER A C 1
ATOM 1400 O O . SER A 1 176 ? -9.18 13.961 -5.477 1 98.56 176 SER A O 1
ATOM 1402 N N . LEU A 1 177 ? -9.648 13.789 -3.326 1 98.5 177 LEU A N 1
ATOM 1403 C CA . LEU A 1 177 ? -10.531 12.641 -3.486 1 98.5 177 LEU A CA 1
ATOM 1404 C C . LEU A 1 177 ? -11.992 13.062 -3.443 1 98.5 177 LEU A C 1
ATOM 1406 O O . LEU A 1 177 ? -12.508 13.414 -2.381 1 98.5 177 LEU A O 1
ATOM 1410 N N . GLU A 1 178 ? -12.609 12.984 -4.594 1 98.44 178 GLU A N 1
ATOM 1411 C CA . GLU A 1 178 ? -13.984 13.438 -4.758 1 98.44 178 GLU A CA 1
ATOM 1412 C C . GLU A 1 178 ? -14.977 12.383 -4.254 1 98.44 178 GLU A C 1
ATOM 1414 O O . GLU A 1 178 ? -14.57 11.312 -3.809 1 98.44 178 GLU A O 1
ATOM 1419 N N . ASP A 1 179 ? -16.281 12.758 -4.309 1 98.12 179 ASP A N 1
ATOM 1420 C CA . ASP A 1 179 ? -17.328 11.898 -3.773 1 98.12 179 ASP A CA 1
ATOM 1421 C C . ASP A 1 179 ? -17.281 10.508 -4.391 1 98.12 179 ASP A C 1
ATOM 1423 O O . ASP A 1 179 ? -17.438 9.5 -3.691 1 98.12 179 ASP A O 1
ATOM 1427 N N . ASP A 1 180 ? -17.016 10.445 -5.633 1 97.19 180 ASP A N 1
ATOM 1428 C CA . ASP A 1 180 ? -16.984 9.141 -6.293 1 97.19 180 ASP A CA 1
ATOM 1429 C C . ASP A 1 180 ? -15.859 8.273 -5.746 1 97.19 180 ASP A C 1
ATOM 1431 O O . ASP A 1 180 ? -16.016 7.062 -5.582 1 97.19 180 ASP A O 1
ATOM 1435 N N . ASP A 1 181 ? -14.688 8.898 -5.5 1 97.69 181 ASP A N 1
ATOM 1436 C CA . ASP A 1 181 ? -13.57 8.18 -4.898 1 97.69 181 ASP A CA 1
ATOM 1437 C C . ASP A 1 181 ? -13.914 7.695 -3.492 1 97.69 181 ASP A C 1
ATOM 1439 O O . ASP A 1 181 ? -13.656 6.543 -3.145 1 97.69 181 ASP A O 1
ATOM 1443 N N . LEU A 1 182 ? -14.5 8.594 -2.715 1 98.62 182 LEU A N 1
ATOM 1444 C CA . LEU A 1 182 ? -14.82 8.312 -1.319 1 98.62 182 LEU A CA 1
ATOM 1445 C C . LEU A 1 182 ? -15.875 7.223 -1.21 1 98.62 182 LEU A C 1
ATOM 1447 O O . LEU A 1 182 ? -15.828 6.391 -0.299 1 98.62 182 LEU A O 1
ATOM 1451 N N . LYS A 1 183 ? -16.781 7.184 -2.189 1 97.94 183 LYS A N 1
ATOM 1452 C CA . LYS A 1 183 ? -17.781 6.109 -2.246 1 97.94 183 LYS A CA 1
ATOM 1453 C C . LYS A 1 183 ? -17.109 4.762 -2.484 1 97.94 183 LYS A C 1
ATOM 1455 O O . LYS A 1 183 ? -17.5 3.75 -1.901 1 97.94 183 LYS A O 1
ATOM 1460 N N . GLU A 1 184 ? -16.125 4.816 -3.357 1 97.19 184 GLU A N 1
ATOM 1461 C CA . GLU A 1 184 ? -15.398 3.586 -3.635 1 97.19 184 GLU A CA 1
ATOM 1462 C C . GLU A 1 184 ? -14.625 3.115 -2.404 1 97.19 184 GLU A C 1
ATOM 1464 O O . GLU A 1 184 ? -14.562 1.915 -2.129 1 97.19 184 GLU A O 1
ATOM 1469 N N . VAL A 1 185 ? -14.016 4.039 -1.691 1 98 185 VAL A N 1
ATOM 1470 C CA . VAL A 1 185 ? -13.312 3.705 -0.454 1 98 185 VAL A CA 1
ATOM 1471 C C . VAL A 1 185 ? -14.289 3.07 0.535 1 98 185 VAL A C 1
ATOM 1473 O O . VAL A 1 185 ? -14.039 1.979 1.052 1 98 185 VAL A O 1
ATOM 1476 N N . ALA A 1 186 ? -15.438 3.736 0.762 1 98 186 ALA A N 1
ATOM 1477 C CA . ALA A 1 186 ? -16.453 3.246 1.702 1 98 186 ALA A CA 1
ATOM 1478 C C . ALA A 1 186 ? -16.984 1.882 1.274 1 98 186 ALA A C 1
ATOM 1480 O O . ALA A 1 186 ? -17.047 0.957 2.086 1 98 186 ALA A O 1
ATOM 1481 N N . GLY A 1 187 ? -17.312 1.776 -0.001 1 96.25 187 GLY A N 1
ATOM 1482 C CA . GLY A 1 187 ? -17.797 0.511 -0.53 1 96.25 187 GLY A CA 1
ATOM 1483 C C . GLY A 1 187 ? -16.812 -0.625 -0.356 1 96.25 187 GLY A C 1
ATOM 1484 O O . GLY A 1 187 ? -17.188 -1.746 -0.019 1 96.25 187 GLY A O 1
ATOM 1485 N N . GLY A 1 188 ? -15.523 -0.357 -0.624 1 96.81 188 GLY A N 1
ATOM 1486 C CA . GLY A 1 188 ? -14.5 -1.365 -0.429 1 96.81 188 GLY A CA 1
ATOM 1487 C C . GLY A 1 188 ? -14.453 -1.909 0.986 1 96.81 188 GLY A C 1
ATOM 1488 O O . GLY A 1 188 ? -14.32 -3.119 1.188 1 96.81 188 GLY A O 1
ATOM 1489 N N . VAL A 1 189 ? -14.57 -1.022 1.959 1 97.62 189 VAL A N 1
ATOM 1490 C CA . VAL A 1 189 ? -14.531 -1.414 3.363 1 97.62 189 VAL A CA 1
ATOM 1491 C C . VAL A 1 189 ? -15.758 -2.254 3.701 1 97.62 189 VAL A C 1
ATOM 1493 O O . VAL A 1 189 ? -15.641 -3.326 4.301 1 97.62 189 VAL A O 1
ATOM 1496 N N . TRP A 1 190 ? -16.938 -1.814 3.299 1 96.5 190 TRP A N 1
ATOM 1497 C CA . TRP A 1 190 ? -18.188 -2.451 3.707 1 96.5 190 TRP A CA 1
ATOM 1498 C C . TRP A 1 190 ? -18.375 -3.779 2.984 1 96.5 190 TRP A C 1
ATOM 1500 O O . TRP A 1 190 ? -19.078 -4.668 3.482 1 96.5 190 TRP A O 1
ATOM 1510 N N . ASP A 1 191 ? -17.734 -3.961 1.833 1 95.12 191 ASP A N 1
ATOM 1511 C CA . ASP A 1 191 ? -17.75 -5.234 1.121 1 95.12 191 ASP A CA 1
ATOM 1512 C C . ASP A 1 191 ? -17.078 -6.328 1.942 1 95.12 191 ASP A C 1
ATOM 1514 O O . ASP A 1 191 ? -17.453 -7.5 1.854 1 95.12 191 ASP A O 1
ATOM 1518 N N . VAL A 1 192 ? -16.094 -5.93 2.719 1 95.56 192 VAL A N 1
ATOM 1519 C CA . VAL A 1 192 ? -15.32 -6.938 3.441 1 95.56 192 VAL A CA 1
ATOM 1520 C C . VAL A 1 192 ? -15.703 -6.918 4.918 1 95.56 192 VAL A C 1
ATOM 1522 O O . VAL A 1 192 ? -15.141 -7.668 5.723 1 95.56 192 VAL A O 1
ATOM 1525 N N . HIS A 1 193 ? -16.484 -5.996 5.32 1 93.56 193 HIS A N 1
ATOM 1526 C CA . HIS A 1 193 ? -17.031 -5.844 6.66 1 93.56 193 HIS A CA 1
ATOM 1527 C C . HIS A 1 193 ? -18.516 -6.211 6.688 1 93.56 193 HIS A C 1
ATOM 1529 O O . HIS A 1 193 ? -19.375 -5.352 6.91 1 93.56 193 HIS A O 1
ATOM 1535 N N . THR A 1 194 ? -18.844 -7.418 6.77 1 86.75 194 THR A N 1
ATOM 1536 C CA . THR A 1 194 ? -20.172 -7.926 6.438 1 86.75 194 THR A CA 1
ATOM 1537 C C . THR A 1 194 ? -21.109 -7.82 7.641 1 86.75 194 THR A C 1
ATOM 1539 O O . THR A 1 194 ? -22.312 -8.023 7.516 1 86.75 194 THR A O 1
ATOM 1542 N N . LYS A 1 195 ? -20.578 -7.469 8.727 1 87.56 195 LYS A N 1
ATOM 1543 C CA . LYS A 1 195 ? -21.422 -7.402 9.922 1 87.56 195 LYS A CA 1
ATOM 1544 C C . LYS A 1 195 ? -22.203 -6.098 9.953 1 87.56 195 LYS A C 1
ATOM 1546 O O . LYS A 1 195 ? -23.062 -5.91 10.82 1 87.56 195 LYS A O 1
ATOM 1551 N N . VAL A 1 196 ? -21.922 -5.266 9.047 1 90.44 196 VAL A N 1
ATOM 1552 C CA . VAL A 1 196 ? -22.609 -3.982 9.023 1 90.44 196 VAL A CA 1
ATOM 1553 C C . VAL A 1 196 ? -23.5 -3.9 7.777 1 90.44 196 VAL A C 1
ATOM 1555 O O . VAL A 1 196 ? -23.266 -4.602 6.793 1 90.44 196 VAL A O 1
ATOM 1558 N N . MET B 1 1 ? 10.344 -6.152 14.242 1 68.56 1 MET B N 1
ATOM 1559 C CA . MET B 1 1 ? 10.523 -4.777 13.781 1 68.56 1 MET B CA 1
ATOM 1560 C C . MET B 1 1 ? 10.359 -4.684 12.266 1 68.56 1 MET B C 1
ATOM 1562 O O . MET B 1 1 ? 10.945 -5.473 11.523 1 68.56 1 MET B O 1
ATOM 1566 N N . THR B 1 2 ? 9.445 -3.834 11.805 1 90.12 2 THR B N 1
ATOM 1567 C CA . THR B 1 2 ? 9.234 -3.604 10.383 1 90.12 2 THR B CA 1
ATOM 1568 C C . THR B 1 2 ? 10.078 -2.428 9.891 1 90.12 2 THR B C 1
ATOM 1570 O O . THR B 1 2 ? 9.727 -1.27 10.125 1 90.12 2 THR B O 1
ATOM 1573 N N . THR B 1 3 ? 11.273 -2.693 9.25 1 94.69 3 THR B N 1
ATOM 1574 C CA . THR B 1 3 ? 12.234 -1.674 8.836 1 94.69 3 THR B CA 1
ATOM 1575 C C . THR B 1 3 ? 11.766 -0.972 7.566 1 94.69 3 THR B C 1
ATOM 1577 O O . THR B 1 3 ? 10.883 -1.473 6.863 1 94.69 3 THR B O 1
ATOM 1580 N N . LYS B 1 4 ? 12.367 0.234 7.34 1 96.31 4 LYS B N 1
ATOM 1581 C CA . LYS B 1 4 ? 12.086 0.933 6.09 1 96.31 4 LYS B CA 1
ATOM 1582 C C . LYS B 1 4 ? 12.461 0.076 4.883 1 96.31 4 LYS B C 1
ATOM 1584 O O . LYS B 1 4 ? 11.719 0.02 3.9 1 96.31 4 LYS B O 1
ATOM 1589 N N . ALA B 1 5 ? 13.648 -0.603 4.949 1 96.25 5 ALA B N 1
ATOM 1590 C CA . ALA B 1 5 ? 14.094 -1.43 3.83 1 96.25 5 ALA B CA 1
ATOM 1591 C C . ALA B 1 5 ? 13.086 -2.527 3.518 1 96.25 5 ALA B C 1
ATOM 1593 O O . ALA B 1 5 ? 12.766 -2.773 2.352 1 96.25 5 ALA B O 1
ATOM 1594 N N . HIS B 1 6 ? 12.547 -3.115 4.586 1 96.75 6 HIS B N 1
ATOM 1595 C CA . HIS B 1 6 ? 11.539 -4.156 4.441 1 96.75 6 HIS B CA 1
ATOM 1596 C C . HIS B 1 6 ? 10.273 -3.611 3.787 1 96.75 6 HIS B C 1
ATOM 1598 O O . HIS B 1 6 ? 9.766 -4.195 2.826 1 96.75 6 HIS B O 1
ATOM 1604 N N . GLU B 1 7 ? 9.789 -2.508 4.27 1 97.75 7 GLU B N 1
ATOM 1605 C CA . GLU B 1 7 ? 8.523 -1.949 3.795 1 97.75 7 GLU B CA 1
ATOM 1606 C C . GLU B 1 7 ? 8.664 -1.39 2.381 1 97.75 7 GLU B C 1
ATOM 1608 O O . GLU B 1 7 ? 7.82 -1.647 1.519 1 97.75 7 GLU B O 1
ATOM 1613 N N . VAL B 1 8 ? 9.734 -0.67 2.143 1 98 8 VAL B N 1
ATOM 1614 C CA . VAL B 1 8 ? 9.922 -0.03 0.844 1 98 8 VAL B CA 1
ATOM 1615 C C . VAL B 1 8 ? 10.055 -1.095 -0.242 1 98 8 VAL B C 1
ATOM 1617 O O . VAL B 1 8 ? 9.578 -0.907 -1.365 1 98 8 VAL B O 1
ATOM 1620 N N . ALA B 1 9 ? 10.594 -2.238 0.089 1 97.94 9 ALA B N 1
ATOM 1621 C CA . ALA B 1 9 ? 10.828 -3.291 -0.897 1 97.94 9 ALA B CA 1
ATOM 1622 C C . ALA B 1 9 ? 9.516 -3.74 -1.537 1 97.94 9 ALA B C 1
ATOM 1624 O O . ALA B 1 9 ? 9.398 -3.766 -2.764 1 97.94 9 ALA B O 1
ATOM 1625 N N . HIS B 1 10 ? 8.516 -4.02 -0.705 1 98 10 HIS B N 1
ATOM 1626 C CA . HIS B 1 10 ? 7.281 -4.5 -1.309 1 98 10 HIS B CA 1
ATOM 1627 C C . HIS B 1 10 ? 6.367 -3.34 -1.694 1 98 10 HIS B C 1
ATOM 1629 O O . HIS B 1 10 ? 5.586 -3.447 -2.643 1 98 10 HIS B O 1
ATOM 1635 N N . ARG B 1 11 ? 6.52 -2.232 -1.096 1 98 11 ARG B N 1
ATOM 1636 C CA . ARG B 1 11 ? 5.652 -1.104 -1.417 1 98 11 ARG B CA 1
ATOM 1637 C C . ARG B 1 11 ? 6.062 -0.457 -2.734 1 98 11 ARG B C 1
ATOM 1639 O O . ARG B 1 11 ? 5.215 0.045 -3.477 1 98 11 ARG B O 1
ATOM 1646 N N . GLU B 1 12 ? 7.363 -0.463 -3.029 1 97 12 GLU B N 1
ATOM 1647 C CA . GLU B 1 12 ? 7.797 0.028 -4.336 1 97 12 GLU B CA 1
ATOM 1648 C C . GLU B 1 12 ? 7.297 -0.877 -5.457 1 97 12 GLU B C 1
ATOM 1650 O O . GLU B 1 12 ? 6.902 -0.395 -6.523 1 97 12 GLU B O 1
ATOM 1655 N N . LEU B 1 13 ? 7.398 -2.16 -5.188 1 97.25 13 LEU B N 1
ATOM 1656 C CA . LEU B 1 13 ? 6.816 -3.084 -6.156 1 97.25 13 LEU B CA 1
ATOM 1657 C C . LEU B 1 13 ? 5.328 -2.803 -6.344 1 97.25 13 LEU B C 1
ATOM 1659 O O . LEU B 1 13 ? 4.848 -2.721 -7.477 1 97.25 13 LEU B O 1
ATOM 1663 N N . ASP B 1 14 ? 4.68 -2.641 -5.277 1 96.69 14 ASP B N 1
ATOM 1664 C CA . ASP B 1 14 ? 3.252 -2.336 -5.234 1 96.69 14 ASP B CA 1
ATOM 1665 C C . ASP B 1 14 ? 2.934 -1.083 -6.047 1 96.69 14 ASP B C 1
ATOM 1667 O O . ASP B 1 14 ? 1.944 -1.048 -6.781 1 96.69 14 ASP B O 1
ATOM 1671 N N . LYS B 1 15 ? 3.729 -0.139 -5.875 1 96.5 15 LYS B N 1
ATOM 1672 C CA . LYS B 1 15 ? 3.598 1.148 -6.551 1 96.5 15 LYS B CA 1
ATOM 1673 C C . LYS B 1 15 ? 3.535 0.972 -8.062 1 96.5 15 LYS B C 1
ATOM 1675 O O . LYS B 1 15 ? 2.656 1.53 -8.727 1 96.5 15 LYS B O 1
ATOM 1680 N N . TYR B 1 16 ? 4.34 0.205 -8.625 1 97.5 16 TYR B N 1
ATOM 1681 C CA . TYR B 1 16 ? 4.43 0.074 -10.07 1 97.5 16 TYR B CA 1
ATOM 1682 C C . TYR B 1 16 ? 3.422 -0.945 -10.594 1 97.5 16 TYR B C 1
ATOM 1684 O O . TYR B 1 16 ? 2.943 -0.833 -11.727 1 97.5 16 TYR B O 1
ATOM 1692 N N . VAL B 1 17 ? 3.039 -1.905 -9.758 1 97.88 17 VAL B N 1
ATOM 1693 C CA . VAL B 1 17 ? 1.907 -2.76 -10.102 1 97.88 17 VAL B CA 1
ATOM 1694 C C . VAL B 1 17 ? 0.642 -1.916 -10.227 1 97.88 17 VAL B C 1
ATOM 1696 O O . VAL B 1 17 ? -0.077 -2.014 -11.227 1 97.88 17 VAL B O 1
ATOM 1699 N N . LEU B 1 18 ? 0.405 -1.043 -9.273 1 97.56 18 LEU B N 1
ATOM 1700 C CA . LEU B 1 18 ? -0.775 -0.184 -9.281 1 97.56 18 LEU B CA 1
ATOM 1701 C C . LEU B 1 18 ? -0.741 0.782 -10.461 1 97.56 18 LEU B C 1
ATOM 1703 O O . LEU B 1 18 ? -1.781 1.086 -11.047 1 97.56 18 LEU B O 1
ATOM 1707 N N . GLU B 1 19 ? 0.465 1.272 -10.789 1 97.88 19 GLU B N 1
ATOM 1708 C CA . GLU B 1 19 ? 0.574 2.152 -11.945 1 97.88 19 GLU B CA 1
ATOM 1709 C C . GLU B 1 19 ? 0.06 1.469 -13.211 1 97.88 19 GLU B C 1
ATOM 1711 O O . GLU B 1 19 ? -0.665 2.078 -14 1 97.88 19 GLU B O 1
ATOM 1716 N N . ARG B 1 20 ? 0.424 0.192 -13.422 1 97.88 20 ARG B N 1
ATOM 1717 C CA . ARG B 1 20 ? -0.042 -0.539 -14.594 1 97.88 20 ARG B CA 1
ATOM 1718 C C . ARG B 1 20 ? -1.554 -0.731 -14.555 1 97.88 20 ARG B C 1
ATOM 1720 O O . ARG B 1 20 ? -2.23 -0.583 -15.578 1 97.88 20 ARG B O 1
ATOM 1727 N N . ILE B 1 21 ? -2.045 -1.042 -13.398 1 97.88 21 ILE B N 1
ATOM 1728 C CA . ILE B 1 21 ? -3.477 -1.268 -13.234 1 97.88 21 ILE B CA 1
ATOM 1729 C C . ILE B 1 21 ? -4.242 0.016 -13.555 1 97.88 21 ILE B C 1
ATOM 1731 O O . ILE B 1 21 ? -5.273 -0.018 -14.227 1 97.88 21 ILE B O 1
ATOM 1735 N N . ILE B 1 22 ? -3.73 1.106 -13.062 1 96.88 22 ILE B N 1
ATOM 1736 C CA . ILE B 1 22 ? -4.359 2.404 -13.281 1 96.88 22 ILE B CA 1
ATOM 1737 C C . ILE B 1 22 ? -4.312 2.756 -14.766 1 96.88 22 ILE B C 1
ATOM 1739 O O . ILE B 1 22 ? -5.297 3.246 -15.328 1 96.88 22 ILE B O 1
ATOM 1743 N N . ARG B 1 23 ? -3.238 2.453 -15.406 1 95.56 23 ARG B N 1
ATOM 1744 C CA . ARG B 1 23 ? -3.092 2.762 -16.828 1 95.56 23 ARG B CA 1
ATOM 1745 C C . ARG B 1 23 ? -4.047 1.924 -17.672 1 95.56 23 ARG B C 1
ATOM 1747 O O . ARG B 1 23 ? -4.492 2.361 -18.734 1 95.56 23 ARG B O 1
ATOM 1754 N N . MET B 1 24 ? -4.402 0.785 -17.203 1 96.94 24 MET B N 1
ATOM 1755 C CA . MET B 1 24 ? -5.344 -0.083 -17.906 1 96.94 24 MET B CA 1
ATOM 1756 C C . MET B 1 24 ? -6.781 0.251 -17.516 1 96.94 24 MET B C 1
ATOM 1758 O O . MET B 1 24 ? -7.723 -0.399 -17.984 1 96.94 24 MET B O 1
ATOM 1762 N N . ASN B 1 25 ? -6.953 1.152 -16.578 1 95.88 25 ASN B N 1
ATOM 1763 C CA . ASN B 1 25 ? -8.258 1.638 -16.125 1 95.88 25 ASN B CA 1
ATOM 1764 C C . ASN B 1 25 ? -8.992 0.582 -15.312 1 95.88 25 ASN B C 1
ATOM 1766 O O . ASN B 1 25 ? -10.219 0.455 -15.414 1 95.88 25 ASN B O 1
ATOM 1770 N N . ASN B 1 26 ? -8.227 -0.219 -14.547 1 97.38 26 ASN B N 1
ATOM 1771 C CA . ASN B 1 26 ? -8.844 -1.293 -13.773 1 97.38 26 ASN B CA 1
ATOM 1772 C C . ASN B 1 26 ? -8.789 -1.01 -12.273 1 97.38 26 ASN B C 1
ATOM 1774 O O . ASN B 1 26 ? -8.992 -1.913 -11.461 1 97.38 26 ASN B O 1
ATOM 1778 N N . ILE B 1 27 ? -8.539 0.208 -11.914 1 97.06 27 ILE B N 1
ATOM 1779 C CA . ILE B 1 27 ? -8.266 0.537 -10.516 1 97.06 27 ILE B CA 1
ATOM 1780 C C . ILE B 1 27 ? -9.5 0.226 -9.664 1 97.06 27 ILE B C 1
ATOM 1782 O O . ILE B 1 27 ? -9.375 -0.173 -8.508 1 97.06 27 ILE B O 1
ATOM 1786 N N . ARG B 1 28 ? -10.695 0.288 -10.188 1 96.56 28 ARG B N 1
ATOM 1787 C CA . ARG B 1 28 ? -11.922 0.046 -9.438 1 96.56 28 ARG B CA 1
ATOM 1788 C C . ARG B 1 28 ? -12.242 -1.444 -9.383 1 96.56 28 ARG B C 1
ATOM 1790 O O . ARG B 1 28 ? -13.156 -1.86 -8.664 1 96.56 28 ARG B O 1
ATOM 1797 N N . GLU B 1 29 ? -11.469 -2.264 -10.055 1 97.44 29 GLU B N 1
ATOM 1798 C CA . GLU B 1 29 ? -11.742 -3.695 -10.141 1 97.44 29 GLU B CA 1
ATOM 1799 C C . GLU B 1 29 ? -10.82 -4.492 -9.227 1 97.44 29 GLU B C 1
ATOM 1801 O O . GLU B 1 29 ? -10.961 -5.711 -9.102 1 97.44 29 GLU B O 1
ATOM 1806 N N . ILE B 1 30 ? -9.867 -3.748 -8.602 1 98 30 ILE B N 1
ATOM 1807 C CA . ILE B 1 30 ? -8.898 -4.438 -7.758 1 98 30 ILE B CA 1
ATOM 1808 C C . ILE B 1 30 ? -9.07 -4.004 -6.301 1 98 30 ILE B C 1
ATOM 1810 O O . ILE B 1 30 ? -9.328 -2.83 -6.023 1 98 30 ILE B O 1
ATOM 1814 N N . ARG B 1 31 ? -9.031 -4.914 -5.383 1 97.94 31 ARG B N 1
ATOM 1815 C CA . ARG B 1 31 ? -9.039 -4.66 -3.947 1 97.94 31 ARG B CA 1
ATOM 1816 C C . ARG B 1 31 ? -7.652 -4.867 -3.348 1 97.94 31 ARG B C 1
ATOM 1818 O O . ARG B 1 31 ? -6.988 -5.863 -3.635 1 97.94 31 ARG B O 1
ATOM 1825 N N . LEU B 1 32 ? -7.215 -3.891 -2.596 1 98.12 32 LEU B N 1
ATOM 1826 C CA . LEU B 1 32 ? -5.957 -4.008 -1.867 1 98.12 32 LEU B CA 1
ATOM 1827 C C . LEU B 1 32 ? -6.199 -4.484 -0.439 1 98.12 32 LEU B C 1
ATOM 1829 O O . LEU B 1 32 ? -6.734 -3.742 0.386 1 98.12 32 LEU B O 1
ATOM 1833 N N . TYR B 1 33 ? -5.73 -5.695 -0.152 1 98.06 33 TYR B N 1
ATOM 1834 C CA . TYR B 1 33 ? -5.977 -6.285 1.159 1 98.06 33 TYR B CA 1
ATOM 1835 C C . TYR B 1 33 ? -4.816 -6.004 2.109 1 98.06 33 TYR B C 1
ATOM 1837 O O . TYR B 1 33 ? -4.926 -6.234 3.316 1 98.06 33 TYR B O 1
ATOM 1845 N N . GLY B 1 34 ? -3.703 -5.531 1.543 1 97.5 34 GLY B N 1
ATOM 1846 C CA . GLY B 1 34 ? -2.551 -5.227 2.377 1 97.5 34 GLY B CA 1
ATOM 1847 C C . GLY B 1 34 ? -2.096 -6.406 3.219 1 97.5 34 GLY B C 1
ATOM 1848 O O . GLY B 1 34 ? -1.873 -7.5 2.695 1 97.5 34 GLY B O 1
ATOM 1849 N N . GLU B 1 35 ? -2.018 -6.172 4.465 1 97.75 35 GLU B N 1
ATOM 1850 C CA . GLU B 1 35 ? -1.457 -7.156 5.383 1 97.75 35 GLU B CA 1
ATOM 1851 C C . GLU B 1 35 ? -2.557 -7.875 6.16 1 97.75 35 GLU B C 1
ATOM 1853 O O . GLU B 1 35 ? -2.309 -8.414 7.242 1 97.75 35 GLU B O 1
ATOM 1858 N N . ALA B 1 36 ? -3.771 -7.906 5.617 1 97.5 36 ALA B N 1
ATOM 1859 C CA . ALA B 1 36 ? -4.883 -8.539 6.324 1 97.5 36 ALA B CA 1
ATOM 1860 C C . ALA B 1 36 ? -4.547 -9.984 6.691 1 97.5 36 ALA B C 1
ATOM 1862 O O . ALA B 1 36 ? -4.016 -10.734 5.871 1 97.5 36 ALA B O 1
ATOM 1863 N N . GLU B 1 37 ? -4.855 -10.367 7.871 1 97.56 37 GLU B N 1
ATOM 1864 C CA . GLU B 1 37 ? -4.539 -11.695 8.398 1 97.56 37 GLU B CA 1
ATOM 1865 C C . GLU B 1 37 ? -5.477 -12.758 7.82 1 97.56 37 GLU B C 1
ATOM 1867 O O . GLU B 1 37 ? -6.684 -12.523 7.699 1 97.56 37 GLU B O 1
ATOM 1872 N N . ILE B 1 38 ? -4.91 -13.844 7.461 1 97.12 38 ILE B N 1
ATOM 1873 C CA . ILE B 1 38 ? -5.672 -15.008 7.035 1 97.12 38 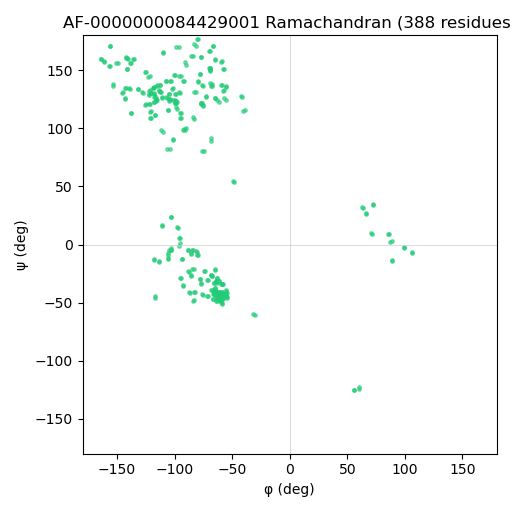ILE B CA 1
ATOM 1874 C C . ILE B 1 38 ? -5.512 -16.125 8.062 1 97.12 38 ILE B C 1
ATOM 1876 O O . ILE B 1 38 ? -4.41 -16.375 8.555 1 97.12 38 ILE B O 1
ATOM 1880 N N . GLU B 1 39 ? -6.578 -16.75 8.344 1 96.31 39 GLU B N 1
ATOM 1881 C CA . GLU B 1 39 ? -6.555 -17.875 9.273 1 96.31 39 GLU B CA 1
ATOM 1882 C C . GLU B 1 39 ? -6.961 -19.172 8.57 1 96.31 39 GLU B C 1
ATOM 1884 O O . GLU B 1 39 ? -7.957 -19.203 7.844 1 96.31 39 GLU B O 1
ATOM 1889 N N . SER B 1 40 ? -6.152 -20.156 8.656 1 95.56 40 SER B N 1
ATOM 1890 C CA . SER B 1 40 ? -6.441 -21.5 8.172 1 95.56 40 SER B CA 1
ATOM 1891 C C . SER B 1 40 ? -5.969 -22.562 9.156 1 95.56 40 SER B C 1
ATOM 1893 O O . SER B 1 40 ? -4.766 -22.75 9.352 1 95.56 40 SER B O 1
ATOM 1895 N N . GLY B 1 41 ? -6.996 -23.281 9.734 1 94.31 41 GLY B N 1
ATOM 1896 C CA . GLY B 1 41 ? -6.652 -24.172 10.828 1 94.31 41 GLY B CA 1
ATOM 1897 C C . GLY B 1 41 ? -6.023 -23.469 12.008 1 94.31 41 GLY B C 1
ATOM 1898 O O . GLY B 1 41 ? -6.582 -22.5 12.531 1 94.31 41 GLY B O 1
ATOM 1899 N N . SER B 1 42 ? -4.84 -23.891 12.359 1 94.31 42 SER B N 1
ATOM 1900 C CA . SER B 1 42 ? -4.145 -23.328 13.508 1 94.31 42 SER B CA 1
ATOM 1901 C C . SER B 1 42 ? -3.168 -22.234 13.078 1 94.31 42 SER B C 1
ATOM 1903 O O . SER B 1 42 ? -2.535 -21.594 13.922 1 94.31 42 SER B O 1
ATOM 1905 N N . VAL B 1 43 ? -3.131 -22.031 11.781 1 95.31 43 VAL B N 1
ATOM 1906 C CA . VAL B 1 43 ? -2.133 -21.094 11.281 1 95.31 43 VAL B CA 1
ATOM 1907 C C . VAL B 1 43 ? -2.783 -19.75 11.023 1 95.31 43 VAL B C 1
ATOM 1909 O O . VAL B 1 43 ? -3.855 -19.672 10.422 1 95.31 43 VAL B O 1
ATOM 1912 N N . LYS B 1 44 ? -2.281 -18.734 11.609 1 96.75 44 LYS B N 1
ATOM 1913 C CA . LYS B 1 44 ? -2.561 -17.344 11.266 1 96.75 44 LYS B CA 1
ATOM 1914 C C . LYS B 1 44 ? -1.374 -16.703 10.547 1 96.75 44 LYS B C 1
ATOM 1916 O O . LYS B 1 44 ? -0.235 -16.812 11.008 1 96.75 44 LYS B O 1
ATOM 1921 N N . LYS B 1 45 ? -1.685 -16.156 9.398 1 96.62 45 LYS B N 1
ATOM 1922 C CA . LYS B 1 45 ? -0.583 -15.602 8.609 1 96.62 45 LYS B CA 1
ATOM 1923 C C . LYS B 1 45 ? -0.974 -14.273 7.973 1 96.62 45 LYS B C 1
ATOM 1925 O O . LYS B 1 45 ? -2.096 -14.117 7.484 1 96.62 45 LYS B O 1
ATOM 1930 N N . ASN B 1 46 ? -0.104 -13.266 8.07 1 97.56 46 ASN B N 1
ATOM 1931 C CA . ASN B 1 46 ? -0.212 -12.008 7.352 1 97.56 46 ASN B CA 1
ATOM 1932 C C . ASN B 1 46 ? 0.764 -11.945 6.18 1 97.56 46 ASN B C 1
ATOM 1934 O O . ASN B 1 46 ? 1.96 -12.188 6.348 1 97.56 46 ASN B O 1
ATOM 1938 N N . PRO B 1 47 ? 0.253 -11.711 4.992 1 97.94 47 PRO B N 1
ATOM 1939 C CA . PRO B 1 47 ? 1.208 -11.312 3.953 1 97.94 47 PRO B CA 1
ATOM 1940 C C . PRO B 1 47 ? 1.774 -9.914 4.184 1 97.94 47 PRO B C 1
ATOM 1942 O O . PRO B 1 47 ? 1.278 -9.172 5.039 1 97.94 47 PRO B O 1
ATOM 1945 N N . ASP B 1 48 ? 2.832 -9.531 3.5 1 97.19 48 ASP B N 1
ATOM 1946 C CA . ASP B 1 48 ? 3.311 -8.148 3.543 1 97.19 48 ASP B CA 1
ATOM 1947 C C . ASP B 1 48 ? 2.453 -7.242 2.664 1 97.19 48 ASP B C 1
ATOM 1949 O O . ASP B 1 48 ? 2.375 -6.035 2.898 1 97.19 48 ASP B O 1
ATOM 1953 N N . ASN B 1 49 ? 1.903 -7.781 1.625 1 98 49 ASN B N 1
ATOM 1954 C CA . ASN B 1 49 ? 0.943 -7.148 0.728 1 98 49 ASN B CA 1
ATOM 1955 C C . ASN B 1 49 ? 0.086 -8.18 0.003 1 98 49 ASN B C 1
ATOM 1957 O O . ASN B 1 49 ? 0.5 -9.328 -0.166 1 98 49 ASN B O 1
ATOM 1961 N N . SER B 1 50 ? -1.145 -7.77 -0.392 1 98.56 50 SER B N 1
ATOM 1962 C CA . SER B 1 50 ? -1.983 -8.727 -1.103 1 98.56 50 SER B CA 1
ATOM 1963 C C . SER B 1 50 ? -3.107 -8.031 -1.858 1 98.56 50 SER B C 1
ATOM 1965 O O . SER B 1 50 ? -3.455 -6.887 -1.546 1 98.56 50 SER B O 1
ATOM 1967 N N . TYR B 1 51 ? -3.615 -8.727 -2.871 1 98.31 51 TYR B N 1
ATOM 1968 C CA . TYR B 1 51 ? -4.602 -8.195 -3.807 1 98.31 51 TYR B CA 1
ATOM 1969 C C . TYR B 1 51 ? -5.703 -9.219 -4.07 1 98.31 51 TYR B C 1
ATOM 1971 O O . TYR B 1 51 ? -5.508 -10.422 -3.877 1 98.31 51 TYR B O 1
ATOM 1979 N N . GLY B 1 52 ? -6.789 -8.758 -4.523 1 98 52 GLY B N 1
ATOM 1980 C CA . GLY B 1 52 ? -7.84 -9.57 -5.117 1 98 52 GLY B CA 1
ATOM 1981 C C . GLY B 1 52 ? -8.844 -8.766 -5.914 1 98 52 GLY B C 1
ATOM 1982 O O . GLY B 1 52 ? -8.914 -7.539 -5.777 1 98 52 GLY B O 1
ATOM 1983 N N . PRO B 1 53 ? -9.547 -9.43 -6.801 1 98.12 53 PRO B N 1
ATOM 1984 C CA . PRO B 1 53 ? -10.562 -8.695 -7.559 1 98.12 53 PRO B CA 1
ATOM 1985 C C . PRO B 1 53 ? -11.75 -8.273 -6.699 1 98.12 53 PRO B C 1
ATOM 1987 O O . PRO B 1 53 ? -12.086 -8.953 -5.723 1 98.12 53 PRO B O 1
ATOM 1990 N N . VAL B 1 54 ? -12.367 -7.156 -7.062 1 97.31 54 VAL B N 1
ATOM 1991 C CA . VAL B 1 54 ? -13.57 -6.684 -6.387 1 97.31 54 VAL B CA 1
ATOM 1992 C C . VAL B 1 54 ? -14.719 -7.656 -6.637 1 97.31 54 VAL B C 1
ATOM 1994 O O . VAL B 1 54 ? -15.453 -8.016 -5.711 1 97.31 54 VAL B O 1
ATOM 1997 N N . SER B 1 55 ? -14.797 -8.094 -7.859 1 95.88 55 SER B N 1
ATOM 1998 C CA . SER B 1 55 ? -15.812 -9.07 -8.234 1 95.88 55 SER B CA 1
ATOM 1999 C C . SER B 1 55 ? -15.227 -10.477 -8.289 1 95.88 55 SER B C 1
ATOM 2001 O O . SER B 1 55 ? -14.273 -10.727 -9.031 1 95.88 55 SER B O 1
ATOM 2003 N N . LEU B 1 56 ? -15.781 -11.336 -7.559 1 95.94 56 LEU B N 1
ATOM 2004 C CA . LEU B 1 56 ? -15.297 -12.719 -7.508 1 95.94 56 LEU B CA 1
ATOM 2005 C C . LEU B 1 56 ? -16.172 -13.625 -8.367 1 95.94 56 LEU B C 1
ATOM 2007 O O . LEU B 1 56 ? -17.391 -13.422 -8.469 1 95.94 56 LEU B O 1
ATOM 2011 N N . PRO B 1 57 ? -15.508 -14.617 -8.969 1 95.25 57 PRO B N 1
ATOM 2012 C CA . PRO B 1 57 ? -16.312 -15.617 -9.672 1 95.25 57 PRO B CA 1
ATOM 2013 C C . PRO B 1 57 ? -17.312 -16.328 -8.75 1 95.25 57 PRO B C 1
ATOM 2015 O O . PRO B 1 57 ? -17.094 -16.391 -7.535 1 95.25 57 PRO B O 1
ATOM 2018 N N . ALA B 1 58 ? -18.312 -16.859 -9.383 1 93.56 58 ALA B N 1
ATOM 2019 C CA . ALA B 1 58 ? -19.328 -17.562 -8.625 1 93.56 58 ALA B CA 1
ATOM 2020 C C . ALA B 1 58 ? -18.719 -18.703 -7.812 1 93.56 58 ALA B C 1
ATOM 2022 O O . ALA B 1 58 ? -17.906 -19.469 -8.336 1 93.56 58 ALA B O 1
ATOM 2023 N N . GLY B 1 59 ? -19.047 -18.797 -6.566 1 92.31 59 GLY B N 1
ATOM 2024 C CA . GLY B 1 59 ? -18.594 -19.891 -5.719 1 92.31 59 GLY B CA 1
ATOM 2025 C C . GLY B 1 59 ? -17.266 -19.625 -5.047 1 92.31 59 GLY B C 1
ATOM 2026 O O . GLY B 1 59 ? -16.891 -20.312 -4.094 1 92.31 59 GLY B O 1
ATOM 2027 N N . ARG B 1 60 ? -16.609 -18.641 -5.52 1 93.12 60 ARG B N 1
ATOM 2028 C CA . ARG B 1 60 ? -15.32 -18.297 -4.938 1 93.12 60 ARG B CA 1
ATOM 2029 C C . ARG B 1 60 ? -15.492 -17.469 -3.672 1 93.12 60 ARG B C 1
ATOM 2031 O O . ARG B 1 60 ? -16.219 -16.469 -3.668 1 93.12 60 ARG B O 1
ATOM 2038 N N . THR B 1 61 ? -14.781 -17.875 -2.602 1 91.56 61 THR B N 1
ATOM 2039 C CA . THR B 1 61 ? -14.828 -17.109 -1.36 1 91.56 61 THR B CA 1
ATOM 2040 C C . THR B 1 61 ? -13.797 -15.977 -1.383 1 91.56 61 THR B C 1
ATOM 2042 O O . THR B 1 61 ? -12.859 -16 -2.176 1 91.56 61 THR B O 1
ATOM 2045 N N . ASP B 1 62 ? -13.977 -15.023 -0.506 1 91.31 62 ASP B N 1
ATOM 2046 C CA . ASP B 1 62 ? -13.031 -13.914 -0.422 1 91.31 62 ASP B CA 1
ATOM 2047 C C . ASP B 1 62 ? -12 -14.156 0.681 1 91.31 62 ASP B C 1
ATOM 2049 O O . ASP B 1 62 ? -11.328 -13.219 1.123 1 91.31 62 ASP B O 1
ATOM 2053 N N . LYS B 1 63 ? -11.961 -15.367 1.113 1 95.31 63 LYS B N 1
ATOM 2054 C CA . LYS B 1 63 ? -11.031 -15.695 2.193 1 95.31 63 LYS B CA 1
ATOM 2055 C C . LYS B 1 63 ? -9.594 -15.398 1.789 1 95.31 63 LYS B C 1
ATOM 2057 O O . LYS B 1 63 ? -8.852 -14.766 2.543 1 95.31 63 LYS B O 1
ATOM 2062 N N . TRP B 1 64 ? -9.242 -15.836 0.617 1 98 64 TRP B N 1
ATOM 2063 C CA . TRP B 1 64 ? -7.863 -15.75 0.143 1 98 64 TRP B CA 1
ATOM 2064 C C . TRP B 1 64 ? -7.703 -14.617 -0.867 1 98 64 TRP B C 1
ATOM 2066 O O . TRP B 1 64 ? -8.578 -14.398 -1.709 1 98 64 TRP B O 1
ATOM 2076 N N . PRO B 1 65 ? -6.641 -13.898 -0.834 1 98.44 65 PRO B N 1
ATOM 2077 C CA . PRO B 1 65 ? -6.305 -13.055 -1.979 1 98.44 65 PRO B CA 1
ATOM 2078 C C . PRO B 1 65 ? -5.953 -13.859 -3.227 1 98.44 65 PRO B C 1
ATOM 2080 O O . PRO B 1 65 ? -5.871 -15.086 -3.172 1 98.44 65 PRO B O 1
ATOM 2083 N N . THR B 1 66 ? -5.824 -13.18 -4.32 1 98.69 66 THR B N 1
ATOM 2084 C CA . THR B 1 66 ? -5.391 -13.875 -5.527 1 98.69 66 THR B CA 1
ATOM 2085 C C . THR B 1 66 ? -3.879 -13.75 -5.707 1 98.69 66 THR B C 1
ATOM 2087 O O . THR B 1 66 ? -3.246 -14.625 -6.305 1 98.69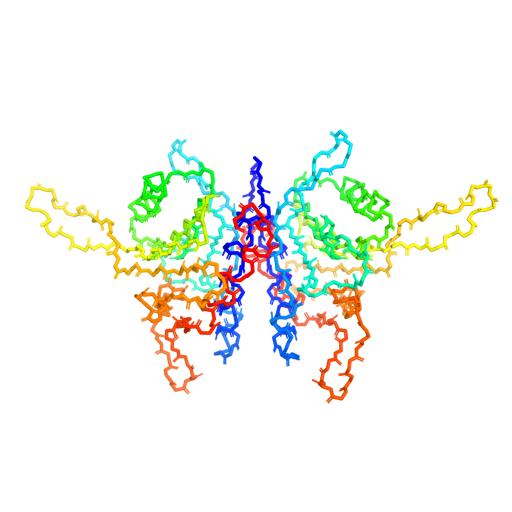 66 THR B O 1
ATOM 2090 N N . VAL B 1 67 ? -3.289 -12.648 -5.199 1 98.75 67 VAL B N 1
ATOM 2091 C CA . VAL B 1 67 ? -1.847 -12.43 -5.219 1 98.75 67 VAL B CA 1
ATOM 2092 C C . VAL B 1 67 ? -1.373 -11.992 -3.834 1 98.75 67 VAL B C 1
ATOM 2094 O O . VAL B 1 67 ? -2.002 -11.141 -3.195 1 98.75 67 VAL B O 1
ATOM 2097 N N . ALA B 1 68 ? -0.31 -12.562 -3.348 1 98.75 68 ALA B N 1
ATOM 2098 C CA . ALA B 1 68 ? 0.327 -12.18 -2.09 1 98.75 68 ALA B CA 1
ATOM 2099 C C . ALA B 1 68 ? 1.804 -11.852 -2.299 1 98.75 68 ALA B C 1
ATOM 2101 O O . ALA B 1 68 ? 2.439 -12.391 -3.211 1 98.75 68 ALA B O 1
ATOM 2102 N N . ILE B 1 69 ? 2.301 -10.961 -1.514 1 98.69 69 ILE B N 1
ATOM 2103 C CA . ILE B 1 69 ? 3.717 -10.625 -1.513 1 98.69 69 ILE B CA 1
ATOM 2104 C C . ILE B 1 69 ? 4.312 -10.883 -0.131 1 98.69 69 ILE B C 1
ATOM 2106 O O . ILE B 1 69 ? 3.729 -10.5 0.886 1 98.69 69 ILE B O 1
ATOM 2110 N N . GLU B 1 70 ? 5.41 -11.578 -0.052 1 98.19 70 GLU B N 1
ATOM 2111 C CA . GLU B 1 70 ? 6.219 -11.805 1.144 1 98.19 70 GLU B CA 1
ATOM 2112 C C . GLU B 1 70 ? 7.621 -11.227 0.977 1 98.19 70 GLU B C 1
ATOM 2114 O O . GLU B 1 70 ? 8.281 -11.461 -0.037 1 98.19 70 GLU B O 1
ATOM 2119 N N . THR B 1 71 ? 8.008 -10.477 1.938 1 97.94 71 THR B N 1
ATOM 2120 C CA . THR B 1 71 ? 9.305 -9.82 1.861 1 97.94 71 THR B CA 1
ATOM 2121 C C . THR B 1 71 ? 10.211 -10.281 2.996 1 97.94 71 THR B C 1
ATOM 2123 O O . THR B 1 71 ? 9.766 -10.43 4.137 1 97.94 71 THR B O 1
ATOM 2126 N N . GLY B 1 72 ? 11.461 -10.586 2.654 1 96.12 72 GLY B N 1
ATOM 2127 C CA . GLY B 1 72 ? 12.477 -10.93 3.631 1 96.12 72 GLY B CA 1
ATOM 2128 C C . GLY B 1 72 ? 13.648 -9.969 3.639 1 96.12 72 GLY B C 1
ATOM 2129 O O . GLY B 1 72 ? 14.281 -9.734 2.604 1 96.12 72 GLY B O 1
ATOM 2130 N N . TYR B 1 73 ? 13.969 -9.352 4.707 1 91.19 73 TYR B N 1
ATOM 2131 C CA . TYR B 1 73 ? 15.141 -8.531 4.973 1 91.19 73 TYR B CA 1
ATOM 2132 C C . TYR B 1 73 ? 16 -9.141 6.074 1 91.19 73 TYR B C 1
ATOM 2134 O O . TYR B 1 73 ? 17.219 -9.273 5.926 1 91.19 73 TYR B O 1
ATOM 2142 N N . THR B 1 74 ? 15.375 -9.594 7.141 1 79.5 74 THR B N 1
ATOM 2143 C CA . THR B 1 74 ? 16.078 -10.266 8.227 1 79.5 74 THR B CA 1
ATOM 2144 C C . THR B 1 74 ? 15.836 -11.773 8.172 1 79.5 74 THR B C 1
ATOM 2146 O O . THR B 1 74 ? 16.547 -12.547 8.828 1 79.5 74 THR B O 1
ATOM 2149 N N . GLY B 1 75 ? 14.977 -12.195 7.25 1 76.25 75 GLY B N 1
ATOM 2150 C CA . GLY B 1 75 ? 14.656 -13.609 7.121 1 76.25 75 GLY B CA 1
ATOM 2151 C C . GLY B 1 75 ? 15.469 -14.305 6.047 1 76.25 75 GLY B C 1
ATOM 2152 O O . GLY B 1 75 ? 16.188 -13.656 5.289 1 76.25 75 GLY B O 1
ATOM 2153 N N . SER B 1 76 ? 15.344 -15.625 6.055 1 86.56 76 SER B N 1
ATOM 2154 C CA . SER B 1 76 ? 16.047 -16.438 5.066 1 86.56 76 SER B CA 1
ATOM 2155 C C . SER B 1 76 ? 15.203 -16.656 3.818 1 86.56 76 SER B C 1
ATOM 2157 O O . SER B 1 76 ? 13.977 -16.531 3.865 1 86.56 76 SER B O 1
ATOM 2159 N N . LYS B 1 77 ? 15.906 -16.875 2.834 1 92.56 77 LYS B N 1
ATOM 2160 C CA . LYS B 1 77 ? 15.234 -17.25 1.597 1 92.56 77 LYS B CA 1
ATOM 2161 C C . LYS B 1 77 ? 14.383 -18.516 1.793 1 92.56 77 LYS B C 1
ATOM 2163 O O . LYS B 1 77 ? 13.32 -18.641 1.189 1 92.56 77 LYS B O 1
ATOM 2168 N N . ALA B 1 78 ? 14.852 -19.375 2.625 1 94.12 78 ALA B N 1
ATOM 2169 C CA . ALA B 1 78 ? 14.141 -20.609 2.898 1 94.12 78 ALA B CA 1
ATOM 2170 C C . ALA B 1 78 ? 12.789 -20.328 3.555 1 94.12 78 ALA B C 1
ATOM 2172 O O . ALA B 1 78 ? 11.789 -20.969 3.223 1 94.12 78 ALA B O 1
ATOM 2173 N N . LYS B 1 79 ? 12.781 -19.422 4.457 1 95.31 79 LYS B N 1
ATOM 2174 C CA . LYS B 1 79 ? 11.531 -19.047 5.102 1 95.31 79 LYS B CA 1
ATOM 2175 C C . LYS B 1 79 ? 10.555 -18.422 4.098 1 95.31 79 LYS B C 1
ATOM 2177 O O . LYS B 1 79 ? 9.359 -18.719 4.137 1 95.31 79 LYS B O 1
ATOM 2182 N N . LEU B 1 80 ? 11.07 -17.578 3.223 1 96.94 80 LEU B N 1
ATOM 2183 C CA . LEU B 1 80 ? 10.242 -16.984 2.18 1 96.94 80 LEU B CA 1
ATOM 2184 C C . LEU B 1 80 ? 9.625 -18.062 1.293 1 96.94 80 LEU B C 1
ATOM 2186 O O . LEU B 1 80 ? 8.453 -17.969 0.93 1 96.94 80 LEU B O 1
ATOM 2190 N N . ALA B 1 81 ? 10.469 -19.031 0.941 1 97.25 81 ALA B N 1
ATOM 2191 C CA . ALA B 1 81 ? 9.977 -20.141 0.118 1 97.25 81 ALA B CA 1
ATOM 2192 C C . ALA B 1 81 ? 8.867 -20.906 0.83 1 97.25 81 ALA B C 1
ATOM 2194 O O . ALA B 1 81 ? 7.855 -21.25 0.219 1 97.25 81 ALA B O 1
ATOM 2195 N N . CYS B 1 82 ? 9.039 -21.109 2.102 1 97.06 82 CYS B N 1
ATOM 2196 C CA . CYS B 1 82 ? 8.031 -21.797 2.895 1 97.06 82 CYS B CA 1
ATOM 2197 C C . CYS B 1 82 ? 6.734 -21 2.941 1 97.06 82 CYS B C 1
ATOM 2199 O O . CYS B 1 82 ? 5.648 -21.562 2.812 1 97.06 82 CYS B O 1
ATOM 2201 N N . ASP B 1 83 ? 6.883 -19.719 3.098 1 97.31 83 ASP B N 1
ATOM 2202 C CA . ASP B 1 83 ? 5.703 -18.859 3.127 1 97.31 83 ASP B CA 1
ATOM 2203 C C . ASP B 1 83 ? 4.973 -18.875 1.788 1 97.31 83 ASP B C 1
ATOM 2205 O O . ASP B 1 83 ? 3.744 -18.984 1.746 1 97.31 83 ASP B O 1
ATOM 2209 N N . ALA B 1 84 ? 5.746 -18.797 0.722 1 98.12 84 ALA B N 1
ATOM 2210 C CA . ALA B 1 84 ? 5.145 -18.812 -0.608 1 98.12 84 ALA B CA 1
ATOM 2211 C C . ALA B 1 84 ? 4.383 -20.125 -0.843 1 98.12 84 ALA B C 1
ATOM 2213 O O . ALA B 1 84 ? 3.242 -20.109 -1.312 1 98.12 84 ALA B O 1
ATOM 2214 N N . ARG B 1 85 ? 4.988 -21.234 -0.487 1 97.44 85 ARG B N 1
ATOM 2215 C CA . ARG B 1 85 ? 4.352 -22.531 -0.649 1 97.44 85 ARG B CA 1
ATOM 2216 C C . ARG B 1 85 ? 3.066 -22.625 0.168 1 97.44 85 ARG B C 1
ATOM 2218 O O . ARG B 1 85 ? 2.061 -23.156 -0.299 1 97.44 85 ARG B O 1
ATOM 2225 N N . TRP B 1 86 ? 3.137 -22.094 1.38 1 97.75 86 TRP B N 1
ATOM 2226 C CA . TRP B 1 86 ? 1.956 -22.141 2.236 1 97.75 86 TRP B CA 1
ATOM 2227 C C . TRP B 1 86 ? 0.778 -21.422 1.589 1 97.75 86 TRP B C 1
ATOM 2229 O O . TRP B 1 86 ? -0.327 -21.969 1.521 1 97.75 86 TRP B O 1
ATOM 2239 N N . TRP B 1 87 ? 0.976 -20.219 1.066 1 98.19 87 TRP B N 1
ATOM 2240 C CA . TRP B 1 87 ? -0.094 -19.438 0.444 1 98.19 87 TRP B CA 1
ATOM 2241 C C . TRP B 1 87 ? -0.707 -20.203 -0.726 1 98.19 87 TRP B C 1
ATOM 2243 O O . TRP B 1 87 ? -1.93 -20.234 -0.882 1 98.19 87 TRP B O 1
ATOM 2253 N N . LEU B 1 88 ? 0.122 -20.812 -1.509 1 97.75 88 LEU B N 1
ATOM 2254 C CA . LEU B 1 88 ? -0.335 -21.469 -2.734 1 97.75 88 LEU B CA 1
ATOM 2255 C C . LEU B 1 88 ? -1.029 -22.781 -2.43 1 97.75 88 LEU B C 1
ATOM 2257 O O . LEU B 1 88 ? -2.119 -23.047 -2.941 1 97.75 88 LEU B O 1
ATOM 2261 N N . ILE B 1 89 ? -0.473 -23.562 -1.542 1 96.31 89 ILE B N 1
ATOM 2262 C CA . ILE B 1 89 ? -0.954 -24.922 -1.307 1 96.31 89 ILE B CA 1
ATOM 2263 C C . ILE B 1 89 ? -2.145 -24.891 -0.352 1 96.31 89 ILE B C 1
ATOM 2265 O O . ILE B 1 89 ? -3.186 -25.484 -0.625 1 96.31 89 ILE B O 1
ATOM 2269 N N . GLU B 1 90 ? -2.016 -24.156 0.768 1 96.44 90 GLU B N 1
ATOM 2270 C CA . GLU B 1 90 ? -3.07 -24.109 1.775 1 96.44 90 GLU B CA 1
ATOM 2271 C C . GLU B 1 90 ? -4.359 -23.531 1.199 1 96.44 90 GLU B C 1
ATOM 2273 O O . GLU B 1 90 ? -5.457 -23.938 1.593 1 96.44 90 GLU B O 1
ATOM 2278 N N . SER B 1 91 ? -4.254 -22.641 0.25 1 96.75 91 SER B N 1
ATOM 2279 C CA . SER B 1 91 ? -5.43 -21.984 -0.317 1 96.75 91 SER B CA 1
ATOM 2280 C C . SER B 1 91 ? -6.117 -22.875 -1.345 1 96.75 91 SER B C 1
ATOM 2282 O O . SER B 1 91 ? -7.184 -22.531 -1.858 1 96.75 91 SER B O 1
ATOM 2284 N N . GLY B 1 92 ? -5.469 -24 -1.713 1 92.88 92 GLY B N 1
ATOM 2285 C CA . GLY B 1 92 ? -6.027 -24.891 -2.721 1 92.88 92 GLY B CA 1
ATOM 2286 C C . GLY B 1 92 ? -6.094 -24.266 -4.098 1 92.88 92 GLY B C 1
ATOM 2287 O O . GLY B 1 92 ? -7.027 -24.516 -4.863 1 92.88 92 GLY B O 1
ATOM 2288 N N . GLY B 1 93 ? -5.219 -23.328 -4.348 1 91.06 93 GLY B N 1
ATOM 2289 C CA . GLY B 1 93 ? -5.168 -22.719 -5.66 1 91.06 93 GLY B CA 1
ATOM 2290 C C . GLY B 1 93 ? -5.883 -21.375 -5.723 1 91.06 93 GLY B C 1
ATOM 2291 O O . GLY B 1 93 ? -5.898 -20.719 -6.77 1 91.06 93 GLY B O 1
ATOM 2292 N N . ASP B 1 94 ? -6.492 -20.953 -4.609 1 96.5 94 ASP B N 1
ATOM 2293 C CA . ASP B 1 94 ? -7.168 -19.656 -4.586 1 96.5 94 ASP B CA 1
ATOM 2294 C C . ASP B 1 94 ? -6.16 -18.516 -4.684 1 96.5 94 ASP B C 1
ATOM 2296 O O . ASP B 1 94 ? -6.461 -17.469 -5.254 1 96.5 94 ASP B O 1
ATOM 2300 N N . VAL B 1 95 ? -5.039 -18.656 -4.02 1 98.25 95 VAL B N 1
ATOM 2301 C CA . VAL B 1 95 ? -3.916 -17.766 -4.32 1 98.25 95 VAL B CA 1
ATOM 2302 C C . VAL B 1 95 ? -3.24 -18.219 -5.613 1 98.25 95 VAL B C 1
ATOM 2304 O O . VAL B 1 95 ? -2.771 -19.359 -5.719 1 98.25 95 VAL B O 1
ATOM 2307 N N . LYS B 1 96 ? -3.193 -17.328 -6.559 1 98.19 96 LYS B N 1
ATOM 2308 C CA . LYS B 1 96 ? -2.732 -17.703 -7.895 1 98.19 96 LYS B CA 1
ATOM 2309 C C . LYS B 1 96 ? -1.234 -17.453 -8.047 1 98.19 96 LYS B C 1
ATOM 2311 O O . LYS B 1 96 ? -0.548 -18.203 -8.758 1 98.19 96 LYS B O 1
ATOM 2316 N N . THR B 1 97 ? -0.766 -16.422 -7.445 1 98.62 97 THR B N 1
ATOM 2317 C CA . THR B 1 97 ? 0.628 -16 -7.547 1 98.62 97 THR B CA 1
ATOM 2318 C C . THR B 1 97 ? 1.13 -15.469 -6.207 1 98.62 97 THR B C 1
ATOM 2320 O O . THR B 1 97 ? 0.418 -14.734 -5.52 1 98.62 97 THR B O 1
ATOM 2323 N N . VAL B 1 98 ? 2.287 -15.859 -5.809 1 98.81 98 VAL B N 1
ATOM 2324 C CA . VAL B 1 98 ? 2.996 -15.25 -4.688 1 98.81 98 VAL B CA 1
ATOM 2325 C C . VAL B 1 98 ? 4.309 -14.641 -5.18 1 98.81 98 VAL B C 1
ATOM 2327 O O . VAL B 1 98 ? 5.062 -15.281 -5.914 1 98.81 98 VAL B O 1
ATOM 2330 N N . LEU B 1 99 ? 4.523 -13.406 -4.887 1 98.88 99 LEU B N 1
ATOM 2331 C CA . LEU B 1 99 ? 5.824 -12.781 -5.094 1 98.88 99 LEU B CA 1
ATOM 2332 C C . LEU B 1 99 ? 6.629 -12.75 -3.801 1 98.88 99 LEU B C 1
ATOM 2334 O O . LEU B 1 99 ? 6.145 -12.273 -2.771 1 98.88 99 LEU B O 1
ATOM 2338 N N . THR B 1 100 ? 7.812 -13.328 -3.807 1 98.69 100 THR B N 1
ATOM 2339 C CA . THR B 1 100 ? 8.742 -13.148 -2.693 1 98.69 100 THR B CA 1
ATOM 2340 C C . THR B 1 100 ? 9.812 -12.117 -3.047 1 98.69 100 THR B C 1
ATOM 2342 O O . THR B 1 100 ? 10.305 -12.086 -4.176 1 98.69 100 THR B O 1
ATOM 2345 N N . VAL B 1 101 ? 10.086 -11.242 -2.203 1 98.5 101 VAL B N 1
ATOM 2346 C CA . VAL B 1 101 ? 11.125 -10.227 -2.348 1 98.5 101 VAL B CA 1
ATOM 2347 C C . VAL B 1 101 ? 12.188 -10.414 -1.265 1 98.5 101 VAL B C 1
ATOM 2349 O O . VAL B 1 101 ? 11.914 -10.203 -0.08 1 98.5 101 VAL B O 1
ATOM 2352 N N . PHE B 1 102 ? 13.352 -10.797 -1.612 1 98.38 102 PHE B N 1
ATOM 2353 C CA . PHE B 1 102 ? 14.453 -10.961 -0.67 1 98.38 102 PHE B CA 1
ATOM 2354 C C . PHE B 1 102 ? 15.461 -9.828 -0.807 1 98.38 102 PHE B C 1
ATOM 2356 O O . PHE B 1 102 ? 16.062 -9.648 -1.869 1 98.38 102 PHE B O 1
ATOM 2363 N N . VAL B 1 103 ? 15.602 -9.047 0.214 1 97.56 103 VAL B N 1
ATOM 2364 C CA . VAL B 1 103 ? 16.562 -7.949 0.262 1 97.56 103 VAL B CA 1
ATOM 2365 C C . VAL B 1 103 ? 17.828 -8.391 1.005 1 97.56 103 VAL B C 1
ATOM 2367 O O . VAL B 1 103 ? 17.766 -8.711 2.195 1 97.56 103 VAL B O 1
ATOM 2370 N N . HIS B 1 104 ? 18.922 -8.406 0.313 1 96.31 104 HIS B N 1
ATOM 2371 C CA . HIS B 1 104 ? 20.188 -8.781 0.951 1 96.31 104 HIS B CA 1
ATOM 2372 C C . HIS B 1 104 ? 20.625 -7.738 1.976 1 96.31 104 HIS B C 1
ATOM 2374 O O . HIS B 1 104 ? 20.562 -6.535 1.708 1 96.31 104 HIS B O 1
ATOM 2380 N N . GLN B 1 105 ? 21.094 -8.195 3.053 1 94.62 105 GLN B N 1
ATOM 2381 C CA . GLN B 1 105 ? 21.406 -7.301 4.168 1 94.62 105 GLN B CA 1
ATOM 2382 C C . GLN B 1 105 ? 22.797 -6.688 4.016 1 94.62 105 GLN B C 1
ATOM 2384 O O . GLN B 1 105 ? 23.062 -5.602 4.531 1 94.62 105 GLN B O 1
ATOM 2389 N N . ARG B 1 106 ? 23.688 -7.316 3.217 1 93.88 106 ARG B N 1
ATOM 2390 C CA . ARG B 1 106 ? 25.078 -6.914 3.254 1 93.88 106 ARG B CA 1
ATOM 2391 C C . ARG B 1 106 ? 25.531 -6.371 1.901 1 93.88 106 ARG B C 1
ATOM 2393 O O . ARG B 1 106 ? 26.625 -5.801 1.786 1 93.88 106 ARG B O 1
ATOM 2400 N N . LYS B 1 107 ? 24.75 -6.566 0.895 1 94.94 107 LYS B N 1
ATOM 2401 C CA . LYS B 1 107 ? 25.078 -6.059 -0.433 1 94.94 107 LYS B CA 1
ATOM 2402 C C . LYS B 1 107 ? 23.844 -5.551 -1.159 1 94.94 107 LYS B C 1
ATOM 2404 O O . LYS B 1 107 ? 22.719 -5.848 -0.758 1 94.94 107 LYS B O 1
ATOM 2409 N N . ARG B 1 108 ? 24.094 -4.723 -2.182 1 96.94 108 ARG B N 1
ATOM 2410 C CA . ARG B 1 108 ? 23 -4.219 -3.021 1 96.94 108 ARG B CA 1
ATOM 2411 C C . ARG B 1 108 ? 22.516 -5.293 -3.99 1 96.94 108 ARG B C 1
ATOM 2413 O O . ARG B 1 108 ? 22.891 -5.285 -5.168 1 96.94 108 ARG B O 1
ATOM 2420 N N . GLU B 1 109 ? 21.703 -6.129 -3.424 1 97.56 109 GLU B N 1
ATOM 2421 C CA . GLU B 1 109 ? 21.078 -7.195 -4.203 1 97.56 109 GLU B CA 1
ATOM 2422 C C . GLU B 1 109 ? 19.656 -7.477 -3.713 1 97.56 109 GLU B C 1
ATOM 2424 O O . GLU B 1 109 ? 19.422 -7.578 -2.508 1 97.56 109 GLU B O 1
ATOM 2429 N N . ILE B 1 110 ? 18.719 -7.543 -4.598 1 98.19 110 ILE B N 1
ATOM 2430 C CA . ILE B 1 110 ? 17.328 -7.895 -4.34 1 98.19 110 ILE B CA 1
ATOM 2431 C C . ILE B 1 110 ? 16.891 -9.008 -5.289 1 98.19 110 ILE B C 1
ATOM 2433 O O . ILE B 1 110 ? 17.156 -8.945 -6.492 1 98.19 110 ILE B O 1
ATOM 2437 N N . ILE B 1 111 ? 16.281 -10.039 -4.762 1 98.69 111 ILE B N 1
ATOM 2438 C CA . ILE B 1 111 ? 15.781 -11.148 -5.555 1 98.69 111 ILE B CA 1
ATOM 2439 C C . ILE B 1 111 ? 14.258 -11.219 -5.445 1 98.69 111 ILE B C 1
ATOM 2441 O O . ILE B 1 111 ? 13.719 -11.273 -4.34 1 98.69 111 ILE B O 1
ATOM 2445 N N . ILE B 1 112 ? 13.617 -11.172 -6.543 1 98.81 112 ILE B N 1
ATOM 2446 C CA . ILE B 1 112 ? 12.18 -11.375 -6.605 1 98.81 112 ILE B CA 1
ATOM 2447 C C . ILE B 1 112 ? 11.867 -12.695 -7.297 1 98.81 112 ILE B C 1
ATOM 2449 O O . ILE B 1 112 ? 12.359 -12.961 -8.398 1 98.81 112 ILE B O 1
ATOM 2453 N N . GLU B 1 113 ? 11.117 -13.492 -6.652 1 98.81 113 GLU B N 1
ATOM 2454 C CA . GLU B 1 113 ? 10.648 -14.734 -7.262 1 98.81 113 GLU B CA 1
ATOM 2455 C C . GLU B 1 113 ? 9.125 -14.75 -7.383 1 98.81 113 GLU B C 1
ATOM 2457 O O . GLU B 1 113 ? 8.422 -14.328 -6.465 1 98.81 113 GLU B O 1
ATOM 2462 N N . ARG B 1 114 ? 8.688 -15.156 -8.484 1 98.88 114 ARG B N 1
ATOM 2463 C CA . ARG B 1 114 ? 7.27 -15.406 -8.703 1 98.88 114 ARG B CA 1
ATOM 2464 C C . ARG B 1 114 ? 6.949 -16.891 -8.578 1 98.88 114 ARG B C 1
ATOM 2466 O O . ARG B 1 114 ? 7.52 -17.719 -9.289 1 98.88 114 ARG B O 1
ATOM 2473 N N . TRP B 1 115 ? 6.074 -17.188 -7.672 1 98.62 115 TRP B N 1
ATOM 2474 C CA . TRP B 1 115 ? 5.68 -18.547 -7.363 1 98.62 115 TRP B CA 1
ATOM 2475 C C . TRP B 1 115 ? 4.273 -18.844 -7.883 1 98.62 115 TRP B C 1
ATOM 2477 O O . TRP B 1 115 ? 3.381 -18 -7.785 1 98.62 115 TRP B O 1
ATOM 2487 N N . ARG B 1 116 ? 4.105 -20.047 -8.406 1 97.69 116 ARG B N 1
ATOM 2488 C CA . ARG B 1 116 ? 2.799 -20.531 -8.836 1 97.69 116 ARG B CA 1
ATOM 2489 C C . ARG B 1 116 ? 2.627 -22.016 -8.531 1 97.69 116 ARG B C 1
ATOM 2491 O O . ARG B 1 116 ? 3.6 -22.703 -8.219 1 97.69 116 ARG B O 1
ATOM 2498 N N . THR B 1 117 ? 1.337 -22.375 -8.523 1 94.69 117 THR B N 1
ATOM 2499 C CA . THR B 1 117 ? 1.053 -23.797 -8.43 1 94.69 117 THR B CA 1
ATOM 2500 C C . THR B 1 117 ? 1.22 -24.469 -9.789 1 94.69 117 THR B C 1
ATOM 2502 O O . THR B 1 117 ? 0.917 -23.875 -10.828 1 94.69 117 THR B O 1
ATOM 2505 N N . ILE B 1 118 ? 1.754 -25.594 -9.719 1 88.12 118 ILE B N 1
ATOM 2506 C CA . ILE B 1 118 ? 1.86 -26.406 -10.93 1 88.12 118 ILE B CA 1
ATOM 2507 C C . ILE B 1 118 ? 1.15 -27.75 -10.719 1 88.12 118 ILE B C 1
ATOM 2509 O O . ILE B 1 118 ? 1.116 -28.266 -9.602 1 88.12 118 ILE B O 1
ATOM 2513 N N . ASP B 1 119 ? 0.341 -28.047 -11.742 1 76.12 119 ASP B N 1
ATOM 2514 C CA . ASP B 1 119 ? -0.288 -29.359 -11.688 1 76.12 119 ASP B CA 1
ATOM 2515 C C . ASP B 1 119 ? 0.745 -30.469 -11.875 1 76.12 119 ASP B C 1
ATOM 2517 O O . ASP B 1 119 ? 1.468 -30.484 -12.875 1 76.12 119 ASP B O 1
ATOM 2521 N N . ARG B 1 120 ? 1.385 -31.047 -10.836 1 66.31 120 ARG B N 1
ATOM 2522 C CA . ARG B 1 120 ? 2.268 -32.188 -11.055 1 66.31 120 ARG B CA 1
ATOM 2523 C C . ARG B 1 120 ? 1.504 -33.5 -10.922 1 66.31 120 ARG B C 1
ATOM 2525 O O . ARG B 1 120 ? 0.959 -33.812 -9.859 1 66.31 120 ARG B O 1
ATOM 2532 N N . PRO B 1 121 ? 1.111 -34.062 -12 1 54.59 121 PRO B N 1
ATOM 2533 C CA . PRO B 1 121 ? 0.584 -35.406 -11.852 1 54.59 121 PRO B CA 1
ATOM 2534 C C . PRO B 1 121 ? 1.502 -36.312 -11.023 1 54.59 121 PRO B C 1
ATOM 2536 O O . PRO B 1 121 ? 2.66 -36.531 -11.398 1 54.59 121 PRO B O 1
ATOM 2539 N N . MET B 1 122 ? 1.84 -35.906 -9.859 1 52.19 122 MET B N 1
ATOM 2540 C CA . MET B 1 122 ? 2.768 -36.875 -9.258 1 52.19 122 MET B CA 1
ATOM 2541 C C . MET B 1 122 ? 2.146 -38.25 -9.195 1 52.19 122 MET B C 1
ATOM 2543 O O . MET B 1 122 ? 0.952 -38.406 -8.93 1 52.19 122 MET B O 1
ATOM 2547 N N . ARG B 1 123 ? 2.824 -39.219 -9.734 1 52 123 ARG B N 1
ATOM 2548 C CA . ARG B 1 123 ? 2.445 -40.656 -9.82 1 52 123 ARG B CA 1
ATOM 2549 C C . ARG B 1 123 ? 1.615 -41.062 -8.609 1 52 123 ARG B C 1
ATOM 2551 O O . ARG B 1 123 ? 0.607 -41.75 -8.742 1 52 123 ARG B O 1
ATOM 2558 N N . GLU B 1 124 ? 2.236 -40.906 -7.402 1 51.03 124 GLU B N 1
ATOM 2559 C CA . GLU B 1 124 ? 1.697 -41.688 -6.289 1 51.03 124 GLU B CA 1
ATOM 2560 C C . GLU B 1 124 ? 0.544 -40.938 -5.613 1 51.03 124 GLU B C 1
ATOM 2562 O O . GLU B 1 124 ? -0.228 -41.531 -4.859 1 51.03 124 GLU B O 1
ATOM 2567 N N . GLN B 1 125 ? 0.611 -39.562 -5.367 1 52.84 125 GLN B N 1
ATOM 2568 C CA . GLN B 1 125 ? -0.559 -39 -4.723 1 52.84 125 GLN B CA 1
ATOM 2569 C C . GLN B 1 125 ? -1.316 -38.062 -5.688 1 52.84 125 GLN B C 1
ATOM 2571 O O . GLN B 1 125 ? -0.766 -37.094 -6.176 1 52.84 125 GLN B O 1
ATOM 2576 N N . GLU B 1 126 ? -2.26 -38.375 -6.301 1 47.78 126 GLU B N 1
ATOM 2577 C CA . GLU B 1 126 ? -3.305 -37.719 -7.082 1 47.78 126 GLU B CA 1
ATOM 2578 C C . GLU B 1 126 ? -3.77 -36.438 -6.414 1 47.78 126 GLU B C 1
ATOM 2580 O O . GLU B 1 126 ? -4.082 -36.406 -5.219 1 47.78 126 GLU B O 1
ATOM 2585 N N . GLY B 1 127 ? -3.533 -35.312 -7.062 1 54.94 127 GLY B N 1
ATOM 2586 C CA . GLY B 1 127 ? -4.23 -34.062 -6.754 1 54.94 127 GLY B CA 1
ATOM 2587 C C . GLY B 1 127 ? -3.365 -33.062 -6.027 1 54.94 127 GLY B C 1
ATOM 2588 O O . GLY B 1 127 ? -3.873 -32.094 -5.473 1 54.94 127 GLY B O 1
ATOM 2589 N N . LYS B 1 128 ? -2.084 -33.531 -5.629 1 61.78 128 LYS B N 1
ATOM 2590 C CA . LYS B 1 128 ? -1.41 -32.562 -4.766 1 61.78 128 LYS B CA 1
ATOM 2591 C C . LYS B 1 128 ? -0.707 -31.484 -5.586 1 61.78 128 LYS B C 1
ATOM 2593 O O . LYS B 1 128 ? 0.032 -31.797 -6.523 1 61.78 128 LYS B O 1
ATOM 2598 N N . ASN B 1 129 ? -1.114 -30.312 -5.66 1 77.5 129 ASN B N 1
ATOM 2599 C CA . ASN B 1 129 ? -0.508 -29.141 -6.273 1 77.5 129 ASN B CA 1
ATOM 2600 C C . ASN B 1 129 ? 0.83 -28.797 -5.625 1 77.5 129 ASN B C 1
ATOM 2602 O O . ASN B 1 129 ? 1.024 -29.031 -4.43 1 77.5 129 ASN B O 1
ATOM 2606 N N . ALA B 1 130 ? 1.859 -28.781 -6.57 1 90.25 130 ALA B N 1
ATOM 2607 C CA . ALA B 1 130 ? 3.152 -28.297 -6.09 1 90.25 130 ALA B CA 1
ATOM 2608 C C . ALA B 1 130 ? 3.324 -26.812 -6.375 1 90.25 130 ALA B C 1
ATOM 2610 O O . ALA B 1 130 ? 2.691 -26.266 -7.285 1 90.25 130 ALA B O 1
ATOM 2611 N N . ALA B 1 131 ? 3.973 -26.109 -5.492 1 95.44 131 ALA B N 1
ATOM 2612 C CA . ALA B 1 131 ? 4.359 -24.719 -5.676 1 95.44 131 ALA B CA 1
ATOM 2613 C C . ALA B 1 131 ? 5.789 -24.594 -6.195 1 95.44 131 ALA B C 1
ATOM 2615 O O . ALA B 1 131 ? 6.691 -25.281 -5.695 1 95.44 131 ALA B O 1
ATOM 2616 N N . GLU B 1 132 ? 5.957 -23.828 -7.227 1 96.38 132 GLU B N 1
ATOM 2617 C CA . GLU B 1 132 ? 7.293 -23.688 -7.801 1 96.38 132 GLU B CA 1
ATOM 2618 C C . GLU B 1 132 ? 7.586 -22.25 -8.18 1 96.38 132 GLU B C 1
ATOM 2620 O O . GLU B 1 132 ? 6.664 -21.453 -8.406 1 96.38 132 GLU B O 1
ATOM 2625 N N . VAL B 1 133 ? 8.859 -21.938 -8.242 1 98.25 133 VAL B N 1
ATOM 2626 C CA . VAL B 1 133 ? 9.305 -20.656 -8.789 1 98.25 133 VAL B CA 1
ATOM 2627 C C . VAL B 1 133 ? 9.234 -20.703 -10.312 1 98.25 133 VAL B C 1
ATOM 2629 O O . VAL B 1 133 ? 9.891 -21.531 -10.953 1 98.25 133 VAL B O 1
ATOM 2632 N N . VAL B 1 134 ? 8.469 -19.797 -10.875 1 98.19 134 VAL B N 1
ATOM 2633 C CA . VAL B 1 134 ? 8.328 -19.812 -12.328 1 98.19 134 VAL B CA 1
ATOM 2634 C C . VAL B 1 134 ? 9.125 -18.656 -12.938 1 98.19 134 VAL B C 1
ATOM 2636 O O . VAL B 1 134 ? 9.344 -18.625 -14.148 1 98.19 134 VAL B O 1
ATOM 2639 N N . GLN B 1 135 ? 9.562 -17.766 -12.148 1 98.75 135 GLN B N 1
ATOM 2640 C CA . GLN B 1 135 ? 10.414 -16.656 -12.562 1 98.75 135 GLN B CA 1
ATOM 2641 C C . GLN B 1 135 ? 11.281 -16.156 -11.406 1 98.75 135 GLN B C 1
ATOM 2643 O O . GLN B 1 135 ? 10.812 -16.047 -10.273 1 98.75 135 GLN B O 1
ATOM 2648 N N . LYS B 1 136 ? 12.461 -15.914 -11.672 1 98.81 136 LYS B N 1
ATOM 2649 C CA . LYS B 1 136 ? 13.398 -15.297 -10.734 1 98.81 136 LYS B CA 1
ATOM 2650 C C . LYS B 1 136 ? 14.031 -14.047 -11.344 1 98.81 136 LYS B C 1
ATOM 2652 O O . LYS B 1 136 ? 14.594 -14.102 -12.438 1 98.81 136 LYS B O 1
ATOM 2657 N N . VAL B 1 137 ? 13.867 -12.898 -10.734 1 98.88 137 VAL B N 1
ATOM 2658 C CA . VAL B 1 137 ? 14.469 -11.625 -11.133 1 98.88 137 VAL B CA 1
ATOM 2659 C C . VAL B 1 137 ? 15.492 -11.188 -10.094 1 98.88 137 VAL B C 1
ATOM 2661 O O . VAL B 1 137 ? 15.195 -11.156 -8.898 1 98.88 137 VAL B O 1
ATOM 2664 N N . VAL B 1 138 ? 16.656 -10.828 -10.523 1 98.75 138 VAL B N 1
ATOM 2665 C CA . VAL B 1 138 ? 17.703 -10.383 -9.617 1 98.75 138 VAL B CA 1
ATOM 2666 C C . VAL B 1 138 ? 18.156 -8.977 -9.992 1 98.75 138 VAL B C 1
ATOM 2668 O O . VAL B 1 138 ? 18.484 -8.711 -11.148 1 98.75 138 VAL B O 1
ATOM 2671 N N . MET B 1 139 ? 18.062 -8.055 -9.141 1 98.62 139 MET B N 1
ATOM 2672 C CA . MET B 1 139 ? 18.641 -6.719 -9.258 1 98.62 139 MET B CA 1
ATOM 2673 C C . MET B 1 139 ? 19.891 -6.582 -8.375 1 98.62 139 MET B C 1
ATOM 2675 O O . MET B 1 139 ? 19.828 -6.812 -7.168 1 98.62 139 MET B O 1
ATOM 2679 N N . SER B 1 140 ? 20.953 -6.211 -8.938 1 98.31 140 SER B N 1
ATOM 2680 C CA . SER B 1 140 ? 22.203 -6.09 -8.195 1 98.31 140 SER B CA 1
ATOM 2681 C C . SER B 1 140 ? 23 -4.875 -8.648 1 98.31 140 SER B C 1
ATOM 2683 O O . SER B 1 140 ? 22.859 -4.418 -9.781 1 98.31 140 SER B O 1
ATOM 2685 N N . GLN B 1 141 ? 23.734 -4.375 -7.734 1 97.38 141 GLN B N 1
ATOM 2686 C CA . GLN B 1 141 ? 24.594 -3.234 -8.039 1 97.38 141 GLN B CA 1
ATOM 2687 C C . GLN B 1 141 ? 25.922 -3.33 -7.297 1 97.38 141 GLN B C 1
ATOM 2689 O O . GLN B 1 141 ? 25.953 -3.551 -6.086 1 97.38 141 GLN B O 1
ATOM 2694 N N . VAL B 1 142 ? 26.953 -3.246 -8.141 1 92.94 142 VAL B N 1
ATOM 2695 C CA . VAL B 1 142 ? 28.281 -3.09 -7.574 1 92.94 142 VAL B CA 1
ATOM 2696 C C . VAL B 1 142 ? 28.625 -1.605 -7.473 1 92.94 142 VAL B C 1
ATOM 2698 O O . VAL B 1 142 ? 28.266 -0.814 -8.344 1 92.94 142 VAL B O 1
ATOM 2701 N N . LYS B 1 143 ? 29.281 -1.175 -6.41 1 82.81 143 LYS B N 1
ATOM 2702 C CA . LYS B 1 143 ? 29.578 0.229 -6.137 1 82.81 143 LYS B CA 1
ATOM 2703 C C . LYS B 1 143 ? 30.031 0.949 -7.406 1 82.81 143 LYS B C 1
ATOM 2705 O O . LYS B 1 143 ? 30.859 0.438 -8.156 1 82.81 143 LYS B O 1
ATOM 2710 N N . ASP B 1 144 ? 29.328 2.047 -7.617 1 84.69 144 ASP B N 1
ATOM 2711 C CA . ASP B 1 144 ? 29.656 2.982 -8.688 1 84.69 144 ASP B CA 1
ATOM 2712 C C . ASP B 1 144 ? 29.344 2.381 -10.055 1 84.69 144 ASP B C 1
ATOM 2714 O O . ASP B 1 144 ? 29.859 2.852 -11.078 1 84.69 144 ASP B O 1
ATOM 2718 N N . GLN B 1 145 ? 28.641 1.214 -10.078 1 93.12 145 GLN B N 1
ATOM 2719 C CA . GLN B 1 145 ? 28.25 0.622 -11.352 1 93.12 145 GLN B CA 1
ATOM 2720 C C . GLN B 1 145 ? 26.734 0.716 -11.547 1 93.12 145 GLN B C 1
ATOM 2722 O O . GLN B 1 145 ? 26 1.109 -10.633 1 93.12 145 GLN B O 1
ATOM 2727 N N . LEU B 1 146 ? 26.375 0.499 -12.727 1 95 146 LEU B N 1
ATOM 2728 C CA . LEU B 1 146 ? 24.953 0.496 -13.055 1 95 146 LEU B CA 1
ATOM 2729 C C . LEU B 1 146 ? 24.25 -0.707 -12.43 1 95 146 LEU B C 1
ATOM 2731 O O . LEU B 1 146 ? 24.875 -1.736 -12.18 1 95 146 LEU B O 1
ATOM 2735 N N . VAL B 1 147 ? 22.984 -0.568 -12.133 1 97.38 147 VAL B N 1
ATOM 2736 C CA . VAL B 1 147 ? 22.172 -1.679 -11.633 1 97.38 147 VAL B CA 1
ATOM 2737 C C . VAL B 1 147 ? 22.047 -2.756 -12.711 1 97.38 147 VAL B C 1
ATOM 2739 O O . VAL B 1 147 ? 21.734 -2.455 -13.867 1 97.38 147 VAL B O 1
ATOM 2742 N N . HIS B 1 148 ? 22.391 -3.93 -12.367 1 97.94 148 HIS B N 1
ATOM 2743 C CA . HIS B 1 148 ? 22.281 -5.078 -13.258 1 97.94 148 HIS B CA 1
ATOM 2744 C C . HIS B 1 148 ? 21.016 -5.883 -12.961 1 97.94 148 HIS B C 1
ATOM 2746 O O . HIS B 1 148 ? 20.766 -6.254 -11.805 1 97.94 148 HIS B O 1
ATOM 2752 N N . ILE B 1 149 ? 20.234 -6.168 -13.961 1 98.5 149 ILE B N 1
ATOM 2753 C CA . ILE B 1 149 ? 18.984 -6.906 -13.797 1 98.5 149 ILE B CA 1
ATOM 2754 C C . ILE B 1 149 ? 19.016 -8.172 -14.656 1 98.5 149 ILE B C 1
ATOM 2756 O O . ILE B 1 149 ? 19.344 -8.117 -15.844 1 98.5 149 ILE B O 1
ATOM 2760 N N . THR B 1 150 ? 18.734 -9.266 -14.078 1 98.5 150 THR B N 1
ATOM 2761 C CA . THR B 1 150 ? 18.578 -10.523 -14.805 1 98.5 150 THR B CA 1
ATOM 2762 C C . THR B 1 150 ? 17.188 -11.117 -14.578 1 98.5 150 THR B C 1
ATOM 2764 O O . THR B 1 150 ? 16.594 -10.93 -13.508 1 98.5 150 THR B O 1
ATOM 2767 N N . GLY B 1 151 ? 16.656 -11.758 -15.609 1 98.62 151 GLY B N 1
ATOM 2768 C CA . GLY B 1 151 ? 15.398 -12.477 -15.469 1 98.62 151 GLY B CA 1
ATOM 2769 C C . GLY B 1 151 ? 14.188 -11.602 -15.703 1 98.62 151 GLY B C 1
ATOM 2770 O O . GLY B 1 151 ? 13.047 -12.055 -15.547 1 98.62 151 GLY B O 1
ATOM 2771 N N . GLY B 1 152 ? 14.359 -10.305 -16.047 1 97.75 152 GLY B N 1
ATOM 2772 C CA . GLY B 1 152 ? 13.25 -9.398 -16.328 1 97.75 152 GLY B CA 1
ATOM 2773 C C . GLY B 1 152 ? 12.711 -9.531 -17.734 1 97.75 152 GLY B C 1
ATOM 2774 O O . GLY B 1 152 ? 13.281 -10.242 -18.562 1 97.75 152 GLY B O 1
ATOM 2775 N N . PRO B 1 153 ? 11.609 -8.852 -17.906 1 98.62 153 PRO B N 1
ATOM 2776 C CA . PRO B 1 153 ? 10.766 -8.094 -17 1 98.62 153 PRO B CA 1
ATOM 2777 C C . PRO B 1 153 ? 10 -8.984 -16.016 1 98.62 153 PRO B C 1
ATOM 2779 O O . PRO B 1 153 ? 9.773 -10.164 -16.297 1 98.62 153 PRO B O 1
ATOM 2782 N N . LEU B 1 154 ? 9.672 -8.461 -14.82 1 98.81 154 LEU B N 1
ATOM 2783 C CA . LEU B 1 154 ? 8.82 -9.188 -13.883 1 98.81 154 LEU B CA 1
ATOM 2784 C C . LEU B 1 154 ? 7.375 -9.203 -14.367 1 98.81 154 LEU B C 1
ATOM 2786 O O . LEU B 1 154 ? 6.785 -8.148 -14.617 1 98.81 154 LEU B O 1
ATOM 2790 N N . LEU B 1 155 ? 6.848 -10.344 -14.422 1 98.69 155 LEU B N 1
ATOM 2791 C CA . LEU B 1 155 ? 5.5 -10.492 -14.961 1 98.69 155 LEU B CA 1
ATOM 2792 C C . LEU B 1 155 ? 4.527 -10.938 -13.875 1 98.69 155 LEU B C 1
ATOM 2794 O O . LEU B 1 155 ? 4.848 -11.82 -13.07 1 98.69 155 LEU B O 1
ATOM 2798 N N . VAL B 1 156 ? 3.418 -10.297 -13.805 1 98.44 156 VAL B N 1
ATOM 2799 C CA . VAL B 1 156 ? 2.262 -10.742 -13.031 1 98.44 156 VAL B CA 1
ATOM 2800 C C . VAL B 1 156 ? 1.056 -10.898 -13.953 1 98.44 156 VAL B C 1
ATOM 2802 O O . VAL B 1 156 ? 0.48 -9.906 -14.414 1 98.44 156 VAL B O 1
ATOM 2805 N N . PRO B 1 157 ? 0.657 -12.094 -14.195 1 98.5 157 PRO B N 1
ATOM 2806 C CA . PRO B 1 157 ? -0.452 -12.297 -15.133 1 98.5 157 PRO B CA 1
ATOM 2807 C C . PRO B 1 157 ? -1.733 -11.594 -14.695 1 98.5 157 PRO B C 1
ATOM 2809 O O . PRO B 1 157 ? -2.098 -11.648 -13.516 1 98.5 157 PRO B O 1
ATOM 2812 N N . PHE B 1 158 ? -2.381 -10.969 -15.688 1 98.75 158 PHE B N 1
ATOM 2813 C CA . PHE B 1 158 ? -3.635 -10.266 -15.453 1 98.75 158 PHE B CA 1
ATOM 2814 C C . PHE B 1 158 ? -4.66 -11.18 -14.805 1 98.75 158 PHE B C 1
ATOM 2816 O O . PHE B 1 158 ? -5.316 -10.797 -13.828 1 98.75 158 PHE B O 1
ATOM 2823 N N . GLU B 1 159 ? -4.742 -12.391 -15.25 1 98.12 159 GLU B N 1
ATOM 2824 C CA . GLU B 1 159 ? -5.738 -13.352 -14.781 1 98.12 159 GLU B CA 1
ATOM 2825 C C . GLU B 1 159 ? -5.484 -13.766 -13.336 1 98.12 159 GLU B C 1
ATOM 2827 O O . GLU B 1 159 ? -6.414 -14.133 -12.617 1 98.12 159 GLU B O 1
ATOM 2832 N N . ASP B 1 160 ? -4.223 -13.68 -12.938 1 98.06 160 ASP B N 1
ATOM 2833 C CA . ASP B 1 160 ? -3.9 -14.008 -11.547 1 98.06 160 ASP B CA 1
ATOM 2834 C C . ASP B 1 160 ? -4.43 -12.945 -10.594 1 98.06 160 ASP B C 1
ATOM 2836 O O . ASP B 1 160 ? -4.773 -13.25 -9.445 1 98.06 160 ASP B O 1
ATOM 2840 N N . LEU B 1 161 ? -4.512 -11.688 -11.031 1 98.06 161 LEU B N 1
ATOM 2841 C CA . LEU B 1 161 ? -5.004 -10.586 -10.203 1 98.06 161 LEU B CA 1
ATOM 2842 C C . LEU B 1 161 ? -6.527 -10.539 -10.219 1 98.06 161 LEU B C 1
ATOM 2844 O O . LEU B 1 161 ? -7.156 -10.391 -9.172 1 98.06 161 LEU B O 1
ATOM 2848 N N . PHE B 1 162 ? -7.145 -10.758 -11.414 1 98.44 162 PHE B N 1
ATOM 2849 C CA . PHE B 1 162 ? -8.523 -10.32 -11.602 1 98.44 162 PHE B CA 1
ATOM 2850 C C . PHE B 1 162 ? -9.453 -11.523 -11.766 1 98.44 162 PHE B C 1
ATOM 2852 O O . PHE B 1 162 ? -10.68 -11.375 -11.711 1 98.44 162 PHE B O 1
ATOM 2859 N N . LEU B 1 163 ? -8.875 -12.719 -12.016 1 98.12 163 LEU B N 1
ATOM 2860 C CA . LEU B 1 163 ? -9.617 -13.969 -12.141 1 98.12 163 LEU B CA 1
ATOM 2861 C C . LEU B 1 163 ? -10.57 -13.922 -13.328 1 98.12 163 LEU B C 1
ATOM 2863 O O . LEU B 1 163 ? -11.664 -14.484 -13.281 1 98.12 163 LEU B O 1
ATOM 2867 N N . ARG B 1 164 ? -10.203 -13.242 -14.328 1 97.75 164 ARG B N 1
ATOM 2868 C CA . ARG B 1 164 ? -10.891 -13.188 -15.617 1 97.75 164 ARG B CA 1
ATOM 2869 C C . ARG B 1 164 ? -9.906 -12.922 -16.75 1 97.75 164 ARG B C 1
ATOM 2871 O O . ARG B 1 164 ? -8.805 -12.43 -16.516 1 97.75 164 ARG B O 1
ATOM 2878 N N . PRO B 1 165 ? -10.258 -13.305 -17.953 1 97.25 165 PRO B N 1
ATOM 2879 C CA . PRO B 1 165 ? -9.336 -13.102 -19.062 1 97.25 165 PRO B CA 1
ATOM 2880 C C . PRO B 1 165 ? -9.078 -11.625 -19.359 1 97.25 165 PRO B C 1
ATOM 2882 O O . PRO B 1 165 ? -9.898 -10.773 -19.031 1 97.25 165 PRO B O 1
ATOM 2885 N N . VAL B 1 166 ? -8.023 -11.398 -20 1 97.44 166 VAL B N 1
ATOM 2886 C CA . VAL B 1 166 ? -7.66 -10.07 -20.469 1 97.44 166 VAL B CA 1
ATOM 2887 C C . VAL B 1 166 ? -8.625 -9.625 -21.578 1 97.44 166 VAL B C 1
ATOM 2889 O O . VAL B 1 166 ? -9.039 -10.445 -22.406 1 97.44 166 VAL B O 1
ATOM 2892 N N . ASN B 1 167 ? -9.039 -8.422 -21.516 1 97.81 167 ASN B N 1
ATOM 2893 C CA . ASN B 1 167 ? -9.703 -7.766 -22.641 1 97.81 167 ASN B CA 1
ATOM 2894 C C . ASN B 1 167 ? -8.75 -6.832 -23.391 1 97.81 167 ASN B C 1
ATOM 2896 O O . ASN B 1 167 ? -8.664 -5.645 -23.062 1 97.81 167 ASN B O 1
ATOM 2900 N N . ALA B 1 168 ? -8.117 -7.379 -24.344 1 96 168 ALA B N 1
ATOM 2901 C CA . ALA B 1 168 ? -7.109 -6.625 -25.078 1 96 168 ALA B CA 1
ATOM 2902 C C . ALA B 1 168 ? -7.715 -5.371 -25.703 1 96 168 ALA B C 1
ATOM 2904 O O . ALA B 1 168 ? -7.047 -4.34 -25.812 1 96 168 ALA B O 1
ATOM 2905 N N . ASN B 1 169 ? -8.938 -5.477 -26.109 1 97.06 169 ASN B N 1
ATOM 2906 C CA . ASN B 1 169 ? -9.617 -4.352 -26.75 1 97.06 169 ASN B CA 1
ATOM 2907 C C . ASN B 1 169 ? -9.797 -3.188 -25.781 1 97.06 169 ASN B C 1
ATOM 2909 O O . ASN B 1 169 ? -9.914 -2.037 -26.203 1 97.06 169 ASN B O 1
ATOM 2913 N N . ALA B 1 170 ? -9.758 -3.477 -24.484 1 96.81 170 ALA B N 1
ATOM 2914 C CA . ALA B 1 170 ? -9.906 -2.443 -23.469 1 96.81 170 ALA B CA 1
ATOM 2915 C C . ALA B 1 170 ? -8.547 -1.942 -22.984 1 96.81 170 ALA B C 1
ATOM 2917 O O . ALA B 1 170 ? -8.453 -1.157 -22.047 1 96.81 170 ALA B O 1
ATOM 2918 N N . GLY B 1 171 ? -7.477 -2.436 -23.641 1 97.38 171 GLY B N 1
ATOM 2919 C CA . GLY B 1 171 ? -6.133 -2.006 -23.281 1 97.38 171 GLY B CA 1
ATOM 2920 C C . GLY B 1 171 ? -5.535 -2.811 -22.141 1 97.38 171 GLY B C 1
ATOM 2921 O O . GLY B 1 171 ? -4.48 -2.457 -21.609 1 97.38 171 GLY B O 1
ATOM 2922 N N . GLU B 1 172 ? -6.18 -3.867 -21.766 1 98.25 172 GLU B N 1
ATOM 2923 C CA . GLU B 1 172 ? -5.691 -4.703 -20.672 1 98.25 172 GLU B CA 1
ATOM 2924 C C . GLU B 1 172 ? -4.551 -5.605 -21.125 1 98.25 172 GLU B C 1
ATOM 2926 O O . GLU B 1 172 ? -4.492 -5.996 -22.297 1 98.25 172 GLU B O 1
ATOM 2931 N N . SER B 1 173 ? -3.633 -5.891 -20.312 1 98.31 173 SER B N 1
ATOM 2932 C CA . SER B 1 173 ? -2.52 -6.812 -20.516 1 98.31 173 SER B CA 1
ATOM 2933 C C . SER B 1 173 ? -1.991 -7.34 -19.172 1 98.31 173 SER B C 1
ATOM 2935 O O . SER B 1 173 ? -2.43 -6.902 -18.109 1 98.31 173 SER B O 1
ATOM 2937 N N . ASP B 1 174 ? -1.124 -8.32 -19.25 1 98.44 174 ASP B N 1
ATOM 2938 C CA . ASP B 1 174 ? -0.375 -8.695 -18.062 1 98.44 174 ASP B CA 1
ATOM 2939 C C . ASP B 1 174 ? 0.413 -7.508 -17.5 1 98.44 174 ASP B C 1
ATOM 2941 O O . ASP B 1 174 ? 0.771 -6.594 -18.25 1 98.44 174 ASP B O 1
ATOM 2945 N N . ILE B 1 175 ? 0.626 -7.52 -16.188 1 98.44 175 ILE B N 1
ATOM 2946 C CA . ILE B 1 175 ? 1.495 -6.523 -15.562 1 98.44 175 ILE B CA 1
ATOM 2947 C C . ILE B 1 175 ? 2.955 -6.863 -15.852 1 98.44 175 ILE B C 1
ATOM 2949 O O . ILE B 1 175 ? 3.408 -7.977 -15.578 1 98.44 175 ILE B O 1
ATOM 2953 N N . SER B 1 176 ? 3.576 -6.02 -16.469 1 98.62 176 SER B N 1
ATOM 2954 C CA . SER B 1 176 ? 4.996 -6.168 -16.766 1 98.62 176 SER B CA 1
ATOM 2955 C C . SER B 1 176 ? 5.812 -5.023 -16.172 1 98.62 176 SER B C 1
ATOM 2957 O O . SER B 1 176 ? 5.59 -3.859 -16.516 1 98.62 176 SER B O 1
ATOM 2959 N N . LEU B 1 177 ? 6.668 -5.301 -15.242 1 98.5 177 LEU B N 1
ATOM 2960 C CA . LEU B 1 177 ? 7.609 -4.32 -14.719 1 98.5 177 LEU B CA 1
ATOM 2961 C C . LEU B 1 177 ? 8.961 -4.43 -15.422 1 98.5 177 LEU B C 1
ATOM 2963 O O . LEU B 1 177 ? 9.703 -5.387 -15.203 1 98.5 177 LEU B O 1
ATOM 2967 N N . GLU B 1 178 ? 9.234 -3.434 -16.234 1 98.5 178 GLU B N 1
ATOM 2968 C CA . GLU B 1 178 ? 10.438 -3.412 -17.062 1 98.5 178 GLU B CA 1
ATOM 2969 C C . GLU B 1 178 ? 11.656 -2.984 -16.25 1 98.5 178 GLU B C 1
ATOM 2971 O O . GLU B 1 178 ? 11.539 -2.686 -15.055 1 98.5 178 GLU B O 1
ATOM 2976 N N . ASP B 1 179 ? 12.828 -3.006 -16.922 1 98.19 179 ASP B N 1
ATOM 2977 C CA . ASP B 1 179 ? 14.094 -2.717 -16.25 1 98.19 179 ASP B CA 1
ATOM 2978 C C . ASP B 1 179 ? 14.047 -1.363 -15.547 1 98.19 179 ASP B C 1
ATOM 2980 O O . ASP B 1 179 ? 14.531 -1.226 -14.422 1 98.19 179 ASP B O 1
ATOM 2984 N N . ASP B 1 180 ? 13.461 -0.42 -16.172 1 97.19 180 ASP B N 1
ATOM 2985 C CA . ASP B 1 180 ? 13.414 0.911 -15.57 1 97.19 180 ASP B CA 1
ATOM 2986 C C . ASP B 1 180 ? 12.609 0.902 -14.273 1 97.19 180 ASP B C 1
ATOM 2988 O O . ASP B 1 180 ? 12.977 1.577 -13.305 1 97.19 180 ASP B O 1
ATOM 2992 N N . ASP B 1 181 ? 11.484 0.161 -14.258 1 97.69 181 ASP B N 1
ATOM 2993 C CA . ASP B 1 181 ? 10.688 0.019 -13.047 1 97.69 181 ASP B CA 1
ATOM 2994 C C . ASP B 1 181 ? 11.484 -0.684 -11.945 1 97.69 181 ASP B C 1
ATOM 2996 O O . ASP B 1 181 ? 11.492 -0.241 -10.797 1 97.69 181 ASP B O 1
ATOM 3000 N N . LEU B 1 182 ? 12.141 -1.763 -12.328 1 98.62 182 LEU B N 1
ATOM 3001 C CA . LEU B 1 182 ? 12.875 -2.596 -11.383 1 98.62 182 LEU B CA 1
ATOM 3002 C C . LEU B 1 182 ? 14.062 -1.834 -10.797 1 98.62 182 LEU B C 1
ATOM 3004 O O . LEU B 1 182 ? 14.383 -1.995 -9.617 1 98.62 182 LEU B O 1
ATOM 3008 N N . LYS B 1 183 ? 14.648 -0.954 -11.602 1 97.94 183 LYS B N 1
ATOM 3009 C CA . LYS B 1 183 ? 15.719 -0.089 -11.109 1 97.94 183 LYS B CA 1
ATOM 3010 C C . LYS B 1 183 ? 15.195 0.873 -10.047 1 97.94 183 LYS B C 1
ATOM 3012 O O . LYS B 1 183 ? 15.875 1.142 -9.055 1 97.94 183 LYS B O 1
ATOM 3017 N N . GLU B 1 184 ? 14.008 1.365 -10.336 1 97.19 184 GLU B N 1
ATOM 3018 C CA . GLU B 1 184 ? 13.406 2.268 -9.359 1 97.19 184 GLU B CA 1
ATOM 3019 C C . GLU B 1 184 ? 13.086 1.542 -8.055 1 97.19 184 GLU B C 1
ATOM 3021 O O . GLU B 1 184 ? 13.266 2.098 -6.973 1 97.19 184 GLU B O 1
ATOM 3026 N N . VAL B 1 185 ? 12.586 0.326 -8.156 1 98 185 VAL B N 1
ATOM 3027 C CA . VAL B 1 185 ? 12.32 -0.484 -6.977 1 98 185 VAL B CA 1
ATOM 3028 C C . VAL B 1 185 ? 13.609 -0.689 -6.188 1 98 185 VAL B C 1
ATOM 3030 O O . VAL B 1 185 ? 13.664 -0.413 -4.988 1 98 185 VAL B O 1
ATOM 3033 N N . ALA B 1 186 ? 14.68 -1.127 -6.883 1 98 186 ALA B N 1
ATOM 3034 C CA . ALA B 1 186 ? 15.969 -1.383 -6.242 1 98 186 ALA B CA 1
ATOM 3035 C C . ALA B 1 186 ? 16.531 -0.109 -5.621 1 98 186 ALA B C 1
ATOM 3037 O O . ALA B 1 186 ? 16.953 -0.112 -4.465 1 98 186 ALA B O 1
ATOM 3038 N N . GLY B 1 187 ? 16.5 0.965 -6.402 1 96.12 187 GLY B N 1
ATOM 3039 C CA . GLY B 1 187 ? 16.969 2.246 -5.902 1 96.12 187 GLY B CA 1
ATOM 3040 C C . GLY B 1 187 ? 16.234 2.711 -4.66 1 96.12 187 GLY B C 1
ATOM 3041 O O . GLY B 1 187 ? 16.844 3.234 -3.727 1 96.12 187 GLY B O 1
ATOM 3042 N N . GLY B 1 188 ? 14.898 2.555 -4.66 1 96.81 188 GLY B N 1
ATOM 3043 C CA . GLY B 1 188 ? 14.109 2.916 -3.492 1 96.81 188 GLY B CA 1
ATOM 3044 C C . GLY B 1 188 ? 14.547 2.195 -2.232 1 96.81 188 GLY B C 1
ATOM 3045 O O . GLY B 1 188 ? 14.641 2.803 -1.164 1 96.81 188 GLY B O 1
ATOM 3046 N N . VAL B 1 189 ? 14.82 0.916 -2.354 1 97.62 189 VAL B N 1
ATOM 3047 C CA . VAL B 1 189 ? 15.242 0.103 -1.215 1 97.62 189 VAL B CA 1
ATOM 3048 C C . VAL B 1 189 ? 16.609 0.558 -0.729 1 97.62 189 VAL B C 1
ATOM 3050 O O . VAL B 1 189 ? 16.812 0.779 0.467 1 97.62 189 VAL B O 1
ATOM 3053 N N . TRP B 1 190 ? 17.547 0.748 -1.631 1 96.44 190 TRP B N 1
ATOM 3054 C CA . TRP B 1 190 ? 18.938 1.02 -1.262 1 96.44 190 TRP B CA 1
ATOM 3055 C C . TRP B 1 190 ? 19.094 2.447 -0.752 1 96.44 190 TRP B C 1
ATOM 3057 O O . TRP B 1 190 ? 20.016 2.746 0.005 1 96.44 190 TRP B O 1
ATOM 3067 N N . ASP B 1 191 ? 18.188 3.338 -1.114 1 95.06 191 ASP B N 1
ATOM 3068 C CA . ASP B 1 191 ? 18.156 4.695 -0.582 1 95.06 191 ASP B CA 1
ATOM 3069 C C . ASP B 1 191 ? 17.906 4.695 0.922 1 95.06 191 ASP B C 1
ATOM 3071 O O . ASP B 1 191 ? 18.375 5.57 1.643 1 95.06 191 ASP B O 1
ATOM 3075 N N . VAL B 1 192 ? 17.125 3.711 1.354 1 95.5 192 VAL B N 1
ATOM 3076 C CA . VAL B 1 192 ? 16.734 3.715 2.76 1 95.5 192 VAL B CA 1
ATOM 3077 C C . VAL B 1 192 ? 17.516 2.646 3.52 1 95.5 192 VAL B C 1
ATOM 3079 O O . VAL B 1 192 ? 17.328 2.471 4.727 1 95.5 192 VAL B O 1
ATOM 3082 N N . HIS B 1 193 ? 18.219 1.832 2.844 1 93.56 193 HIS B N 1
ATOM 3083 C CA . HIS B 1 193 ? 19.109 0.806 3.375 1 93.56 193 HIS B CA 1
ATOM 3084 C C . HIS B 1 193 ? 20.578 1.227 3.254 1 93.56 193 HIS B C 1
ATOM 3086 O O . HIS B 1 193 ? 21.328 0.623 2.496 1 93.56 193 HIS B O 1
ATOM 3092 N N . THR B 1 194 ? 21.062 1.986 4.133 1 86.88 194 THR B N 1
ATOM 3093 C CA . THR B 1 194 ? 22.297 2.738 3.963 1 86.88 194 THR B CA 1
ATOM 3094 C C . THR B 1 194 ? 23.5 1.882 4.332 1 86.88 194 THR B C 1
ATOM 3096 O O . THR B 1 194 ? 24.641 2.264 4.07 1 86.88 194 THR B O 1
ATOM 3099 N N . LYS B 1 195 ? 23.234 0.743 4.863 1 87.56 195 LYS B N 1
ATOM 3100 C CA . LYS B 1 195 ? 24.359 -0.089 5.281 1 87.56 195 LYS B CA 1
ATOM 3101 C C . LYS B 1 195 ? 24.953 -0.842 4.098 1 87.56 195 LYS B C 1
ATOM 3103 O O . LYS B 1 195 ? 25.984 -1.501 4.234 1 87.56 195 LYS B O 1
ATOM 3108 N N . VAL B 1 196 ? 24.312 -0.73 2.998 1 90.38 196 VAL B N 1
ATOM 3109 C CA . VAL B 1 196 ? 24.797 -1.441 1.822 1 90.38 196 VAL B CA 1
ATOM 3110 C C . VAL B 1 196 ? 25.234 -0.438 0.756 1 90.38 196 VAL B C 1
ATOM 3112 O O . VAL B 1 196 ? 24.797 0.715 0.764 1 90.38 196 VAL B O 1
#

Radius of gyration: 21.1 Å; Cα contacts (8 Å, |Δi|>4): 829; chains: 2; bounding box: 60×74×55 Å

Nearest PDB structures (foldseek):
  3ot2-assembly1_B  TM=5.750E-01  e=5.078E-06  Trichormus variabilis ATCC 29413
  6okh-assembly1_B  TM=5.103E-01  e=9.920E-03  Leptospira borgpetersenii serovar Hardjo-bovis str. JB197
  7mq9-assembly1_SM  TM=2.369E-01  e=8.779E-03  Homo sapiens
  4qq1-assembly1_A  TM=5.046E-01  e=6.069E+00  Neisseria meningitidis serogroup B
  3ot2-assembly1_B  TM=5.752E-01  e=2.793E-06  Trichormus variabilis ATCC 29413

Solvent-accessible surface area (backbone atoms only — not comparable to full-atom values): 20884 Å² total; per-residue (Å²): 135,51,44,48,38,49,29,20,46,55,39,39,49,47,51,55,53,49,49,50,36,46,73,35,69,41,56,87,46,53,37,47,34,35,43,26,53,39,76,56,91,92,44,74,47,60,42,72,28,28,30,24,35,62,66,65,59,89,91,57,71,82,79,57,43,14,29,38,30,43,69,27,49,92,57,51,70,67,56,48,51,50,50,46,38,46,50,29,51,75,49,73,56,51,25,41,35,29,38,36,38,40,40,49,73,73,43,51,37,38,39,37,33,37,31,32,69,38,89,44,84,41,90,86,54,81,85,52,64,41,65,42,76,78,44,55,31,38,41,34,42,55,90,98,50,69,76,43,76,44,62,66,55,49,74,46,56,40,41,40,47,48,71,45,82,73,47,59,93,66,58,38,60,59,42,68,44,41,68,70,53,51,49,50,32,52,49,55,22,48,70,60,33,72,82,73,134,51,44,48,39,50,28,20,46,55,38,39,49,46,51,56,52,49,49,49,36,48,73,36,68,41,57,86,46,51,37,45,33,37,43,27,53,39,76,55,91,90,45,73,49,61,43,70,28,29,30,24,35,63,65,67,59,90,92,56,71,82,78,57,42,16,29,38,30,42,67,27,48,91,57,51,71,67,55,48,50,52,52,45,37,45,51,30,52,75,49,72,56,51,24,42,35,29,38,36,38,39,41,51,72,75,44,52,38,38,39,38,35,37,30,32,69,39,90,43,84,43,89,86,55,81,82,52,61,41,64,42,76,78,44,57,30,38,42,32,41,54,90,97,50,69,76,44,75,44,63,68,54,50,72,46,56,40,42,41,44,46,72,47,80,73,46,60,92,65,58,38,61,59,42,67,43,44,68,70,53,51,48,50,32,51,49,56,20,49,70,61,32,72,82,72